Protein 7YT9 (pdb70)

Radius of gyration: 33.7 Å; Cα contacts (8 Å, |Δi|>4): 1113; chains: 2; bounding box: 92×56×87 Å

Nearest PDB structures (foldseek):
  7yt9-assembly2_B  TM=1.004E+00  e=1.437E-49  Arabidopsis thaliana
  7yt9-assembly1_A  TM=9.645E-01  e=1.787E-41  Arabidopsis thaliana
  7yta-assembly3_C  TM=8.375E-01  e=2.179E-10  Nicotiana tabacum
  6ie7-assembly1_A  TM=8.423E-01  e=1.191E-08  Arabidopsis thaliana
  6ie5-assembly1_A  TM=8.347E-01  e=1.448E-08  Arabidopsis thaliana

Foldseek 3Di:
DDDQQAWKWFADPDPLRRFKTFIWGWRDDDCGWIFFDDPPDDVPDPTDIDRDDCVRIGHDDDCVVFVPDDQDFQFWKWFCPVRITGIFTWHDQDPVQWTWTFDVRVTDIDIGHPVRITGDWDDPVPDIHHDDRGDADPDQQGFQAKWWFWDADPPGFTWIAIWTWRDWDDDPNFIKTFTGRPPDDADPVRPDGTDIGGPVGIDGDDDADDDLDDDFQAWKWFCPPRIIAIWTFHDQDDDFKTFIAGPPGDGTDIDGPVRIGRAWACDPHIGHD/DDAAQAKKWFADPPPLRHQKTFIWGWHGGDDLDDQFWTWIDFPDPPDDPPTDTDGCVRIGHDDDCPPQVPDDDAFQFWKWFCPVGITGIFTFHHDDPVQKTWTFDVSVTDIDIGHPVGITGDWDDPSPDTHGDDRHDADPDLQGFQAKWWFFDDDPNPWTWTFIWTFRDWDADPNFIKTWTHRPPDDADPVRPDGTDIGGPVGIGHDDDQDDDPADDFQAWKWFDDDRTITIWTFNAADPPQWTAIDGCGDIDHPVRIGHAWDCDPHIDHD

Organism: Arabidopsis thaliana (NCBI:txid3702)

Sequence (544 aa):
TIRKGSEVEVSSTEEGFADAWFRGILQENPKLRVRYLTLLNDDALSPLIENIEPRFIRPVPPENEYNGIVLEEGTVVDADHKDGWWTGVIIKKLENGKFWVYYDSPPDIIEFERNQLRPHLRWSGWKWLRPDIQELDKSMFSSGTMAEVSTIVDKAEVAWFPAMIIKEIEVDGEKKFIVKDCNKHLSFSGDRTNSTIDSSRVRPTPPPFPVEKYELMDRVEVFRGSVWRQGLVRGVLDHNCYMVCLVVTAAAPVVKHSDLRPCKVWEDGQTPVTIRKGSEVEVSSTEEGFADAWFRGILQENPTKSGRKKLRVRYLTLLNDDAIENIEPRFIRPVPPENEYNGIVLEEGTVVDADHKDGWWTGVIIKKLENGKFWVYYDSPPDIIEFERNQLRPHLRWSGWKWLRPDIQELDKSMFSSGTMAEVSTIVDKAEVAWFPAMIIKEIEVDGEKKFIVKDCNKHLSFSGDRTNSTIDSSRVRPTPPPFPVEKYELMDRVEVFRGSVWRQGLVRGVLDHNCYMVCLVAPVVKHSDLRPCKVWEDGQTPV

Solvent-accessible surface area: 34062 Å² total; per-residue (Å²): 170,51,182,143,58,34,58,0,0,0,25,16,97,75,164,48,70,84,61,3,47,35,62,0,44,1,68,61,104,132,160,16,101,0,50,61,47,71,89,193,69,106,112,90,133,78,68,136,53,94,83,11,67,78,187,46,12,2,35,54,8,57,78,65,65,40,31,32,40,50,22,77,66,0,6,20,0,0,6,44,99,146,38,0,23,72,20,8,20,0,20,88,52,29,125,94,4,50,0,43,0,32,33,81,61,112,26,25,8,53,80,25,78,98,129,60,17,12,13,29,2,159,79,62,50,210,119,30,71,152,53,126,107,82,172,60,94,143,61,120,30,11,42,12,42,87,3,5,2,26,51,123,43,128,185,55,51,90,2,29,38,32,2,8,1,0,69,85,40,123,68,146,58,95,112,32,6,17,5,19,34,56,83,128,185,84,70,201,118,31,101,131,129,36,58,75,19,51,35,97,92,8,4,23,74,17,62,120,70,110,53,137,118,14,76,78,98,50,104,0,7,10,79,94,68,69,35,46,27,47,0,52,0,154,14,76,56,140,182,70,35,8,81,0,17,9,66,71,111,91,69,31,51,109,20,128,49,87,61,12,31,30,14,40,30,72,127,132,48,35,77,86,137,157,54,144,121,57,38,69,0,1,0,22,21,108,118,167,26,72,82,52,1,44,35,56,0,24,2,72,72,96,43,95,175,66,29,182,143,133,19,128,0,118,44,60,77,90,188,89,124,127,144,142,86,93,11,76,38,174,38,17,4,20,50,5,73,76,56,35,43,25,38,34,53,19,87,78,3,8,20,0,0,6,48,100,151,37,0,31,65,14,7,29,1,41,91,67,21,140,100,12,55,0,54,0,31,23,76,54,108,29,32,7,68,87,24,78,92,136,70,16,13,12,30,3,168,60,49,33,195,110,28,97,151,51,127,115,86,169,114,95,183,60,121,27,14,46,12,48,77,2,5,4,21,34,102,44,84,160,79,34,70,0,31,42,34,0,11,1,0,75,71,48,125,73,145,58,99,101,36,2,20,8,22,32,58,93,133,169,72,67,196,114,28,103,125,111,26,64,73,15,54,29,96,86,8,6,23,77,16,58,131,68,134,47,139,123,15,123,95,102,53,158,0,2,1,77,52,66,67,17,47,57,50,0,23,0,129,8,76,71,105,155,71,23,4,67,0,30,66,92,69,74,92,19,132,57,94,60,11,31,32,31,40,48,64,114,135,42,41,56,87,173

Secondary structure (DSSP, 8-state):
---SS-EEEEE--STT-TTEEEEEEE-----EEEEE--TT--TTSPP-EEEE-GGGEEEPPPGGGTTTS---TT-EEEEE-SSEEEEEEEEEE-TTS-EEEEEETTEEEEEE-GGGEEE--EE-SSSEEPPPPPP---STT-TT-EEEEEEEETTTEEEEEEEEEEEEEEETTEEEEEEE-TT----TTT----EEEEGGGEEEPPPP---S---TT-EEEEEETTEEEEEEEEEEETTTEEEEEESS-S---EEESTTEEE--EESSSEE--/---TTSEEEE---STT-TTEEEEEEE-SPPPSS--S-EEEEE--SS-----EEE-GGGEEE---HHHHTTPPP-TT-EEEEE-SSEEEEEEEEEE-TTS-EEEEEETTEEEEEE-GGGEEE--EE-SS-EEPPPPPP----TT-TT-EEEEEEEETTTEEEEEEEEEEEEEEETTEEEEEEE-SS----TTT----EEEEGGGEEEPPP----S---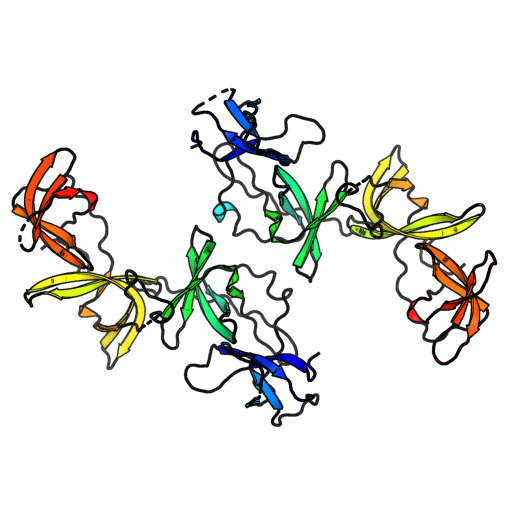TT-EEEEEETTEEEEEEEEEEETTTEEEEEE---EEEGGGEEE-EEESSSEEE-

B-factor: mean 91.75, std 22.65, range [49.32, 194.32]

Structure (mmCIF, N/CA/C/O backbone):
data_7YT9
#
_entry.id   7YT9
#
_cell.length_a   78.538
_cell.length_b   129.205
_cell.length_c   167.049
_cell.angle_alpha   90.000
_cell.angle_beta   90.000
_cell.angle_gamma   90.000
#
_symmetry.space_group_name_H-M   'I 21 21 21'
#
loop_
_entity.id
_entity.type
_entity.pdbx_description
1 polymer 'AGD1-4 of Arabidopsis AGDP3'
2 water water
#
loop_
_atom_site.group_PDB
_atom_site.id
_atom_site.type_symbol
_atom_site.label_atom_id
_atom_site.label_alt_id
_atom_site.label_comp_id
_atom_site.label_asym_id
_atom_site.label_entity_id
_atom_site.label_seq_id
_atom_site.pdbx_PDB_ins_code
_atom_site.Cartn_x
_atom_site.Cartn_y
_atom_site.Cartn_z
_atom_site.occupancy
_atom_site.B_iso_or_equiv
_atom_site.auth_seq_id
_atom_site.auth_comp_id
_atom_site.auth_asym_id
_atom_site.auth_atom_id
_atom_site.pdbx_PDB_model_num
ATOM 1 N N . THR A 1 5 ? 26.160 22.576 -62.593 1.00 114.86 4 THR A N 1
ATOM 2 C CA . THR A 1 5 ? 27.222 21.778 -63.182 1.00 117.03 4 THR A CA 1
ATOM 3 C C . THR A 1 5 ? 26.780 20.340 -63.351 1.00 118.45 4 THR A C 1
ATOM 4 O O . THR A 1 5 ? 27.605 19.445 -63.467 1.00 122.64 4 THR A O 1
ATOM 8 N N . ILE A 1 6 ? 25.479 20.120 -63.363 1.00 118.55 5 ILE A N 1
ATOM 9 C CA . ILE A 1 6 ? 24.974 18.775 -63.488 1.00 119.81 5 ILE A CA 1
ATOM 10 C C . ILE A 1 6 ? 25.353 18.174 -64.827 1.00 127.73 5 ILE A C 1
ATOM 11 O O . ILE A 1 6 ? 25.373 18.854 -65.833 1.00 129.93 5 ILE A O 1
ATOM 16 N N . ARG A 1 7 ? 25.640 16.885 -64.839 1.00 142.68 6 ARG A N 1
ATOM 17 C CA . ARG A 1 7 ? 26.107 16.216 -66.045 1.00 140.49 6 ARG A CA 1
ATOM 18 C C . ARG A 1 7 ? 25.247 14.981 -66.265 1.00 138.31 6 ARG A C 1
ATOM 19 O O . ARG A 1 7 ? 24.449 14.630 -65.408 1.00 136.40 6 ARG A O 1
ATOM 27 N N . LYS A 1 8 ? 25.361 14.353 -67.426 1.00 122.20 7 LYS A N 1
ATOM 28 C CA . LYS A 1 8 ? 24.475 13.261 -67.770 1.00 116.71 7 LYS A CA 1
ATOM 29 C C . LYS A 1 8 ? 24.586 12.107 -66.786 1.00 116.44 7 LYS A C 1
ATOM 30 O O . LYS A 1 8 ? 23.582 11.524 -66.397 1.00 113.90 7 LYS A O 1
ATOM 36 N N . GLY A 1 9 ? 25.794 11.776 -66.365 1.00 117.27 8 GLY A N 1
ATOM 37 C CA . GLY A 1 9 ? 25.959 10.688 -65.418 1.00 111.58 8 GLY A CA 1
ATOM 38 C C . GLY A 1 9 ? 25.620 11.003 -63.969 1.00 105.18 8 GLY A C 1
ATOM 39 O O . GLY A 1 9 ? 25.335 10.106 -63.201 1.00 97.42 8 GLY A O 1
ATOM 40 N N . SER A 1 10 ? 25.675 12.277 -63.602 1.00 106.93 9 SER A N 1
ATOM 41 C CA . SER A 1 10 ? 25.451 12.734 -62.231 1.00 101.41 9 SER A CA 1
ATOM 42 C C . SER A 1 10 ? 24.352 12.022 -61.449 1.00 91.40 9 SER A C 1
ATOM 43 O O . SER A 1 10 ? 23.225 11.873 -61.930 1.00 89.97 9 SER A O 1
ATOM 46 N N . GLU A 1 11 ? 24.671 11.596 -60.228 1.00 84.67 10 GLU A N 1
ATOM 47 C CA . GLU A 1 11 ? 23.603 11.260 -59.307 1.00 80.85 10 GLU A CA 1
ATOM 48 C C . GLU A 1 11 ? 23.015 12.608 -58.919 1.00 76.05 10 GLU A C 1
ATOM 49 O O . GLU A 1 11 ? 23.665 13.642 -59.018 1.00 74.92 10 GLU A O 1
ATOM 55 N N . VAL A 1 12 ? 21.773 12.592 -58.479 1.00 74.08 11 VAL A N 1
ATOM 56 C CA . VAL A 1 12 ? 20.997 13.802 -58.360 1.00 72.39 11 VAL A CA 1
ATOM 57 C C . VAL A 1 12 ? 19.950 13.547 -57.277 1.00 68.58 11 VAL A C 1
ATOM 58 O O . VAL A 1 12 ? 19.628 12.392 -56.981 1.00 67.60 11 VAL A O 1
ATOM 62 N N . GLU A 1 13 ? 19.445 14.605 -56.660 1.00 66.25 12 GLU A N 1
ATOM 63 C CA . GLU A 1 13 ? 18.395 14.443 -55.661 1.00 67.45 12 GLU A CA 1
ATOM 64 C C . GLU A 1 13 ? 17.152 15.215 -56.106 1.00 68.00 12 GLU A C 1
ATOM 65 O O . GLU A 1 13 ? 17.247 16.406 -56.435 1.00 68.74 12 GLU A O 1
ATOM 71 N N . VAL A 1 14 ? 15.997 14.553 -56.154 1.00 67.26 13 VAL A N 1
ATOM 72 C CA . VAL A 1 14 ? 14.814 15.275 -56.622 1.00 71.72 13 VAL A CA 1
ATOM 73 C C . VAL A 1 14 ? 13.785 15.425 -55.515 1.00 70.01 13 VAL A C 1
ATOM 74 O O . VAL A 1 14 ? 13.487 14.498 -54.762 1.00 63.99 13 VAL A O 1
ATOM 78 N N . SER A 1 15 ? 13.276 16.647 -55.436 1.00 73.92 14 SER A N 1
ATOM 79 C CA . SER A 1 15 ? 12.315 17.064 -54.442 1.00 72.00 14 SER A CA 1
ATOM 80 C C . SER A 1 15 ? 10.955 16.436 -54.664 1.00 78.04 14 SER A C 1
ATOM 81 O O . SER A 1 15 ? 10.612 15.996 -55.761 1.00 80.72 14 SER A O 1
ATOM 84 N N . SER A 1 16 ? 10.169 16.453 -53.602 1.00 81.77 15 SER A N 1
ATOM 85 C CA . SER A 1 16 ? 8.886 15.793 -53.552 1.00 85.98 15 SER A CA 1
ATOM 86 C C . SER A 1 16 ? 7.785 16.729 -53.976 1.00 89.85 15 SER A C 1
ATOM 87 O O . SER A 1 16 ? 7.616 17.807 -53.419 1.00 89.29 15 SER A O 1
ATOM 90 N N . THR A 1 17 ? 7.013 16.315 -54.956 1.00 97.10 16 THR A N 1
ATOM 91 C CA . THR A 1 17 ? 5.948 17.165 -55.429 1.00 103.65 16 THR A CA 1
ATOM 92 C C . THR A 1 17 ? 4.747 17.020 -54.483 1.00 104.99 16 THR A C 1
ATOM 93 O O . THR A 1 17 ? 4.039 17.987 -54.189 1.00 102.85 16 THR A O 1
ATOM 97 N N . GLU A 1 18 ? 4.594 15.812 -53.950 1.00 106.35 17 GLU A N 1
ATOM 98 C CA . GLU A 1 18 ? 3.346 15.333 -53.353 1.00 107.97 17 GLU A CA 1
ATOM 99 C C . GLU A 1 18 ? 3.196 15.563 -51.843 1.00 112.73 17 GLU A C 1
ATOM 100 O O . GLU A 1 18 ? 4.166 15.856 -51.134 1.00 110.06 17 GLU A O 1
ATOM 106 N N . GLU A 1 19 ? 1.966 15.391 -51.360 1.00 123.08 18 GLU A N 1
ATOM 107 C CA . GLU A 1 19 ? 1.651 15.531 -49.936 1.00 127.63 18 GLU A CA 1
ATOM 108 C C . GLU A 1 19 ? 2.149 14.352 -49.108 1.00 125.37 18 GLU A C 1
ATOM 109 O O . GLU A 1 19 ? 2.041 13.194 -49.517 1.00 124.94 18 GLU A O 1
ATOM 115 N N . GLY A 1 20 ? 2.670 14.656 -47.925 1.00 133.25 19 GLY A N 1
ATOM 116 C CA . GLY A 1 20 ? 3.245 13.645 -47.061 1.00 132.38 19 GLY A CA 1
ATOM 117 C C . GLY A 1 20 ? 4.650 13.336 -47.528 1.00 129.76 19 GLY A C 1
ATOM 118 O O . GLY A 1 20 ? 5.290 12.388 -47.060 1.00 129.41 19 GLY A O 1
ATOM 119 N N . PHE A 1 21 ? 5.130 14.149 -48.462 1.00 109.58 20 PHE A N 1
ATOM 120 C CA . PHE A 1 21 ? 6.456 13.968 -49.014 1.00 98.01 20 PHE A CA 1
ATOM 121 C C . PHE A 1 21 ? 7.306 15.216 -48.830 1.00 92.06 20 PHE A C 1
ATOM 122 O O . PHE A 1 21 ? 8.475 15.241 -49.214 1.00 88.95 20 PHE A O 1
ATOM 130 N N . ALA A 1 22 ? 6.714 16.235 -48.214 1.00 90.86 21 ALA A N 1
ATOM 131 C CA . ALA A 1 22 ? 7.347 17.535 -48.017 1.00 82.22 21 ALA A CA 1
ATOM 132 C C . ALA A 1 22 ? 8.826 17.491 -47.629 1.00 77.81 21 ALA A C 1
ATOM 133 O O . ALA A 1 22 ? 9.591 18.387 -47.984 1.00 79.51 21 ALA A O 1
ATOM 135 N N . ASP A 1 23 ? 9.245 16.454 -46.918 1.00 75.76 22 ASP A N 1
ATOM 136 C CA . ASP A 1 23 ? 10.594 16.478 -46.364 1.00 72.35 22 ASP A CA 1
ATOM 137 C C . ASP A 1 23 ? 11.522 15.407 -46.898 1.00 66.59 22 ASP A C 1
ATOM 138 O O . ASP A 1 23 ? 12.493 15.042 -46.231 1.00 63.19 22 ASP A O 1
ATOM 143 N N . ALA A 1 24 ? 11.240 14.923 -48.102 1.00 67.80 23 ALA A N 1
ATOM 144 C CA . ALA A 1 24 ? 12.073 13.899 -48.713 1.00 65.51 23 ALA A CA 1
ATOM 145 C C . ALA A 1 24 ? 12.899 14.441 -49.887 1.00 66.68 23 ALA A C 1
ATOM 146 O O . ALA A 1 24 ? 12.558 15.453 -50.499 1.00 65.23 23 ALA A O 1
ATOM 148 N N . TRP A 1 25 ? 13.999 13.757 -50.179 1.00 64.86 24 TRP A N 1
ATOM 149 C CA . TRP A 1 25 ? 14.785 14.002 -51.392 1.00 62.71 24 TRP A CA 1
ATOM 150 C C . TRP A 1 25 ? 15.161 12.650 -51.977 1.00 60.35 24 TRP A C 1
ATOM 151 O O . TRP A 1 25 ? 15.920 11.903 -51.364 1.00 58.59 24 TRP A O 1
ATOM 162 N N . PHE A 1 26 ? 14.628 12.318 -53.146 1.00 62.50 25 PHE A N 1
ATOM 163 C CA . PHE A 1 26 ? 14.855 10.985 -53.694 1.00 60.21 25 PHE A CA 1
ATOM 164 C C . PHE A 1 26 ? 16.161 10.889 -54.493 1.00 62.64 25 PHE A C 1
ATOM 165 O O . PHE A 1 26 ? 16.589 11.849 -55.150 1.00 64.51 25 PHE A O 1
ATOM 173 N N . ARG A 1 27 ? 16.789 9.720 -54.431 1.00 64.18 26 ARG A N 1
ATOM 174 C CA . ARG A 1 27 ? 17.977 9.447 -55.225 1.00 63.41 26 ARG A CA 1
ATOM 175 C C . ARG A 1 27 ? 17.583 9.203 -56.674 1.00 67.42 26 ARG A C 1
ATOM 176 O O . ARG A 1 27 ? 16.689 8.394 -56.965 1.00 66.43 26 ARG A O 1
ATOM 184 N N . GLY A 1 28 ? 18.250 9.901 -57.585 1.00 68.63 27 GLY A N 1
ATOM 185 C CA . GLY A 1 28 ? 18.048 9.642 -58.994 1.00 71.99 27 GLY A CA 1
ATOM 186 C C . GLY A 1 28 ? 19.300 9.767 -59.835 1.00 77.00 27 GLY A C 1
ATOM 187 O O . GLY A 1 28 ? 20.301 10.340 -59.411 1.00 74.50 27 GLY A O 1
ATOM 188 N N . ILE A 1 29 ? 19.235 9.206 -61.039 1.00 79.94 28 ILE A N 1
ATOM 189 C CA . ILE A 1 29 ? 20.271 9.382 -62.041 1.00 82.39 28 ILE A CA 1
ATOM 190 C C . ILE A 1 29 ? 19.728 10.219 -63.183 1.00 85.46 28 ILE A C 1
ATOM 191 O O . ILE A 1 29 ? 18.782 9.826 -63.873 1.00 84.85 28 ILE A O 1
ATOM 196 N N . LEU A 1 30 ? 20.316 11.387 -63.366 1.00 89.01 29 LEU A N 1
ATOM 197 C CA . LEU A 1 30 ? 19.867 12.272 -64.416 1.00 95.42 29 LEU A CA 1
ATOM 198 C C . LEU A 1 30 ? 20.203 11.693 -65.782 1.00 100.82 29 LEU A C 1
ATOM 199 O O . LEU A 1 30 ? 21.289 11.167 -65.998 1.00 101.36 29 LEU A O 1
ATOM 204 N N . GLN A 1 31 ? 19.252 11.778 -66.700 1.00 97.67 30 GLN A N 1
ATOM 205 C CA . GLN A 1 31 ? 19.462 11.255 -68.030 1.00 100.39 30 GLN A CA 1
ATOM 206 C C . GLN A 1 31 ? 19.727 12.408 -69.006 1.00 107.85 30 GLN A C 1
ATOM 207 O O . GLN A 1 31 ? 19.721 12.202 -70.229 1.00 106.46 30 GLN A O 1
ATOM 213 N N . GLU A 1 32 ? 19.968 13.618 -68.498 1.00 117.76 31 GLU A N 1
ATOM 214 C CA . GLU A 1 32 ? 19.999 14.756 -69.425 1.00 120.13 31 GLU A CA 1
ATOM 215 C C . GLU A 1 32 ? 21.019 15.846 -69.107 1.00 120.65 31 GLU A C 1
ATOM 216 O O . GLU A 1 32 ? 21.451 16.039 -67.970 1.00 121.99 31 GLU A O 1
ATOM 222 N N . ASN A 1 33 ? 21.424 16.526 -70.170 1.00 115.80 32 ASN A N 1
ATOM 223 C CA . ASN A 1 33 ? 22.102 17.811 -70.073 1.00 116.23 32 ASN A CA 1
ATOM 224 C C . ASN A 1 33 ? 21.261 19.043 -70.452 1.00 118.94 32 ASN A C 1
ATOM 225 O O . ASN A 1 33 ? 20.864 19.190 -71.607 1.00 123.90 32 ASN A O 1
ATOM 230 N N . PRO A 1 34 ? 21.038 19.969 -69.492 1.00 117.47 33 PRO A N 1
ATOM 231 C CA . PRO A 1 34 ? 20.232 21.153 -69.846 1.00 116.59 33 PRO A CA 1
ATOM 232 C C . PRO A 1 34 ? 20.869 22.074 -70.901 1.00 116.57 33 PRO A C 1
ATOM 233 O O . PRO A 1 34 ? 20.141 22.794 -71.595 1.00 117.82 33 PRO A O 1
ATOM 237 N N . LYS A 1 41 ? 11.581 20.639 -68.436 1.00 104.36 40 LYS A N 1
ATOM 238 C CA . LYS A 1 41 ? 11.581 19.343 -67.761 1.00 102.69 40 LYS A CA 1
ATOM 239 C C . LYS A 1 41 ? 12.813 18.527 -68.134 1.00 104.20 40 LYS A C 1
ATOM 240 O O . LYS A 1 41 ? 13.358 18.662 -69.232 1.00 103.98 40 LYS A O 1
ATOM 246 N N . LEU A 1 42 ? 13.236 17.677 -67.203 1.00 105.41 41 LEU A N 1
ATOM 247 C CA . LEU A 1 42 ? 14.432 16.852 -67.360 1.00 105.88 41 LEU A CA 1
ATOM 248 C C . LEU A 1 42 ? 14.159 15.393 -66.984 1.00 105.27 41 LEU A C 1
ATOM 249 O O . LEU A 1 42 ? 13.330 15.104 -66.113 1.00 102.29 41 LEU A O 1
ATOM 254 N N . ARG A 1 43 ? 14.871 14.480 -67.640 1.00 101.91 42 ARG A N 1
ATOM 255 C CA . ARG A 1 43 ? 14.594 13.055 -67.492 1.00 102.82 42 ARG A CA 1
ATOM 256 C C . ARG A 1 43 ? 15.473 12.397 -66.430 1.00 95.34 42 ARG A C 1
ATOM 257 O O . ARG A 1 43 ? 16.698 12.479 -66.483 1.00 94.49 42 ARG A O 1
ATOM 265 N N . VAL A 1 44 ? 14.840 11.748 -65.461 1.00 98.85 43 VAL A N 1
ATOM 266 C CA . VAL A 1 44 ? 15.574 11.104 -64.378 1.00 94.65 43 VAL A CA 1
ATOM 267 C C . VAL A 1 44 ? 15.091 9.681 -64.163 1.00 91.20 43 VAL A C 1
ATOM 268 O O . VAL A 1 44 ? 13.898 9.399 -64.261 1.00 95.17 43 VAL A O 1
ATOM 272 N N . ARG A 1 45 ? 16.033 8.783 -63.900 1.00 81.95 44 ARG A N 1
ATOM 273 C CA . ARG A 1 45 ? 15.700 7.431 -63.470 1.00 85.77 44 ARG A CA 1
ATOM 274 C C . ARG A 1 45 ? 15.858 7.327 -61.944 1.00 80.04 44 ARG A C 1
ATOM 275 O O . ARG A 1 45 ? 16.906 7.662 -61.411 1.00 79.55 44 ARG A O 1
ATOM 283 N N . TYR A 1 46 ? 14.826 6.882 -61.234 1.00 80.73 45 TYR A N 1
ATOM 284 C CA . TYR A 1 46 ? 14.919 6.792 -59.770 1.00 76.21 45 TYR A CA 1
ATOM 285 C C . TYR A 1 46 ? 15.711 5.575 -59.315 1.00 75.22 45 TYR A C 1
ATOM 286 O O . TYR A 1 46 ? 15.473 4.470 -59.792 1.00 79.42 45 TYR A O 1
ATOM 295 N N . LEU A 1 47 ? 16.649 5.777 -58.395 1.00 73.92 46 LEU A N 1
ATOM 296 C CA . LEU A 1 47 ? 17.275 4.651 -57.706 1.00 73.98 46 LEU A CA 1
ATOM 297 C C . LEU A 1 47 ? 16.284 4.108 -56.690 1.00 72.10 46 LEU A C 1
ATOM 298 O O . LEU A 1 47 ? 15.963 4.766 -55.706 1.00 74.39 46 LEU A O 1
ATOM 303 N N . THR A 1 48 ? 15.781 2.912 -56.936 1.00 72.66 47 THR A N 1
ATOM 304 C CA . THR A 1 48 ? 14.735 2.365 -56.100 1.00 74.89 47 THR A CA 1
ATOM 305 C C . THR A 1 48 ? 15.176 1.026 -55.534 1.00 73.78 47 THR A C 1
ATOM 306 O O . THR A 1 48 ? 16.035 0.359 -56.102 1.00 75.62 47 THR A O 1
ATOM 310 N N . LEU A 1 49 ? 14.612 0.636 -54.399 1.00 73.80 48 LEU A N 1
ATOM 311 C CA . LEU A 1 49 ? 14.975 -0.652 -53.841 1.00 72.69 48 LEU A CA 1
ATOM 312 C C . LEU A 1 49 ? 14.208 -1.732 -54.553 1.00 73.23 48 LEU A C 1
ATOM 313 O O . LEU A 1 49 ? 13.236 -1.452 -55.245 1.00 73.88 48 LEU A O 1
ATOM 318 N N . LEU A 1 50 ? 14.661 -2.967 -54.404 1.00 78.21 49 LEU A N 1
ATOM 319 C CA . LEU A 1 50 ? 14.012 -4.103 -55.049 1.00 78.26 49 LEU A CA 1
ATOM 320 C C . LEU A 1 50 ? 13.996 -3.960 -56.571 1.00 78.37 49 LEU A C 1
ATOM 321 O O . LEU A 1 50 ? 13.121 -4.496 -57.249 1.00 80.22 49 LEU A O 1
ATOM 326 N N . ASN A 1 51 ? 14.985 -3.249 -57.097 1.00 82.65 50 ASN A N 1
ATOM 327 C CA . ASN A 1 51 ? 15.126 -3.081 -58.537 1.00 90.21 50 ASN A CA 1
ATOM 328 C C . ASN A 1 51 ? 16.244 -3.954 -59.093 1.00 96.77 50 ASN A C 1
ATOM 329 O O . ASN A 1 51 ? 17.403 -3.798 -58.716 1.00 99.83 50 ASN A O 1
ATOM 334 N N . ASP A 1 52 ? 15.903 -4.880 -59.977 1.00 103.47 51 ASP A N 1
ATOM 335 C CA . ASP A 1 52 ? 16.932 -5.587 -60.725 1.00 108.96 51 ASP A CA 1
ATOM 336 C C . ASP A 1 52 ? 17.180 -4.820 -62.020 1.00 117.58 51 ASP A C 1
ATOM 337 O O . ASP A 1 52 ? 16.241 -4.537 -62.764 1.00 121.16 51 ASP A O 1
ATOM 342 N N . ASP A 1 53 ? 18.439 -4.489 -62.291 1.00 121.87 52 ASP A N 1
ATOM 343 C CA . ASP A 1 53 ? 18.782 -3.694 -63.472 1.00 128.43 52 ASP A CA 1
ATOM 344 C C . ASP A 1 53 ? 18.428 -4.403 -64.779 1.00 131.91 52 ASP A C 1
ATOM 345 O O . ASP A 1 53 ? 18.544 -3.818 -65.855 1.00 134.70 52 ASP A O 1
ATOM 350 N N . ALA A 1 54 ? 17.996 -5.657 -64.671 1.00 129.06 53 ALA A N 1
ATOM 351 C CA . ALA A 1 54 ? 17.661 -6.480 -65.828 1.00 134.61 53 ALA A CA 1
ATOM 352 C C . ALA A 1 54 ? 16.500 -5.904 -66.644 1.00 139.31 53 ALA A C 1
ATOM 353 O O . ALA A 1 54 ? 16.530 -5.924 -67.877 1.00 139.99 53 ALA A O 1
ATOM 355 N N . LEU A 1 55 ? 15.479 -5.399 -65.956 1.00 145.91 54 LEU A N 1
ATOM 356 C CA . LEU A 1 55 ? 14.324 -4.827 -66.643 1.00 145.12 54 LEU A CA 1
ATOM 357 C C . LEU A 1 55 ? 14.600 -3.351 -66.935 1.00 143.41 54 LEU A C 1
ATOM 358 O O . LEU A 1 55 ? 15.167 -2.642 -66.100 1.00 142.93 54 LEU A O 1
ATOM 363 N N . SER A 1 56 ? 14.209 -2.903 -68.126 1.00 137.05 55 SER A N 1
ATOM 364 C CA . SER A 1 56 ? 14.461 -1.530 -68.560 1.00 132.27 55 SER A CA 1
ATOM 365 C C . SER A 1 56 ? 13.904 -0.520 -67.559 1.00 128.45 55 SER A C 1
ATOM 366 O O . SER A 1 56 ? 12.741 -0.601 -67.155 1.00 126.25 55 SER A O 1
ATOM 369 N N . PRO A 1 57 ? 14.749 0.438 -67.154 1.00 123.97 56 PRO A N 1
ATOM 370 C CA . PRO A 1 57 ? 14.408 1.425 -66.125 1.00 122.27 56 PRO A CA 1
ATOM 371 C C . PRO A 1 57 ? 13.250 2.319 -66.546 1.00 116.38 56 PRO A C 1
ATOM 372 O O . PRO A 1 57 ? 12.915 2.390 -67.730 1.00 112.67 56 PRO A O 1
ATOM 376 N N . LEU A 1 58 ? 12.645 2.994 -65.578 1.00 107.02 57 LEU A N 1
ATOM 377 C CA . LEU A 1 58 ? 11.541 3.890 -65.866 1.00 102.58 57 LEU A CA 1
ATOM 378 C C . LEU A 1 58 ? 11.982 5.333 -65.658 1.00 103.57 57 LEU A C 1
ATOM 379 O O . LEU A 1 58 ? 12.578 5.673 -64.627 1.00 104.39 57 LEU A O 1
ATOM 384 N N . ILE A 1 59 ? 11.698 6.181 -66.640 1.00 102.02 58 ILE A N 1
ATOM 385 C CA . ILE A 1 59 ? 12.128 7.569 -66.577 1.00 101.68 58 ILE A CA 1
ATOM 386 C C . ILE A 1 59 ? 10.968 8.501 -66.255 1.00 105.05 58 ILE A C 1
ATOM 387 O O . ILE A 1 59 ? 9.905 8.428 -66.871 1.00 106.07 58 ILE A O 1
ATOM 392 N N . GLU A 1 60 ? 11.183 9.381 -65.289 1.00 107.58 59 GLU A N 1
ATOM 393 C CA . GLU A 1 60 ? 10.200 10.408 -64.987 1.00 111.82 59 GLU A CA 1
ATOM 394 C C . GLU A 1 60 ? 10.752 11.792 -65.344 1.00 114.36 59 GLU A C 1
ATOM 395 O O . GLU A 1 60 ? 11.968 12.006 -65.349 1.00 111.82 59 GLU A O 1
ATOM 401 N N . ASN A 1 61 ? 9.855 12.716 -65.681 1.00 106.97 60 ASN A N 1
ATOM 402 C CA . ASN A 1 61 ? 10.258 14.059 -66.084 1.00 102.37 60 ASN A CA 1
ATOM 403 C C . ASN A 1 61 ? 9.945 15.102 -65.019 1.00 102.04 60 ASN A C 1
ATOM 404 O O . ASN A 1 61 ? 8.801 15.232 -64.581 1.00 102.45 60 ASN A O 1
ATOM 409 N N . ILE A 1 62 ? 10.969 15.846 -64.613 1.00 102.77 61 ILE A N 1
ATOM 410 C CA . ILE A 1 62 ? 10.866 16.771 -63.492 1.00 100.82 61 ILE A CA 1
ATOM 411 C C . ILE A 1 62 ? 11.267 18.192 -63.866 1.00 103.13 61 ILE A C 1
ATOM 412 O O . ILE A 1 62 ? 12.234 18.400 -64.601 1.00 102.66 61 ILE A O 1
ATOM 417 N N . GLU A 1 63 ? 10.521 19.169 -63.357 1.00 107.31 62 GLU A N 1
ATOM 418 C CA . GLU A 1 63 ? 10.962 20.555 -63.413 1.00 105.21 62 GLU A CA 1
ATOM 419 C C . GLU A 1 63 ? 12.318 20.638 -62.737 1.00 101.12 62 GLU A C 1
ATOM 420 O O . GLU A 1 63 ? 12.493 20.102 -61.640 1.00 97.92 62 GLU A O 1
ATOM 426 N N . PRO A 1 64 ? 13.272 21.337 -63.366 1.00 96.82 63 PRO A N 1
ATOM 427 C CA . PRO A 1 64 ? 14.602 21.547 -62.775 1.00 94.35 63 PRO A CA 1
ATOM 428 C C . PRO A 1 64 ? 14.472 22.238 -61.421 1.00 89.14 63 PRO A C 1
ATOM 429 O O . PRO A 1 64 ? 15.381 22.228 -60.590 1.00 86.24 63 PRO A O 1
ATOM 433 N N . ARG A 1 65 ? 13.311 22.857 -61.246 1.00 89.71 64 ARG A N 1
ATOM 434 C CA . ARG A 1 65 ? 12.868 23.430 -59.996 1.00 87.82 64 ARG A CA 1
ATOM 435 C C . ARG A 1 65 ? 13.025 22.429 -58.853 1.00 84.99 64 ARG A C 1
ATOM 436 O O . ARG A 1 65 ? 13.594 22.756 -57.819 1.00 81.07 64 ARG A O 1
ATOM 444 N N . PHE A 1 66 ? 12.546 21.205 -59.053 1.00 84.68 65 PHE A N 1
ATOM 445 C CA . PHE A 1 66 ? 12.552 20.204 -57.987 1.00 84.23 65 PHE A CA 1
ATOM 446 C C . PHE A 1 66 ? 13.826 19.366 -57.993 1.00 81.20 65 PHE A C 1
ATOM 447 O O . PHE A 1 66 ? 13.877 18.297 -57.379 1.00 77.11 65 PHE A O 1
ATOM 455 N N . ILE A 1 67 ? 14.858 19.845 -58.673 1.00 78.79 66 ILE A N 1
ATOM 456 C CA . ILE A 1 67 ? 16.090 19.075 -58.781 1.00 74.75 66 ILE A CA 1
ATOM 457 C C . ILE A 1 67 ? 17.293 19.780 -58.142 1.00 71.84 66 ILE A C 1
ATOM 458 O O . ILE A 1 67 ? 17.445 21.007 -58.221 1.00 71.21 66 ILE A O 1
ATOM 463 N N . ARG A 1 68 ? 18.144 18.993 -57.492 1.00 70.47 67 ARG A N 1
ATOM 464 C CA . ARG A 1 68 ? 19.364 19.540 -56.909 1.00 69.42 67 ARG A CA 1
ATOM 465 C C . ARG A 1 68 ? 20.506 18.541 -56.973 1.00 65.91 67 ARG A C 1
ATOM 466 O O . ARG A 1 68 ? 20.295 17.339 -57.157 1.00 65.93 67 ARG A O 1
ATOM 474 N N . PRO A 1 69 ? 21.735 19.034 -56.836 1.00 66.21 68 PRO A N 1
ATOM 475 C CA . PRO A 1 69 ? 22.796 18.030 -56.819 1.00 67.64 68 PRO A CA 1
ATOM 476 C C . PRO A 1 69 ? 22.945 17.401 -55.449 1.00 70.64 68 PRO A C 1
ATOM 477 O O . PRO A 1 69 ? 22.370 17.864 -54.462 1.00 69.35 68 PRO A O 1
ATOM 481 N N . VAL A 1 70 ? 23.699 16.318 -55.402 1.00 70.06 69 VAL A N 1
ATOM 482 C CA . VAL A 1 70 ? 24.037 15.725 -54.133 1.00 68.24 69 VAL A CA 1
ATOM 483 C C . VAL A 1 70 ? 25.015 16.637 -53.429 1.00 70.76 69 VAL A C 1
ATOM 484 O O . VAL A 1 70 ? 26.022 17.046 -54.010 1.00 73.19 69 VAL A O 1
ATOM 488 N N . PRO A 1 71 ? 24.715 16.984 -52.178 1.00 71.58 70 PRO A N 1
ATOM 489 C CA . PRO A 1 71 ? 25.629 17.862 -51.450 1.00 73.43 70 PRO A CA 1
ATOM 490 C C . PRO A 1 71 ? 26.980 17.198 -51.236 1.00 73.80 70 PRO A C 1
ATOM 491 O O . PRO A 1 71 ? 27.040 16.063 -50.768 1.00 76.08 70 PRO A O 1
ATOM 495 N N . PRO A 1 72 ? 28.060 17.898 -51.585 1.00 75.56 71 PRO A N 1
ATOM 496 C CA . PRO A 1 72 ? 29.393 17.340 -51.355 1.00 83.28 71 PRO A CA 1
ATOM 497 C C . PRO A 1 72 ? 29.721 17.282 -49.863 1.00 84.36 71 PRO A C 1
ATOM 498 O O . PRO A 1 72 ? 29.351 18.175 -49.098 1.00 84.06 71 PRO A O 1
ATOM 502 N N . GLU A 1 73 ? 30.416 16.221 -49.471 1.00 88.50 72 GLU A N 1
ATOM 503 C CA . GLU A 1 73 ? 30.689 15.929 -48.072 1.00 88.57 72 GLU A CA 1
ATOM 504 C C . GLU A 1 73 ? 31.375 17.088 -47.351 1.00 89.09 72 GLU A C 1
ATOM 505 O O . GLU A 1 73 ? 31.088 17.363 -46.188 1.00 90.13 72 GLU A O 1
ATOM 511 N N . ASN A 1 74 ? 32.268 17.784 -48.042 1.00 94.29 73 ASN A N 1
ATOM 512 C CA . ASN A 1 74 ? 33.015 18.851 -47.389 1.00 96.90 73 ASN A CA 1
ATOM 513 C C . ASN A 1 74 ? 32.101 20.027 -47.036 1.00 95.58 73 ASN A C 1
ATOM 514 O O . ASN A 1 74 ? 32.423 20.837 -46.165 1.00 100.15 73 ASN A O 1
ATOM 519 N N . GLU A 1 75 ? 30.947 20.109 -47.686 1.00 88.79 74 GLU A N 1
ATOM 520 C CA . GLU A 1 75 ? 30.023 21.196 -47.398 1.00 89.34 74 GLU A CA 1
ATOM 521 C C . GLU A 1 75 ? 29.273 20.960 -46.084 1.00 85.00 74 GLU A C 1
ATOM 522 O O . GLU A 1 75 ? 28.699 21.890 -45.517 1.00 80.32 74 GLU A O 1
ATOM 528 N N . TYR A 1 76 ? 29.280 19.726 -45.591 1.00 84.36 75 TYR A N 1
ATOM 529 C CA . TYR A 1 76 ? 28.540 19.436 -44.370 1.00 83.02 75 TYR A CA 1
ATOM 530 C C . TYR A 1 76 ? 29.324 18.615 -43.350 1.00 84.89 75 TYR A C 1
ATOM 531 O O . TYR A 1 76 ? 28.815 18.354 -42.258 1.00 81.86 75 TYR A O 1
ATOM 540 N N . ASN A 1 77 ? 30.552 18.216 -43.677 1.00 87.65 76 ASN A N 1
ATOM 541 C CA . ASN A 1 77 ? 31.299 17.352 -42.758 1.00 87.56 76 ASN A CA 1
ATOM 542 C C . ASN A 1 77 ? 31.816 18.104 -41.524 1.00 86.02 76 ASN A C 1
ATOM 543 O O . ASN A 1 77 ? 32.310 17.496 -40.579 1.00 85.60 76 ASN A O 1
ATOM 548 N N . GLY A 1 78 ? 31.686 19.425 -41.533 1.00 86.76 77 GLY A N 1
ATOM 549 C CA . GLY A 1 78 ? 32.115 20.235 -40.409 1.00 84.49 77 GLY A CA 1
ATOM 550 C C . GLY A 1 78 ? 31.009 20.433 -39.384 1.00 86.18 77 GLY A C 1
ATOM 551 O O . GLY A 1 78 ? 31.276 20.722 -38.216 1.00 84.15 77 GLY A O 1
ATOM 552 N N . ILE A 1 79 ? 29.761 20.277 -39.819 1.00 84.43 78 ILE A N 1
ATOM 553 C CA . ILE A 1 79 ? 28.625 20.474 -38.927 1.00 84.46 78 ILE A CA 1
ATOM 554 C C . ILE A 1 79 ? 28.468 19.310 -37.963 1.00 84.48 78 ILE A C 1
ATOM 555 O O . ILE A 1 79 ? 28.464 18.144 -38.354 1.00 81.61 78 ILE A O 1
ATOM 560 N N . VAL A 1 80 ? 28.315 19.642 -36.692 1.00 81.88 79 VAL A N 1
ATOM 561 C CA . VAL A 1 80 ? 28.241 18.632 -35.652 1.00 78.70 79 VAL A CA 1
ATOM 562 C C . VAL A 1 80 ? 26.781 18.264 -35.360 1.00 78.66 79 VAL A C 1
ATOM 563 O O . VAL A 1 80 ? 25.888 19.123 -35.348 1.00 78.56 79 VAL A O 1
ATOM 567 N N . LEU A 1 81 ? 26.537 16.975 -35.156 1.00 78.86 80 LEU A N 1
ATOM 568 C CA . LEU A 1 81 ? 25.189 16.495 -34.860 1.00 76.43 80 LEU A CA 1
ATOM 569 C C . LEU A 1 81 ? 24.855 16.651 -33.383 1.00 76.30 80 LEU A C 1
ATOM 570 O O . LEU A 1 81 ? 25.356 15.894 -32.555 1.00 76.78 80 LEU A O 1
ATOM 575 N N . GLU A 1 82 ? 24.015 17.629 -33.054 1.00 81.77 81 GLU A N 1
ATOM 576 C CA . GLU A 1 82 ? 23.526 17.782 -31.682 1.00 82.14 81 GLU A CA 1
ATOM 577 C C . GLU A 1 82 ? 22.020 17.985 -31.661 1.00 78.22 81 GLU A C 1
ATOM 578 O O . GLU A 1 82 ? 21.378 18.014 -32.704 1.00 77.56 81 GLU A O 1
ATOM 584 N N . GLU A 1 83 ? 21.461 18.122 -30.464 1.00 76.57 82 GLU A N 1
ATOM 585 C CA . GLU A 1 83 ? 20.036 18.364 -30.321 1.00 72.82 82 GLU A CA 1
ATOM 586 C C . GLU A 1 83 ? 19.660 19.674 -31.012 1.00 71.98 82 GLU A C 1
ATOM 587 O O . GLU A 1 83 ? 20.256 20.721 -30.762 1.00 74.18 82 GLU A O 1
ATOM 593 N N . GLY A 1 84 ? 18.683 19.603 -31.902 1.00 71.53 83 GLY A N 1
ATOM 594 C CA . GLY A 1 84 ? 18.241 20.779 -32.626 1.00 76.06 83 GLY A CA 1
ATOM 595 C C . GLY A 1 84 ? 18.805 20.818 -34.034 1.00 74.84 83 GLY A C 1
ATOM 596 O O . GLY A 1 84 ? 18.450 21.675 -34.840 1.00 75.51 83 GLY A O 1
ATOM 597 N N . THR A 1 85 ? 19.690 19.875 -34.322 1.00 70.31 84 THR A N 1
ATOM 598 C CA . THR A 1 85 ? 20.305 19.780 -35.632 1.00 68.71 84 THR A CA 1
ATOM 599 C C . THR A 1 85 ? 19.363 19.164 -36.676 1.00 65.54 84 THR A C 1
ATOM 600 O O . THR A 1 85 ? 18.886 18.038 -36.520 1.00 65.11 84 THR A O 1
ATOM 604 N N . VAL A 1 86 ? 19.096 19.909 -37.741 1.00 65.47 85 VAL A N 1
ATOM 605 C CA . VAL A 1 86 ? 18.318 19.373 -38.857 1.00 62.67 85 VAL A CA 1
ATOM 606 C C . VAL A 1 86 ? 19.162 18.387 -39.667 1.00 60.37 85 VAL A C 1
ATOM 607 O O . VAL A 1 86 ? 20.255 18.720 -40.119 1.00 61.70 85 VAL A O 1
ATOM 611 N N . VAL A 1 87 ? 18.643 17.180 -39.848 1.00 59.03 86 VAL A N 1
ATOM 612 C CA . VAL A 1 87 ? 19.389 16.098 -40.469 1.00 59.57 86 VAL A CA 1
ATOM 613 C C . VAL A 1 87 ? 18.556 15.349 -41.502 1.00 55.40 86 VAL A C 1
ATOM 614 O O . VAL A 1 87 ? 17.324 15.449 -41.513 1.00 62.40 86 VAL A O 1
ATOM 618 N N . ASP A 1 88 ? 19.227 14.562 -42.329 1.00 54.97 87 ASP A N 1
ATOM 619 C CA . ASP A 1 88 ? 18.575 13.718 -43.313 1.00 56.11 87 ASP A CA 1
ATOM 620 C C . ASP A 1 88 ? 18.890 12.293 -42.961 1.00 56.15 87 ASP A C 1
ATOM 621 O O . ASP A 1 88 ? 19.972 12.008 -42.543 1.00 56.60 87 ASP A O 1
ATOM 626 N N . ALA A 1 89 ? 17.939 11.395 -43.117 1.00 52.80 88 ALA A N 1
ATOM 627 C CA . ALA A 1 89 ? 18.173 10.006 -42.807 1.00 53.84 88 ALA A CA 1
ATOM 628 C C . ALA A 1 89 ? 18.179 9.215 -44.079 1.00 56.89 88 ALA A C 1
ATOM 629 O O . ALA A 1 89 ? 17.402 9.474 -44.965 1.00 59.18 88 ALA A O 1
ATOM 631 N N . ASP A 1 90 ? 19.075 8.252 -44.165 1.00 54.32 89 ASP A N 1
ATOM 632 C CA . ASP A 1 90 ? 19.301 7.549 -45.394 1.00 55.69 89 ASP A CA 1
ATOM 633 C C . ASP A 1 90 ? 18.342 6.410 -45.548 1.00 57.40 89 ASP A C 1
ATOM 634 O O . ASP A 1 90 ? 18.487 5.397 -44.923 1.00 59.28 89 ASP A O 1
ATOM 639 N N . HIS A 1 91 ? 17.388 6.565 -46.441 1.00 54.60 90 HIS A N 1
ATOM 640 C CA . HIS A 1 91 ? 16.430 5.524 -46.716 1.00 54.70 90 HIS A CA 1
ATOM 641 C C . HIS A 1 91 ? 16.867 4.713 -47.905 1.00 64.49 90 HIS A C 1
ATOM 642 O O . HIS A 1 91 ? 16.111 3.945 -48.446 1.00 68.07 90 HIS A O 1
ATOM 649 N N . LYS A 1 92 ? 18.094 4.930 -48.331 1.00 58.38 91 LYS A N 1
ATOM 650 C CA . LYS A 1 92 ? 18.688 4.176 -49.398 1.00 61.87 91 LYS A CA 1
ATOM 651 C C . LYS A 1 92 ? 18.180 4.626 -50.728 1.00 60.87 91 LYS A C 1
ATOM 652 O O . LYS A 1 92 ? 18.952 4.881 -51.616 1.00 56.54 91 LYS A O 1
ATOM 658 N N . ASP A 1 93 ? 16.876 4.691 -50.870 1.00 60.63 92 ASP A N 1
ATOM 659 C CA . ASP A 1 93 ? 16.314 5.199 -52.086 1.00 60.25 92 ASP A CA 1
ATOM 660 C C . ASP A 1 93 ? 16.047 6.665 -51.931 1.00 62.50 92 ASP A C 1
ATOM 661 O O . ASP A 1 93 ? 15.677 7.324 -52.874 1.00 60.43 92 ASP A O 1
ATOM 666 N N . GLY A 1 94 ? 16.253 7.184 -50.735 1.00 60.94 93 GLY A N 1
ATOM 667 C CA . GLY A 1 94 ? 15.923 8.566 -50.483 1.00 56.97 93 GLY A CA 1
ATOM 668 C C . GLY A 1 94 ? 16.417 9.090 -49.171 1.00 60.75 93 GLY A C 1
ATOM 669 O O . GLY A 1 94 ? 16.847 8.346 -48.343 1.00 61.34 93 GLY A O 1
ATOM 670 N N . TRP A 1 95 ? 16.338 10.387 -48.973 1.00 60.25 94 TRP A N 1
ATOM 671 C CA . TRP A 1 95 ? 16.713 10.970 -47.711 1.00 58.09 94 TRP A CA 1
ATOM 672 C C . TRP A 1 95 ? 15.496 11.596 -47.089 1.00 58.89 94 TRP A C 1
ATOM 673 O O . TRP A 1 95 ? 14.762 12.269 -47.764 1.00 59.43 94 TRP A O 1
ATOM 684 N N . TRP A 1 96 ? 15.260 11.354 -45.807 1.00 55.32 95 TRP A N 1
ATOM 685 C CA . TRP A 1 96 ? 14.131 12.014 -45.139 1.00 58.71 95 TRP A CA 1
ATOM 686 C C . TRP A 1 96 ? 14.580 12.956 -44.043 1.00 57.32 95 TRP A C 1
ATOM 687 O O . TRP A 1 96 ? 15.326 12.581 -43.131 1.00 53.18 95 TRP A O 1
ATOM 698 N N . THR A 1 97 ? 14.110 14.191 -44.142 1.00 55.24 96 THR A N 1
ATOM 699 C CA . THR A 1 97 ? 14.596 15.259 -43.282 1.00 59.88 96 THR A CA 1
ATOM 700 C C . THR A 1 97 ? 13.795 15.469 -42.011 1.00 58.67 96 THR A C 1
ATOM 701 O O . THR A 1 97 ? 12.570 15.592 -42.050 1.00 59.46 96 THR A O 1
ATOM 705 N N . GLY A 1 98 ? 14.510 15.538 -40.887 1.00 62.99 97 GLY A N 1
ATOM 706 C CA . GLY A 1 98 ? 13.911 15.812 -39.586 1.00 60.78 97 GLY A CA 1
ATOM 707 C C . GLY A 1 98 ? 14.857 16.510 -38.622 1.00 58.76 97 GLY A C 1
ATOM 708 O O . GLY A 1 98 ? 15.884 17.037 -39.038 1.00 60.65 97 GLY A O 1
ATOM 709 N N . VAL A 1 99 ? 14.510 16.527 -37.335 1.00 60.66 98 VAL A N 1
ATOM 710 C CA . VAL A 1 99 ? 15.362 17.173 -36.329 1.00 59.88 98 VAL A CA 1
ATOM 711 C C . VAL A 1 99 ? 15.831 16.181 -35.276 1.00 66.40 98 VAL A C 1
ATOM 712 O O . VAL A 1 99 ? 15.072 15.319 -34.841 1.00 54.79 98 VAL A O 1
ATOM 716 N N . ILE A 1 100 ? 17.103 16.281 -34.906 1.00 62.38 99 ILE A N 1
ATOM 717 C CA . ILE A 1 100 ? 17.646 15.475 -33.831 1.00 63.54 99 ILE A CA 1
ATOM 718 C C . ILE A 1 100 ? 17.096 15.993 -32.510 1.00 66.90 99 ILE A C 1
ATOM 719 O O . ILE A 1 100 ? 17.271 17.163 -32.173 1.00 68.01 99 ILE A O 1
ATOM 724 N N . ILE A 1 101 ? 16.413 15.130 -31.770 1.00 67.43 100 ILE A N 1
ATOM 725 C CA . ILE A 1 101 ? 15.872 15.545 -30.489 1.00 68.51 100 ILE A CA 1
ATOM 726 C C . ILE A 1 101 ? 16.562 14.843 -29.330 1.00 72.79 100 ILE A C 1
ATOM 727 O O . ILE A 1 101 ? 16.425 15.273 -28.187 1.00 75.79 100 ILE A O 1
ATOM 732 N N . LYS A 1 102 ? 17.296 13.765 -29.598 1.00 70.49 101 LYS A N 1
ATOM 733 C CA . LYS A 1 102 ? 18.120 13.229 -28.512 1.00 68.60 101 LYS A CA 1
ATOM 734 C C . LYS A 1 102 ? 19.387 12.584 -29.008 1.00 69.99 101 LYS A C 1
ATOM 735 O O . LYS A 1 102 ? 19.353 11.810 -29.946 1.00 66.52 101 LYS A O 1
ATOM 741 N N . LYS A 1 103 ? 20.515 12.899 -28.379 1.00 71.70 102 LYS A N 1
ATOM 742 C CA . LYS A 1 103 ? 21.717 12.143 -28.666 1.00 72.30 102 LYS A CA 1
ATOM 743 C C . LYS A 1 103 ? 21.977 11.223 -27.492 1.00 76.09 102 LYS A C 1
ATOM 744 O O . LYS A 1 103 ? 22.181 11.682 -26.375 1.00 83.26 102 LYS A O 1
ATOM 750 N N . LEU A 1 104 ? 21.965 9.923 -27.747 1.00 77.62 103 LEU A N 1
ATOM 751 C CA . LEU A 1 104 ? 22.188 8.947 -26.702 1.00 87.17 103 LEU A CA 1
ATOM 752 C C . LEU A 1 104 ? 23.687 8.741 -26.502 1.00 96.59 103 LEU A C 1
ATOM 753 O O . LEU A 1 104 ? 24.477 8.990 -27.413 1.00 93.48 103 LEU A O 1
ATOM 758 N N . GLU A 1 105 ? 24.075 8.298 -25.307 1.00 112.90 104 GLU A N 1
ATOM 759 C CA . GLU A 1 105 ? 25.492 8.179 -24.967 1.00 119.13 104 GLU A CA 1
ATOM 760 C C . GLU A 1 105 ? 26.113 7.005 -25.715 1.00 118.28 104 GLU A C 1
ATOM 761 O O . GLU A 1 105 ? 27.322 6.990 -25.970 1.00 124.49 104 GLU A O 1
ATOM 767 N N . ASN A 1 106 ? 25.284 6.042 -26.109 1.00 101.07 105 ASN A N 1
ATOM 768 C CA . ASN A 1 106 ? 25.781 4.924 -26.899 1.00 98.60 105 ASN A CA 1
ATOM 769 C C . ASN A 1 106 ? 26.096 5.337 -28.339 1.00 94.57 105 ASN A C 1
ATOM 770 O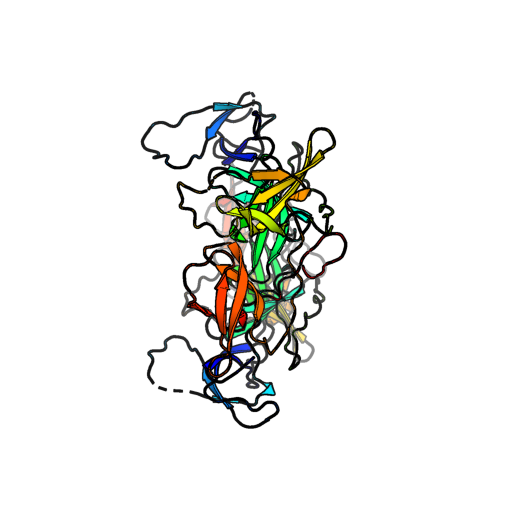 O . ASN A 1 106 ? 26.645 4.555 -29.105 1.00 96.71 105 ASN A O 1
ATOM 775 N N . GLY A 1 107 ? 25.734 6.564 -28.701 1.00 91.46 106 GLY A N 1
ATOM 776 C CA . GLY A 1 107 ? 26.092 7.112 -29.999 1.00 88.30 106 GLY A CA 1
ATOM 777 C C . GLY A 1 107 ? 24.954 7.097 -31.004 1.00 80.42 106 GLY A C 1
ATOM 778 O O . GLY A 1 107 ? 25.103 7.558 -32.138 1.00 78.08 106 GLY A O 1
ATOM 779 N N . LYS A 1 108 ? 23.819 6.550 -30.588 1.00 79.38 107 LYS A N 1
ATOM 780 C CA . LYS A 1 108 ? 22.628 6.527 -31.414 1.00 71.53 107 LYS A CA 1
ATOM 781 C C . LYS A 1 108 ? 21.967 7.906 -31.354 1.00 71.53 107 LYS A C 1
ATOM 782 O O . LYS A 1 108 ? 22.387 8.761 -30.578 1.00 70.58 107 LYS A O 1
ATOM 788 N N . PHE A 1 109 ? 20.964 8.140 -32.197 1.00 68.25 108 PHE A N 1
ATOM 789 C CA . PHE A 1 109 ? 20.255 9.421 -32.212 1.00 64.41 108 PHE A CA 1
ATOM 790 C C . PHE A 1 109 ? 18.757 9.195 -32.280 1.00 63.17 108 PHE A C 1
ATOM 791 O O . PHE A 1 109 ? 18.306 8.169 -32.767 1.00 54.56 108 PHE A O 1
ATOM 799 N N . TRP A 1 110 ? 17.995 10.154 -31.764 1.00 65.56 109 TRP A N 1
ATOM 800 C CA . TRP A 1 110 ? 16.544 10.174 -31.881 1.00 60.61 109 TRP A CA 1
ATOM 801 C C . TRP A 1 110 ? 16.180 11.390 -32.708 1.00 60.09 109 TRP A C 1
ATOM 802 O O . TRP A 1 110 ? 16.482 12.543 -32.314 1.00 64.09 109 TRP A O 1
ATOM 813 N N . VAL A 1 111 ? 15.527 11.108 -33.833 1.00 59.54 110 VAL A N 1
ATOM 814 C CA . VAL A 1 111 ? 15.166 12.095 -34.841 1.00 49.32 110 VAL A CA 1
ATOM 815 C C . VAL A 1 111 ? 13.659 12.199 -34.943 1.00 60.64 110 VAL A C 1
ATOM 816 O O . VAL A 1 111 ? 12.963 11.180 -34.984 1.00 52.03 110 VAL A O 1
ATOM 820 N N . TYR A 1 112 ? 13.161 13.430 -35.001 1.00 65.72 111 TYR A N 1
ATOM 821 C CA . TYR A 1 112 ? 11.730 13.672 -35.067 1.00 51.24 111 TYR A CA 1
ATOM 822 C C . TYR A 1 112 ? 11.260 14.062 -36.468 1.00 51.23 111 TYR A C 1
ATOM 823 O O . TYR A 1 112 ? 11.912 14.840 -37.164 1.00 87.04 111 TYR A O 1
ATOM 832 N N . TYR A 1 113 ? 10.100 13.531 -36.840 1.00 57.11 112 TYR A N 1
ATOM 833 C CA . TYR A 1 113 ? 9.400 13.881 -38.075 1.00 55.86 112 TYR A CA 1
ATOM 834 C C . TYR A 1 113 ? 8.011 14.419 -37.781 1.00 66.72 112 TYR A C 1
ATOM 835 O O . TYR A 1 113 ? 7.355 13.948 -36.865 1.00 69.79 112 TYR A O 1
ATOM 844 N N . ASP A 1 114 ? 7.545 15.385 -38.564 1.00 67.55 113 ASP A N 1
ATOM 845 C CA . ASP A 1 114 ? 6.280 16.035 -38.232 1.00 69.35 113 ASP A CA 1
ATOM 846 C C . ASP A 1 114 ? 5.093 15.635 -39.112 1.00 68.55 113 ASP A C 1
ATOM 847 O O . ASP A 1 114 ? 3.994 16.136 -38.910 1.00 73.05 113 ASP A O 1
ATOM 852 N N . SER A 1 115 ? 5.270 14.730 -40.065 1.00 65.18 114 SER A N 1
AT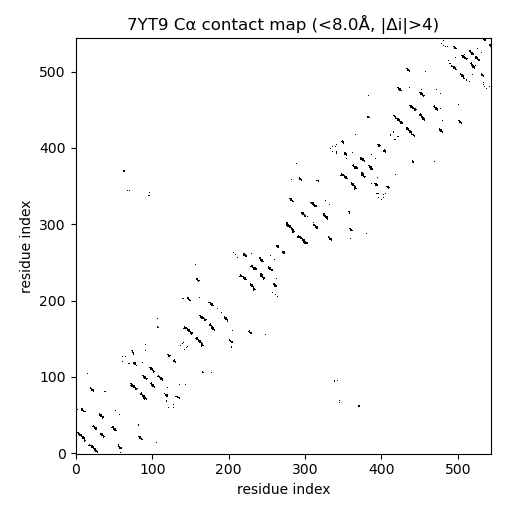OM 853 C CA . SER A 1 115 ? 4.108 14.294 -40.852 1.00 64.94 114 SER A CA 1
ATOM 854 C C . SER A 1 115 ? 4.308 12.933 -41.519 1.00 62.39 114 SER A C 1
ATOM 855 O O . SER A 1 115 ? 4.961 12.839 -42.556 1.00 60.68 114 SER A O 1
ATOM 858 N N . PRO A 1 116 ? 3.755 11.871 -40.915 1.00 61.47 115 PRO A N 1
ATOM 859 C CA . PRO A 1 116 ? 3.053 11.948 -39.628 1.00 59.47 115 PRO A CA 1
ATOM 860 C C . PRO A 1 116 ? 4.066 12.099 -38.507 1.00 60.02 115 PRO A C 1
ATOM 861 O O . PRO A 1 116 ? 5.205 11.659 -38.676 1.00 65.47 115 PRO A O 1
ATOM 865 N N . PRO A 1 117 ? 3.679 12.767 -37.409 1.00 61.83 116 PRO A N 1
ATOM 866 C CA . PRO A 1 117 ? 4.611 12.955 -36.297 1.00 59.76 116 PRO A CA 1
ATOM 867 C C . PRO A 1 117 ? 5.111 11.615 -35.819 1.00 52.99 116 PRO A C 1
ATOM 868 O O . PRO A 1 117 ? 4.310 10.725 -35.524 1.00 61.19 116 PRO A O 1
ATOM 872 N N . ASP A 1 118 ? 6.425 11.453 -35.790 1.00 63.76 117 ASP A N 1
ATOM 873 C CA . ASP A 1 118 ? 7.013 10.207 -35.328 1.00 55.77 117 ASP A CA 1
ATOM 874 C C . ASP A 1 118 ? 8.421 10.476 -34.812 1.00 57.17 117 ASP A C 1
ATOM 875 O O . ASP A 1 118 ? 9.002 11.525 -35.088 1.00 51.46 117 ASP A O 1
ATOM 880 N N . ILE A 1 119 ? 8.958 9.535 -34.049 1.00 67.33 118 ILE A N 1
ATOM 881 C CA . ILE A 1 119 ? 10.328 9.619 -33.581 1.00 54.28 118 ILE A CA 1
ATOM 882 C C . ILE A 1 119 ? 11.013 8.305 -33.909 1.00 54.15 118 ILE A C 1
ATOM 883 O O . ILE A 1 119 ? 10.430 7.237 -33.717 1.00 57.93 118 ILE A O 1
ATOM 888 N N . ILE A 1 120 ? 12.225 8.392 -34.462 1.00 54.03 119 ILE A N 1
ATOM 889 C CA . ILE A 1 120 ? 12.943 7.209 -34.913 1.00 52.83 119 ILE A CA 1
ATOM 890 C C . ILE A 1 120 ? 14.337 7.224 -34.357 1.00 58.27 119 ILE A C 1
ATOM 891 O O . ILE A 1 120 ? 14.950 8.289 -34.246 1.00 54.52 119 ILE A O 1
ATOM 896 N N . GLU A 1 121 ? 14.851 6.048 -34.028 1.00 57.70 120 GLU A N 1
ATOM 897 C CA . GLU A 1 121 ? 16.229 5.946 -33.578 1.00 58.59 120 GLU A CA 1
ATOM 898 C C . GLU A 1 121 ? 17.142 5.572 -34.737 1.00 57.85 120 GLU A C 1
ATOM 899 O O . GLU A 1 121 ? 16.857 4.624 -35.457 1.00 58.16 120 GLU A O 1
ATOM 905 N N . PHE A 1 122 ? 18.240 6.301 -34.907 1.00 64.26 121 PHE A N 1
ATOM 906 C CA . PHE A 1 122 ? 19.200 6.017 -35.972 1.00 61.37 121 PHE A CA 1
ATOM 907 C C . PHE A 1 122 ? 20.644 5.821 -35.488 1.00 64.88 121 PHE A C 1
ATOM 908 O O . PHE A 1 122 ? 21.038 6.324 -34.440 1.00 66.47 121 PHE A O 1
ATOM 916 N N . GLU A 1 123 ? 21.431 5.091 -36.273 1.00 70.45 122 GLU A N 1
ATOM 917 C CA . GLU A 1 123 ? 22.877 5.062 -36.088 1.00 69.50 122 GLU A CA 1
ATOM 918 C C . GLU A 1 123 ? 23.496 6.302 -36.735 1.00 70.24 122 GLU A C 1
ATOM 919 O O . GLU A 1 123 ? 22.874 6.956 -37.571 1.00 69.23 122 GLU A O 1
ATOM 925 N N . ARG A 1 124 ? 24.726 6.623 -36.359 1.00 69.09 123 ARG A N 1
ATOM 926 C CA . ARG A 1 124 ? 25.360 7.816 -36.895 1.00 67.75 123 ARG A CA 1
ATOM 927 C C . ARG A 1 124 ? 25.523 7.733 -38.411 1.00 65.39 123 ARG A C 1
ATOM 928 O O . ARG A 1 124 ? 25.365 8.732 -39.115 1.00 63.08 123 ARG A O 1
ATOM 936 N N . ASN A 1 125 ? 25.839 6.541 -38.908 1.00 66.80 124 ASN A N 1
ATOM 937 C CA . ASN A 1 125 ? 26.088 6.376 -40.331 1.00 65.38 124 ASN A CA 1
ATOM 938 C C . ASN A 1 125 ? 24.839 6.675 -41.185 1.00 66.10 124 ASN A C 1
ATOM 939 O O . ASN A 1 125 ? 24.974 7.119 -42.318 1.00 69.16 124 ASN A O 1
ATOM 944 N N . GLN A 1 126 ? 23.639 6.488 -40.635 1.00 62.69 125 GLN A N 1
ATOM 945 C CA . GLN A 1 126 ? 22.415 6.745 -41.386 1.00 59.60 125 GLN A CA 1
ATOM 946 C C . GLN A 1 126 ? 22.058 8.225 -41.511 1.00 58.61 125 GLN A C 1
ATOM 947 O O . GLN A 1 126 ? 21.084 8.582 -42.180 1.00 59.18 125 GLN A O 1
ATOM 953 N N . LEU A 1 127 ? 22.826 9.090 -40.866 1.00 61.24 126 LEU A N 1
ATOM 954 C CA . LEU A 1 127 ? 22.480 10.508 -40.835 1.00 59.68 126 LEU A CA 1
ATOM 955 C C . LEU A 1 127 ? 23.479 11.370 -41.590 1.00 58.61 126 LEU A C 1
ATOM 956 O O . LEU A 1 127 ? 24.669 11.067 -41.626 1.00 60.21 126 LEU A O 1
ATOM 961 N N . ARG A 1 128 ? 22.986 12.441 -42.198 1.00 57.90 127 ARG A N 1
ATOM 962 C CA . ARG A 1 128 ? 23.855 13.523 -42.633 1.00 60.75 127 ARG A CA 1
ATOM 963 C C . ARG A 1 128 ? 23.199 14.816 -42.183 1.00 62.52 127 ARG A C 1
ATOM 964 O O . ARG A 1 128 ? 21.992 14.867 -42.004 1.00 58.93 127 ARG A O 1
ATOM 972 N N . PRO A 1 129 ? 23.994 15.859 -41.956 1.00 64.34 128 PRO A N 1
ATOM 973 C CA . PRO A 1 129 ? 23.339 17.135 -41.661 1.00 64.04 128 PRO A CA 1
ATOM 974 C C . PRO A 1 129 ? 22.571 17.638 -42.877 1.00 63.08 128 PRO A C 1
ATOM 975 O O . PRO A 1 129 ? 23.021 17.444 -43.997 1.00 65.96 128 PRO A O 1
ATOM 979 N N . HIS A 1 130 ? 21.422 18.263 -42.658 1.00 61.77 129 HIS A N 1
ATOM 980 C CA . HIS A 1 130 ? 20.669 18.807 -43.763 1.00 58.17 129 HIS A CA 1
ATOM 981 C C . HIS A 1 130 ? 21.290 20.065 -44.342 1.00 62.09 129 HIS A C 1
ATOM 982 O O . HIS A 1 130 ? 21.880 20.867 -43.626 1.00 67.96 129 HIS A O 1
ATOM 989 N N . LEU A 1 131 ? 21.139 20.243 -45.646 1.00 67.56 130 LEU A N 1
ATOM 990 C CA . LEU A 1 131 ? 21.581 21.460 -46.314 1.00 65.37 130 LEU A CA 1
ATOM 991 C C . LEU A 1 131 ? 20.519 21.876 -47.318 1.00 65.07 130 LEU A C 1
ATOM 992 O O . LEU A 1 131 ? 19.758 21.039 -47.811 1.00 62.84 130 LEU A O 1
ATOM 997 N N . ARG A 1 132 ? 20.460 23.169 -47.608 1.00 66.31 131 ARG A N 1
ATOM 998 C CA . ARG A 1 132 ? 19.555 23.671 -48.625 1.00 67.50 131 ARG A CA 1
ATOM 999 C C . ARG A 1 132 ? 20.318 24.125 -49.870 1.00 69.15 131 ARG A C 1
ATOM 1000 O O . ARG A 1 132 ? 21.354 24.774 -49.775 1.00 68.03 131 ARG A O 1
ATOM 1008 N N . TRP A 1 133 ? 19.788 23.777 -51.036 1.00 69.00 132 TRP A N 1
ATOM 1009 C CA . TRP A 1 133 ? 20.339 2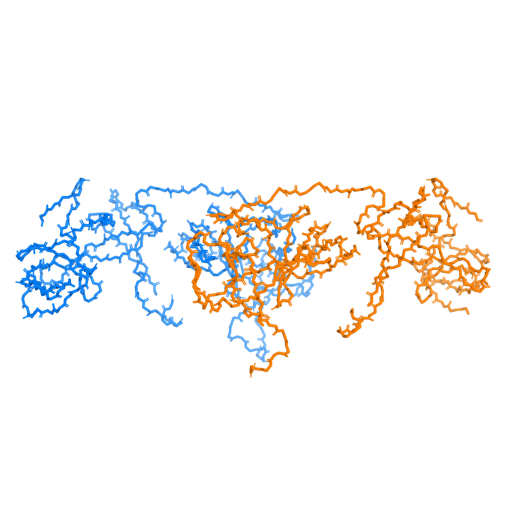4.231 -52.306 1.00 70.59 132 TRP A CA 1
ATOM 1010 C C . TRP A 1 133 ? 19.592 25.477 -52.781 1.00 74.05 132 TRP A C 1
ATOM 1011 O O . TRP A 1 133 ? 18.383 25.438 -52.998 1.00 73.10 132 TRP A O 1
ATOM 1022 N N . SER A 1 134 ? 20.318 26.582 -52.927 1.00 74.46 133 SER A N 1
ATOM 1023 C CA . SER A 1 134 ? 19.730 27.855 -53.315 1.00 74.86 133 SER A CA 1
ATOM 1024 C C . SER A 1 134 ? 19.476 27.927 -54.816 1.00 80.10 133 SER A C 1
ATOM 1025 O O . SER A 1 134 ? 18.752 28.799 -55.297 1.00 79.69 133 SER A O 1
ATOM 1028 N N . GLY A 1 135 ? 20.086 27.008 -55.554 1.00 80.22 134 GLY A N 1
ATOM 1029 C CA . GLY A 1 135 ? 20.117 27.099 -56.998 1.00 79.18 134 GLY A CA 1
ATOM 1030 C C . GLY A 1 135 ? 21.487 27.600 -57.392 1.00 81.65 134 GLY A C 1
ATOM 1031 O O . GLY A 1 135 ? 21.829 27.663 -58.573 1.00 85.73 134 GLY A O 1
ATOM 1032 N N . TRP A 1 136 ? 22.282 27.953 -56.388 1.00 76.40 135 TRP A N 1
ATOM 1033 C CA . TRP A 1 136 ? 23.591 28.540 -56.619 1.00 74.48 135 TRP A CA 1
ATOM 1034 C C . TRP A 1 136 ? 24.641 27.998 -55.665 1.00 74.97 135 TRP A C 1
ATOM 1035 O O . TRP A 1 136 ? 25.812 27.883 -56.028 1.00 77.74 135 TRP A O 1
ATOM 1046 N N . LYS A 1 137 ? 24.223 27.669 -54.446 1.00 75.55 136 LYS A N 1
ATOM 1047 C CA . LYS A 1 137 ? 25.164 27.271 -53.407 1.00 73.35 136 LYS A CA 1
ATOM 1048 C C . LYS A 1 137 ? 24.475 26.594 -52.227 1.00 72.22 136 LYS A C 1
ATOM 1049 O O . LYS A 1 137 ? 23.255 26.631 -52.098 1.00 72.63 136 LYS A O 1
ATOM 1055 N N . TRP A 1 138 ? 25.264 25.975 -51.360 1.00 72.33 137 TRP A N 1
ATOM 1056 C CA . TRP A 1 138 ? 24.701 25.254 -50.228 1.00 71.22 137 TRP A CA 1
ATOM 1057 C C . TRP A 1 138 ? 24.611 26.127 -48.988 1.00 73.11 137 TRP A C 1
ATOM 1058 O O . TRP A 1 138 ? 25.489 26.949 -48.704 1.00 72.34 137 TRP A O 1
ATOM 1069 N N . LEU A 1 139 ? 23.518 25.941 -48.263 1.00 72.12 138 LEU A N 1
ATOM 1070 C CA . LEU A 1 139 ? 23.227 26.721 -47.079 1.00 72.27 138 LEU A CA 1
ATOM 1071 C C . LEU A 1 139 ? 22.985 25.803 -45.889 1.00 72.90 138 LEU A C 1
ATOM 1072 O O . LEU A 1 139 ? 22.225 24.832 -45.986 1.00 70.22 138 LEU A O 1
ATOM 1077 N N . ARG A 1 140 ? 23.644 26.124 -44.777 1.00 75.47 139 ARG A N 1
ATOM 1078 C CA . ARG A 1 140 ? 23.409 25.470 -43.495 1.00 75.32 139 ARG A CA 1
ATOM 1079 C C . ARG A 1 140 ? 22.156 26.038 -42.856 1.00 76.07 139 ARG A C 1
ATOM 1080 O O . ARG A 1 140 ? 22.054 27.246 -42.666 1.00 77.65 139 ARG A O 1
ATOM 1088 N N . PRO A 1 141 ? 21.197 25.174 -42.519 1.00 76.27 140 PRO A N 1
ATOM 1089 C CA . PRO A 1 141 ? 20.036 25.623 -41.743 1.00 78.78 140 PRO A CA 1
ATOM 1090 C C . PRO A 1 141 ? 20.430 25.959 -40.310 1.00 79.29 140 PRO A C 1
ATOM 1091 O O . PRO A 1 141 ? 21.438 25.439 -39.829 1.00 75.95 140 PRO A O 1
ATOM 1095 N N . ASP A 1 142 ? 19.646 26.807 -39.650 1.00 81.50 141 ASP A N 1
ATOM 1096 C CA . ASP A 1 142 ? 19.834 27.103 -38.232 1.00 83.16 141 ASP A CA 1
ATOM 1097 C C . ASP A 1 142 ? 19.640 25.874 -37.346 1.00 84.68 141 ASP A C 1
ATOM 1098 O O . ASP A 1 142 ? 18.847 24.984 -37.670 1.00 84.90 141 ASP A O 1
ATOM 1103 N N . ILE A 1 143 ? 20.368 25.825 -36.230 1.00 84.37 142 ILE A N 1
ATOM 1104 C CA . ILE A 1 143 ? 20.082 24.847 -35.185 1.00 84.36 142 ILE A CA 1
ATOM 1105 C C . ILE A 1 143 ? 18.707 25.176 -34.624 1.00 86.05 142 ILE A C 1
ATOM 1106 O O . ILE A 1 143 ? 18.367 26.345 -34.467 1.00 87.44 142 ILE A O 1
ATOM 1111 N N . GLN A 1 144 ? 17.905 24.156 -34.350 1.00 86.36 143 GLN A N 1
ATOM 1112 C CA . GLN A 1 144 ? 16.536 24.388 -33.901 1.00 89.88 143 GLN A CA 1
ATOM 1113 C C . GLN A 1 144 ? 16.353 24.339 -32.383 1.00 90.67 143 GLN A C 1
ATOM 1114 O O . GLN A 1 144 ? 16.792 23.399 -31.730 1.00 87.86 143 GLN A O 1
ATOM 1120 N N . GLU A 1 145 ? 15.693 25.357 -31.834 1.00 98.67 144 GLU A N 1
ATOM 1121 C CA . GLU A 1 145 ? 15.351 25.382 -30.408 1.00 102.04 144 GLU A CA 1
ATOM 1122 C C . GLU A 1 145 ? 14.438 24.215 -30.040 1.00 101.91 144 GLU A C 1
ATOM 1123 O O . GLU A 1 145 ? 13.479 23.917 -30.751 1.00 103.49 144 GLU A O 1
ATOM 1129 N N . LEU A 1 146 ? 14.725 23.546 -28.928 1.00 99.13 145 LEU A N 1
ATOM 1130 C CA . LEU A 1 146 ? 13.934 22.377 -28.574 1.00 96.31 145 LEU A CA 1
ATOM 1131 C C . LEU A 1 146 ? 13.098 22.600 -27.326 1.00 93.87 145 LEU A C 1
ATOM 1132 O O . LEU A 1 146 ? 13.544 23.219 -26.360 1.00 94.00 145 LEU A O 1
ATOM 1137 N N . ASP A 1 147 ? 11.871 22.096 -27.363 1.00 92.04 146 ASP A N 1
ATOM 1138 C CA . ASP A 1 147 ? 11.029 22.044 -26.178 1.00 91.22 146 ASP A CA 1
ATOM 1139 C C . ASP A 1 147 ? 11.579 21.023 -25.190 1.00 93.27 146 ASP A C 1
ATOM 1140 O O . ASP A 1 147 ? 11.851 19.878 -25.552 1.00 92.83 146 ASP A O 1
ATOM 1145 N N . LYS A 1 148 ? 11.747 21.438 -23.940 1.00 100.38 147 LYS A N 1
ATOM 1146 C CA . LYS A 1 148 ? 12.093 20.494 -22.890 1.00 99.58 147 LYS A CA 1
ATOM 1147 C C . LYS A 1 148 ? 11.036 20.542 -21.809 1.00 98.81 147 LYS A C 1
ATOM 1148 O O . LYS A 1 148 ? 11.334 20.351 -20.635 1.00 103.29 147 LYS A O 1
ATOM 1154 N N . SER A 1 149 ? 9.794 20.796 -22.215 1.00 92.19 148 SER A N 1
ATOM 1155 C CA . SER A 1 149 ? 8.671 20.793 -21.285 1.00 86.11 148 SER A CA 1
ATOM 1156 C C . SER A 1 149 ? 8.504 19.427 -20.639 1.00 83.85 148 SER A C 1
ATOM 1157 O O . SER A 1 149 ? 9.191 18.466 -21.000 1.00 84.16 148 SER A O 1
ATOM 1160 N N . MET A 1 150 ? 7.570 19.352 -19.695 1.00 84.45 149 MET A N 1
ATOM 1161 C CA . MET A 1 150 ? 7.286 18.121 -18.973 1.00 82.31 149 MET A CA 1
ATOM 1162 C C . MET A 1 150 ? 6.919 16.992 -19.923 1.00 79.33 149 MET A C 1
ATOM 1163 O O . MET A 1 150 ? 7.319 15.845 -19.719 1.00 78.82 149 MET A O 1
ATOM 1168 N N . PHE A 1 151 ? 6.156 17.320 -20.959 1.00 74.71 150 PHE A N 1
ATOM 1169 C CA . PHE A 1 151 ? 5.750 16.313 -21.928 1.00 76.04 150 PHE A CA 1
ATOM 1170 C C . PHE A 1 151 ? 6.273 16.612 -23.340 1.00 75.28 150 PHE A C 1
ATOM 1171 O O . PHE A 1 151 ? 5.582 16.375 -24.333 1.00 68.83 150 PHE A O 1
ATOM 1179 N N . SER A 1 152 ? 7.503 17.122 -23.409 1.00 75.47 151 SER A N 1
ATOM 1180 C CA . SER A 1 152 ? 8.178 17.371 -24.676 1.00 75.70 151 SER A CA 1
ATOM 1181 C C . SER A 1 152 ? 8.255 16.091 -25.500 1.00 67.56 151 SER A C 1
ATOM 1182 O O . SER A 1 152 ? 8.067 14.993 -24.971 1.00 66.01 151 SER A O 1
ATOM 1185 N N . SER A 1 153 ? 8.530 16.225 -26.790 1.00 62.76 152 SER A N 1
ATOM 1186 C CA . SER A 1 153 ? 8.672 15.040 -27.639 1.00 63.78 152 SER A CA 1
ATOM 1187 C C . SER A 1 153 ? 9.839 14.186 -27.195 1.00 60.88 152 SER A C 1
ATOM 1188 O O . SER A 1 153 ? 10.928 14.689 -26.953 1.00 65.66 152 SER A O 1
ATOM 1191 N N . GLY A 1 154 ? 9.603 12.888 -27.086 1.00 60.89 153 GLY A N 1
ATOM 1192 C CA . GLY A 1 154 ? 10.655 11.967 -26.711 1.00 63.02 153 GLY A CA 1
ATOM 1193 C C . GLY A 1 154 ? 10.608 11.673 -25.237 1.00 62.14 153 GLY A C 1
ATOM 1194 O O . GLY A 1 154 ? 11.229 10.725 -24.770 1.00 61.07 153 GLY A O 1
ATOM 1195 N N . THR A 1 155 ? 9.868 12.502 -24.504 1.00 63.84 154 THR A N 1
ATOM 1196 C CA . THR A 1 155 ? 9.667 12.289 -23.079 1.00 65.14 154 THR A CA 1
ATOM 1197 C C . THR A 1 155 ? 8.869 11.016 -22.832 1.00 64.15 154 THR A C 1
ATOM 1198 O O . THR A 1 155 ? 7.853 10.775 -23.475 1.00 64.76 154 THR A O 1
ATOM 1202 N N . MET A 1 156 ? 9.327 10.195 -21.900 1.00 62.95 155 MET A N 1
ATOM 1203 C CA . MET A 1 156 ? 8.629 8.952 -21.632 1.00 66.51 155 MET A CA 1
ATOM 1204 C C . MET A 1 156 ? 7.570 9.145 -20.550 1.00 69.75 155 MET A C 1
ATOM 1205 O O . MET A 1 156 ? 7.863 9.620 -19.455 1.00 72.63 155 MET A O 1
ATOM 1210 N N . ALA A 1 157 ? 6.333 8.780 -20.871 1.00 70.34 156 ALA A N 1
ATOM 1211 C CA . ALA A 1 157 ? 5.199 8.938 -19.959 1.00 72.64 156 ALA A CA 1
ATOM 1212 C C . ALA A 1 157 ? 4.384 7.643 -19.806 1.00 71.93 156 ALA A C 1
ATOM 1213 O O . ALA A 1 157 ? 4.710 6.604 -20.387 1.00 67.12 156 ALA A O 1
ATOM 1215 N N . GLU A 1 158 ? 3.317 7.710 -19.021 1.00 76.53 157 GLU A N 1
ATOM 1216 C CA . GLU A 1 158 ? 2.440 6.557 -18.852 1.00 75.31 157 GLU A CA 1
ATOM 1217 C C . GLU A 1 158 ? 1.015 6.899 -19.291 1.00 75.92 157 GLU A C 1
ATOM 1218 O O . GLU A 1 158 ? 0.524 8.009 -19.061 1.00 77.93 157 GLU A O 1
ATOM 1224 N N . VAL A 1 159 ? 0.379 5.930 -19.939 1.00 74.00 158 VAL A N 1
ATOM 1225 C CA . VAL A 1 159 ? -0.946 6.073 -20.512 1.00 77.36 158 VAL A CA 1
ATOM 1226 C C . VAL A 1 159 ? -1.912 5.120 -19.835 1.00 82.13 158 VAL A C 1
ATOM 1227 O O . VAL A 1 159 ? -1.649 3.916 -19.752 1.00 83.07 158 VAL A O 1
ATOM 1231 N N . SER A 1 160 ? -3.030 5.656 -19.361 1.00 80.58 159 SER A N 1
ATOM 1232 C CA . SER A 1 160 ? -4.028 4.837 -18.689 1.00 85.95 159 SER A CA 1
ATOM 1233 C C . SER A 1 160 ? -4.667 3.876 -19.676 1.00 88.16 159 SER A C 1
ATOM 1234 O O . SER A 1 160 ? -4.867 4.204 -20.846 1.00 85.75 159 SER A O 1
ATOM 1237 N N . THR A 1 161 ? -4.995 2.699 -19.170 1.00 93.73 160 THR A N 1
ATOM 1238 C CA . THR A 1 161 ? -5.744 1.699 -19.899 1.00 100.98 160 THR A CA 1
ATOM 1239 C C . THR A 1 161 ? -6.695 0.994 -18.964 1.00 111.58 160 THR A C 1
ATOM 1240 O O . THR A 1 161 ? -6.522 1.031 -17.755 1.00 110.00 160 THR A O 1
ATOM 1244 N N . ILE A 1 162 ? -7.701 0.369 -19.537 1.00 125.97 161 ILE A N 1
ATOM 1245 C CA . ILE A 1 162 ? -8.639 -0.378 -18.754 1.00 128.92 161 ILE A CA 1
ATOM 1246 C C . ILE A 1 162 ? -8.482 -1.800 -19.192 1.00 130.43 161 ILE A C 1
ATOM 1247 O O . ILE A 1 162 ? -8.512 -2.090 -20.379 1.00 133.55 161 ILE A O 1
ATOM 1252 N N . VAL A 1 163 ? -8.309 -2.690 -18.234 1.00 131.80 162 VAL A N 1
ATOM 1253 C CA . VAL A 1 163 ? -8.220 -4.080 -18.578 1.00 136.71 162 VAL A CA 1
ATOM 1254 C C . VAL A 1 163 ? -9.595 -4.675 -18.384 1.00 140.72 162 VAL A C 1
ATOM 1255 O O . VAL A 1 163 ? -10.169 -4.632 -17.298 1.00 137.94 162 VAL A O 1
ATOM 1259 N N . ASP A 1 164 ? -10.146 -5.205 -19.459 1.00 143.29 163 ASP A N 1
ATOM 1260 C CA . ASP A 1 164 ? -11.432 -5.836 -19.362 1.00 140.53 163 ASP A CA 1
ATOM 1261 C C . ASP A 1 164 ? -12.410 -4.829 -18.808 1.00 137.80 163 ASP A C 1
ATOM 1262 O O . ASP A 1 164 ? -12.471 -3.727 -19.308 1.00 140.17 163 ASP A O 1
ATOM 1267 N N . LYS A 1 165 ? -13.206 -5.203 -17.821 1.00 138.75 164 LYS A N 1
ATOM 1268 C CA . LYS A 1 165 ? -14.245 -4.294 -17.351 1.00 139.04 164 LYS A CA 1
ATOM 1269 C C . LYS A 1 165 ? -13.854 -3.029 -16.609 1.00 139.31 164 LYS A C 1
ATOM 1270 O O . LYS A 1 165 ? -14.384 -1.969 -16.894 1.00 139.41 164 LYS A O 1
ATOM 1276 N N . ALA A 1 166 ? -12.970 -3.143 -15.625 1.00 138.46 165 ALA A N 1
ATOM 1277 C CA . ALA A 1 166 ? -12.756 -2.008 -14.727 1.00 137.16 165 ALA A CA 1
ATOM 1278 C C . ALA A 1 166 ? -11.351 -1.642 -14.248 1.00 134.65 165 ALA A C 1
ATOM 1279 O O . ALA A 1 166 ? -11.164 -0.583 -13.670 1.00 131.98 165 ALA A O 1
ATOM 1281 N N . GLU A 1 167 ? -10.376 -2.515 -14.439 1.00 132.24 166 GLU A N 1
ATOM 1282 C CA . GLU A 1 167 ? -9.062 -2.269 -13.862 1.00 126.77 166 GLU A CA 1
ATOM 1283 C C . GLU A 1 167 ? -8.316 -1.125 -14.516 1.00 121.77 166 GLU A C 1
ATOM 1284 O O . GLU A 1 167 ? -8.397 -0.921 -15.715 1.00 119.40 166 GLU A O 1
ATOM 1290 N N . VAL A 1 168 ? -7.578 -0.381 -13.710 1.00 118.69 167 VAL A N 1
ATOM 1291 C CA . VAL A 1 168 ? -6.855 0.747 -14.223 1.00 109.82 167 VAL A CA 1
ATOM 1292 C C . VAL A 1 168 ? -5.420 0.294 -14.263 1.00 104.85 167 VAL A C 1
ATOM 1293 O O . VAL A 1 168 ? -4.816 0.050 -13.238 1.00 102.45 167 VAL A O 1
ATOM 1297 N N . ALA A 1 169 ? -4.868 0.235 -15.459 1.00 102.80 168 ALA A N 1
ATOM 1298 C CA . ALA A 1 169 ? -3.518 -0.232 -15.652 1.00 97.88 168 ALA A CA 1
ATOM 1299 C C . ALA A 1 169 ? -2.755 0.877 -16.315 1.00 93.95 168 ALA A C 1
ATOM 1300 O O . ALA A 1 169 ? -3.312 1.601 -17.113 1.00 92.49 168 ALA A O 1
ATOM 1302 N N . TRP A 1 170 ? -1.487 1.036 -15.973 1.00 89.38 169 TRP A N 1
ATOM 1303 C CA . TRP A 1 170 ? -0.718 2.102 -16.602 1.00 85.43 169 TRP A CA 1
ATOM 1304 C C . TRP A 1 170 ? 0.305 1.532 -17.588 1.00 81.13 169 TRP A C 1
ATOM 1305 O O . TRP A 1 170 ? 0.906 0.475 -17.387 1.00 82.47 169 TRP A O 1
ATOM 1316 N N . PHE A 1 171 ? 0.483 2.245 -18.680 1.00 77.46 170 PHE A N 1
ATOM 1317 C CA . PHE A 1 171 ? 1.121 1.657 -19.840 1.00 78.29 170 PHE A CA 1
ATOM 1318 C C . PHE A 1 171 ? 2.207 2.596 -20.367 1.00 72.12 170 PHE A C 1
ATOM 1319 O O . PHE A 1 171 ? 1.926 3.708 -20.779 1.00 71.80 170 PHE A O 1
ATOM 1327 N N . PRO A 1 172 ? 3.466 2.166 -20.297 1.00 72.04 171 PRO A N 1
ATOM 1328 C CA . PRO A 1 172 ? 4.582 3.024 -20.714 1.00 70.19 171 PRO A CA 1
ATOM 1329 C C . PRO A 1 172 ? 4.518 3.357 -22.197 1.00 73.03 171 PRO A C 1
ATOM 1330 O O . PRO A 1 172 ? 4.245 2.464 -23.004 1.00 74.29 171 PRO A O 1
ATOM 1334 N N . ALA A 1 173 ? 4.765 4.619 -22.542 1.00 69.04 172 ALA A N 1
ATOM 1335 C CA . ALA A 1 173 ? 4.740 5.063 -23.929 1.00 65.37 172 ALA A CA 1
ATOM 1336 C C . ALA A 1 173 ? 5.568 6.329 -24.081 1.00 65.88 172 ALA A C 1
ATOM 1337 O O . ALA A 1 173 ? 5.704 7.096 -23.133 1.00 65.75 172 ALA A O 1
ATOM 1339 N N . MET A 1 174 ? 6.137 6.542 -25.268 1.00 61.67 173 MET A N 1
ATOM 1340 C CA . MET A 1 174 ? 6.862 7.774 -25.532 1.00 61.18 173 MET A CA 1
ATOM 1341 C C . MET A 1 174 ? 5.903 8.818 -26.074 1.00 60.89 173 MET A C 1
ATOM 1342 O O . MET A 1 174 ? 5.020 8.517 -26.873 1.00 61.80 173 MET A O 1
ATOM 1347 N N . ILE A 1 175 ? 6.074 10.051 -25.635 1.00 60.34 174 ILE A N 1
ATOM 1348 C CA . ILE A 1 175 ? 5.304 11.128 -26.204 1.00 61.21 174 ILE A CA 1
ATOM 1349 C C . ILE A 1 175 ? 5.953 11.640 -27.476 1.00 60.29 174 ILE A C 1
ATOM 1350 O O . ILE A 1 175 ? 7.102 12.087 -27.472 1.00 58.85 174 ILE A O 1
ATOM 1355 N N . ILE A 1 176 ? 5.191 11.549 -28.559 1.00 60.17 175 ILE A N 1
ATOM 1356 C CA . ILE A 1 176 ? 5.591 12.040 -29.869 1.00 57.62 175 ILE A CA 1
ATOM 1357 C C . ILE A 1 176 ? 5.310 13.526 -30.038 1.00 58.08 175 ILE A C 1
ATOM 1358 O O . ILE A 1 176 ? 6.214 14.304 -30.327 1.00 56.29 175 ILE A O 1
ATOM 1363 N N . LYS A 1 177 ? 4.053 13.914 -29.858 1.00 58.57 176 LYS A N 1
ATOM 1364 C CA . LYS A 1 177 ? 3.637 15.298 -30.059 1.00 58.18 176 LYS A CA 1
ATOM 1365 C C . LYS A 1 177 ? 2.410 15.599 -29.235 1.00 60.07 176 LYS A C 1
ATOM 1366 O O . LYS A 1 177 ? 1.552 14.736 -29.048 1.00 62.12 176 LYS A O 1
ATOM 1372 N N . GLU A 1 178 ? 2.317 16.833 -28.763 1.00 58.20 177 GLU A N 1
ATOM 1373 C CA . GLU A 1 178 ? 1.091 17.304 -28.148 1.00 65.40 177 GLU A CA 1
ATOM 1374 C C . GLU A 1 178 ? 0.328 18.187 -29.123 1.00 66.61 177 GLU A C 1
ATOM 1375 O O . GLU A 1 178 ? 0.828 19.219 -29.557 1.00 67.03 177 GLU A O 1
ATOM 1381 N N . ILE A 1 179 ? -0.891 17.786 -29.457 1.00 72.80 178 ILE A N 1
ATOM 1382 C CA . ILE A 1 179 ? -1.725 18.593 -30.331 1.00 73.83 178 ILE A CA 1
ATOM 1383 C C . ILE A 1 179 ? -2.992 19.052 -29.647 1.00 74.71 178 ILE A C 1
ATOM 1384 O O . ILE A 1 179 ? -3.391 18.526 -28.605 1.00 73.95 178 ILE A O 1
ATOM 1389 N N . GLU A 1 180 ? -3.631 20.032 -30.264 1.00 75.69 179 GLU A N 1
ATOM 1390 C CA . GLU A 1 180 ? -4.939 20.466 -29.834 1.00 78.57 179 GLU A CA 1
ATOM 1391 C C . GLU A 1 180 ? -5.965 20.103 -30.893 1.00 81.83 179 GLU A C 1
ATOM 1392 O O . GLU A 1 180 ? -5.802 20.439 -32.070 1.00 82.45 179 GLU A O 1
ATOM 1398 N N . VAL A 1 181 ? -7.017 19.404 -30.480 1.00 84.79 180 VAL A N 1
ATOM 1399 C CA . VAL A 1 181 ? -8.117 19.100 -31.388 1.00 86.11 180 VAL A CA 1
ATOM 1400 C C . VAL A 1 181 ? -9.429 19.639 -30.821 1.00 87.27 180 VAL A C 1
ATOM 1401 O O . VAL A 1 181 ? -9.993 19.088 -29.875 1.00 87.71 180 VAL A O 1
ATOM 1405 N N . ASP A 1 182 ? -9.891 20.734 -31.409 1.00 86.60 181 ASP A N 1
ATOM 1406 C CA . ASP A 1 182 ? -11.113 21.406 -30.988 1.00 88.62 181 ASP A CA 1
ATOM 1407 C C . ASP A 1 182 ? -11.054 21.876 -29.553 1.00 90.67 181 ASP A C 1
ATOM 1408 O O . ASP A 1 182 ? -12.055 21.831 -28.838 1.00 94.02 181 ASP A O 1
ATOM 1413 N N . GLY A 1 183 ? -9.882 22.348 -29.148 1.00 89.24 182 GLY A N 1
ATOM 1414 C CA . GLY A 1 183 ? -9.712 22.930 -27.832 1.00 85.71 182 GLY A CA 1
ATOM 1415 C C . GLY A 1 183 ? -9.393 21.893 -26.779 1.00 88.64 182 GLY A C 1
ATOM 1416 O O . GLY A 1 183 ? -9.225 22.228 -25.608 1.00 92.90 182 GLY A O 1
ATOM 1417 N N . GLU A 1 184 ? -9.313 20.632 -27.191 1.00 86.78 183 GLU A N 1
ATOM 1418 C CA . GLU A 1 184 ? -8.963 19.553 -26.274 1.00 84.55 183 GLU A CA 1
ATOM 1419 C C . GLU A 1 184 ? -7.518 19.131 -26.455 1.00 82.49 183 GLU A C 1
ATOM 1420 O O . GLU A 1 184 ? -7.094 18.813 -27.569 1.00 83.46 183 GLU A O 1
ATOM 1426 N N . LYS A 1 185 ? -6.765 19.118 -25.361 1.00 80.02 184 LYS A N 1
ATOM 1427 C CA . LYS A 1 185 ? -5.378 18.678 -25.411 1.00 76.41 184 LYS A CA 1
ATOM 1428 C C . LYS A 1 185 ? -5.313 17.185 -25.713 1.00 75.34 184 LYS A C 1
ATOM 1429 O O . LYS A 1 185 ? -5.980 16.376 -25.068 1.00 75.18 184 LYS A O 1
ATOM 1435 N N . LYS A 1 186 ? -4.520 16.834 -26.718 1.00 74.33 185 LYS A N 1
ATOM 1436 C CA . LYS A 1 186 ? -4.335 15.444 -27.110 1.00 72.40 185 LYS A CA 1
ATOM 1437 C C . LYS A 1 186 ? -2.844 15.157 -27.216 1.00 69.11 185 LYS A C 1
ATOM 1438 O O . LYS A 1 186 ? -2.049 16.061 -27.492 1.00 67.15 185 LYS A O 1
ATOM 1444 N N . PHE A 1 187 ? -2.471 13.898 -27.015 1.00 67.76 186 PHE A N 1
ATOM 1445 C CA . PHE A 1 187 ? -1.089 13.463 -27.170 1.00 65.79 186 PHE A CA 1
ATOM 1446 C C . PHE A 1 187 ? -0.968 12.354 -28.193 1.00 65.80 186 PHE A C 1
ATOM 1447 O O . PHE A 1 187 ? -1.676 11.350 -28.105 1.00 64.30 186 PHE A O 1
ATOM 1455 N N . ILE A 1 188 ? -0.060 12.512 -29.151 1.00 67.13 187 ILE A N 1
ATOM 1456 C CA . ILE A 1 188 ? 0.310 11.384 -29.997 1.00 63.96 187 ILE A CA 1
ATOM 1457 C C . ILE A 1 188 ? 1.404 10.602 -29.286 1.00 60.14 187 ILE A C 1
ATOM 1458 O O . ILE A 1 188 ? 2.409 11.175 -28.878 1.00 56.78 187 ILE A O 1
ATOM 1463 N N . VAL A 1 189 ? 1.198 9.301 -29.121 1.00 66.17 188 VAL A N 1
ATOM 1464 C CA . VAL A 1 189 ? 2.085 8.482 -28.314 1.00 66.29 188 VAL A CA 1
ATOM 1465 C C . VAL A 1 189 ? 2.509 7.213 -29.044 1.00 64.30 188 VAL A C 1
ATOM 1466 O O . VAL A 1 189 ? 1.776 6.692 -29.902 1.00 62.97 188 VAL A O 1
ATOM 1470 N N . LYS A 1 190 ? 3.686 6.706 -28.683 1.00 61.13 189 LYS A N 1
ATOM 1471 C CA . LYS A 1 190 ? 4.228 5.507 -29.309 1.00 65.74 189 LYS A CA 1
ATOM 1472 C C . LYS A 1 190 ? 4.550 4.426 -28.291 1.00 66.40 189 LYS A C 1
ATOM 1473 O O . LYS A 1 190 ? 5.152 4.697 -27.255 1.00 65.39 189 LYS A O 1
ATOM 1479 N N . ASP A 1 191 ? 4.156 3.196 -28.596 1.00 67.54 190 ASP A N 1
ATOM 1480 C CA . ASP A 1 191 ? 4.542 2.072 -27.769 1.00 69.49 190 ASP A CA 1
ATOM 1481 C C . ASP A 1 191 ? 5.937 1.608 -28.202 1.00 68.37 190 ASP A C 1
ATOM 1482 O O . ASP A 1 191 ? 6.120 1.062 -29.294 1.00 69.82 190 ASP A O 1
ATOM 1487 N N . CYS A 1 192 ? 6.921 1.843 -27.335 1.00 70.85 191 CYS A N 1
ATOM 1488 C CA . CYS A 1 192 ? 8.311 1.517 -27.629 1.00 68.96 191 CYS A CA 1
ATOM 1489 C C . CYS A 1 192 ? 8.702 0.119 -27.179 1.00 71.51 191 CYS A C 1
ATOM 1490 O O . CYS A 1 192 ? 9.879 -0.220 -27.187 1.00 75.24 191 CYS A O 1
ATOM 1493 N N . ASN A 1 193 ? 7.734 -0.698 -26.789 1.00 76.09 192 ASN A N 1
ATOM 1494 C CA . ASN A 1 193 ? 8.075 -2.033 -26.334 1.00 78.11 192 ASN A CA 1
ATOM 1495 C C . ASN A 1 193 ? 7.720 -3.146 -27.314 1.00 80.37 192 ASN A C 1
ATOM 1496 O O . ASN A 1 193 ? 8.071 -4.304 -27.082 1.00 87.10 192 ASN A O 1
ATOM 1501 N N . LYS A 1 194 ? 7.033 -2.815 -28.401 1.00 73.42 193 LYS A N 1
ATOM 1502 C CA . LYS A 1 194 ? 6.677 -3.836 -29.377 1.00 75.73 193 LYS A CA 1
ATOM 1503 C C . LYS A 1 194 ? 7.864 -4.251 -30.229 1.00 74.67 193 LYS A C 1
ATOM 1504 O O . LYS A 1 194 ? 8.646 -3.418 -30.673 1.00 76.68 193 LYS A O 1
ATOM 1510 N N . HIS A 1 195 ? 7.995 -5.549 -30.452 1.00 72.93 194 HIS A N 1
ATOM 1511 C CA . HIS A 1 195 ? 8.946 -6.028 -31.430 1.00 71.75 194 HIS A CA 1
ATOM 1512 C C . HIS A 1 195 ? 8.329 -6.007 -32.823 1.00 73.52 194 HIS A C 1
ATOM 1513 O O . HIS A 1 195 ? 7.363 -6.718 -33.099 1.00 75.45 194 HIS A O 1
ATOM 1520 N N . LEU A 1 196 ? 8.890 -5.196 -33.704 1.00 71.60 195 LEU A N 1
ATOM 1521 C CA . LEU A 1 196 ? 8.356 -5.098 -35.051 1.00 71.59 195 LEU A CA 1
ATOM 1522 C C . LEU A 1 196 ? 9.250 -5.765 -36.089 1.00 68.86 195 LEU A C 1
ATOM 1523 O O . LEU A 1 196 ? 10.472 -5.739 -35.975 1.00 66.58 195 LEU A O 1
ATOM 1528 N N . SER A 1 197 ? 8.635 -6.398 -37.081 1.00 69.36 196 SER A N 1
ATOM 1529 C CA . SER A 1 197 ? 9.383 -7.068 -38.139 1.00 68.56 196 SER A CA 1
ATOM 1530 C C . SER A 1 197 ? 9.759 -6.032 -39.191 1.00 68.95 196 SER A C 1
ATOM 1531 O O . SER A 1 197 ? 9.430 -4.872 -39.041 1.00 70.81 196 SER A O 1
ATOM 1534 N N . PHE A 1 198 ? 10.386 -6.445 -40.271 1.00 68.64 197 PHE A N 1
ATOM 1535 C CA . PHE A 1 198 ? 10.728 -5.502 -41.304 1.00 67.70 197 PHE A CA 1
ATOM 1536 C C . PHE A 1 198 ? 9.512 -5.107 -42.108 1.00 68.15 197 PHE A C 1
ATOM 1537 O O . PHE A 1 198 ? 9.416 -3.997 -42.566 1.00 71.40 197 PHE A O 1
ATOM 1545 N N . SER A 1 199 ? 8.604 -6.035 -42.311 1.00 65.95 198 SER A N 1
ATOM 1546 C CA . SER A 1 199 ? 7.296 -5.736 -42.845 1.00 70.90 198 SER A CA 1
ATOM 1547 C C . SER A 1 199 ? 6.434 -4.922 -41.911 1.00 79.22 198 SER A C 1
ATOM 1548 O O . SER A 1 199 ? 5.643 -4.102 -42.331 1.00 78.74 198 SER A O 1
ATOM 1551 N N . GLY A 1 200 ? 6.555 -5.219 -40.632 1.00 83.87 199 GLY A N 1
ATOM 1552 C CA . GLY A 1 200 ? 5.859 -4.504 -39.583 1.00 83.53 199 GLY A CA 1
ATOM 1553 C C . GLY A 1 200 ? 6.220 -3.043 -39.406 1.00 89.54 199 GLY A C 1
ATOM 1554 O O . GLY A 1 200 ? 5.360 -2.222 -39.141 1.00 92.22 199 GLY A O 1
ATOM 1555 N N . ASP A 1 201 ? 7.495 -2.716 -39.527 1.00 89.87 200 ASP A N 1
ATOM 1556 C CA . ASP A 1 201 ? 7.939 -1.341 -39.347 1.00 93.81 200 ASP A CA 1
ATOM 1557 C C . ASP A 1 201 ? 7.054 -0.324 -40.052 1.00 90.64 200 ASP A C 1
ATOM 1558 O O . ASP A 1 201 ? 6.925 0.792 -39.571 1.00 92.88 200 ASP A O 1
ATOM 1563 N N . ARG A 1 204 ? 2.077 0.566 -39.270 1.00 101.21 203 ARG A N 1
ATOM 1564 C CA . ARG A 1 204 ? 2.545 0.982 -37.952 1.00 107.34 203 ARG A CA 1
ATOM 1565 C C . ARG A 1 204 ? 2.252 2.438 -37.722 1.00 107.19 203 ARG A C 1
ATOM 1566 O O . ARG A 1 204 ? 2.834 3.295 -38.355 1.00 106.80 203 ARG A O 1
ATOM 1574 N N . THR A 1 205 ? 1.341 2.710 -36.806 1.00 98.49 204 THR A N 1
ATOM 1575 C CA . THR A 1 205 ? 0.906 4.059 -36.558 1.00 92.41 204 THR A CA 1
ATOM 1576 C C . THR A 1 205 ? 0.889 4.351 -35.083 1.00 88.45 204 THR A C 1
ATOM 1577 O O . THR A 1 205 ? 0.618 3.483 -34.272 1.00 89.99 204 THR A O 1
ATOM 1581 N N . ASN A 1 206 ? 1.208 5.584 -34.740 1.00 84.13 205 ASN A N 1
ATOM 1582 C CA . ASN A 1 206 ? 1.059 6.085 -33.396 1.00 78.20 205 ASN A CA 1
ATOM 1583 C C . ASN A 1 206 ? -0.388 6.398 -33.093 1.00 78.57 205 ASN A C 1
ATOM 1584 O O . ASN A 1 206 ? -1.151 6.702 -33.985 1.00 81.21 205 ASN A O 1
ATOM 1589 N N . SER A 1 207 ? -0.762 6.341 -31.829 1.00 78.80 206 SER A N 1
ATOM 1590 C CA . SER A 1 207 ? -2.128 6.624 -31.447 1.00 77.65 206 SER A CA 1
ATOM 1591 C C . SER A 1 207 ? -2.288 7.986 -30.807 1.00 75.14 206 SER A C 1
ATOM 1592 O O . SER A 1 207 ? -1.458 8.415 -30.046 1.00 74.59 206 SER A O 1
ATOM 1595 N N . THR A 1 208 ? -3.381 8.657 -31.124 1.00 70.66 207 THR A N 1
ATOM 1596 C CA . THR A 1 208 ? -3.716 9.938 -30.529 1.00 70.63 207 THR A CA 1
ATOM 1597 C C . THR A 1 208 ? -4.637 9.676 -29.343 1.00 69.84 207 THR A C 1
ATOM 1598 O O . THR A 1 208 ? -5.611 8.934 -29.450 1.00 70.20 207 THR A O 1
ATOM 1602 N N . ILE A 1 209 ? -4.310 10.284 -28.210 1.00 68.44 208 ILE A N 1
ATOM 1603 C CA . ILE A 1 209 ? -4.911 9.919 -26.932 1.00 71.23 208 ILE A CA 1
ATOM 1604 C C . ILE A 1 209 ? -5.215 11.141 -26.050 1.00 70.36 208 ILE A C 1
ATOM 1605 O O . ILE A 1 209 ? -4.375 12.028 -25.906 1.00 69.80 208 ILE A O 1
ATOM 1610 N N . ASP A 1 210 ? -6.406 11.189 -25.458 1.00 74.09 209 ASP A N 1
ATOM 1611 C CA . ASP A 1 210 ? -6.810 12.361 -24.668 1.00 75.94 209 ASP A CA 1
ATOM 1612 C C . ASP A 1 210 ? -5.847 12.677 -23.532 1.00 73.31 209 ASP A C 1
ATOM 1613 O O . ASP A 1 210 ? -5.263 11.777 -22.943 1.00 72.95 209 ASP A O 1
ATOM 1618 N N . SER A 1 211 ? -5.703 13.965 -23.229 1.00 74.78 210 SER A N 1
ATOM 1619 C CA . SER A 1 211 ? -4.751 14.434 -22.222 1.00 76.01 210 SER A CA 1
ATOM 1620 C C . SER A 1 211 ? -4.986 13.814 -20.848 1.00 76.90 210 SER A C 1
ATOM 1621 O O . SER A 1 211 ? -4.041 13.563 -20.101 1.00 78.20 210 SER A O 1
ATOM 1624 N N . SER A 1 212 ? -6.250 13.564 -20.533 1.00 80.29 211 SER A N 1
ATOM 1625 C CA . SER A 1 212 ? -6.621 12.945 -19.264 1.00 80.92 211 SER A CA 1
ATOM 1626 C C . SER A 1 212 ? -5.951 11.591 -19.041 1.00 82.05 211 SER A C 1
ATOM 1627 O O . SER A 1 212 ? -5.735 11.186 -17.896 1.00 81.38 211 SER A O 1
ATOM 1630 N N . ARG A 1 213 ? -5.616 10.896 -20.128 1.00 76.43 212 ARG A N 1
ATOM 1631 C CA . ARG A 1 213 ? -5.104 9.532 -20.020 1.00 77.17 212 ARG A CA 1
ATOM 1632 C C . ARG A 1 213 ? -3.599 9.487 -19.785 1.00 78.82 212 ARG A C 1
ATOM 1633 O O . ARG A 1 213 ? -3.028 8.412 -19.584 1.00 79.09 212 ARG A O 1
ATOM 1641 N N . VAL A 1 214 ? -2.958 10.652 -19.778 1.00 78.24 213 VAL A N 1
ATOM 1642 C CA . VAL A 1 214 ? -1.501 10.697 -19.727 1.00 77.22 213 VAL A CA 1
ATOM 1643 C C . VAL A 1 214 ? -0.962 11.310 -18.449 1.00 78.97 213 VAL A C 1
ATOM 1644 O O . VAL A 1 214 ? -1.419 12.363 -18.013 1.00 81.57 213 VAL A O 1
ATOM 1648 N N . ARG A 1 215 ? 0.037 10.654 -17.873 1.00 78.25 214 ARG A N 1
ATOM 1649 C CA . ARG A 1 215 ? 0.669 11.137 -16.661 1.00 78.16 214 ARG A CA 1
ATOM 1650 C C . ARG A 1 215 ? 2.171 10.966 -16.796 1.00 76.89 214 ARG A C 1
ATOM 1651 O O . ARG A 1 215 ? 2.619 10.178 -17.628 1.00 76.45 214 ARG A O 1
ATOM 1659 N N . PRO A 1 216 ? 2.959 11.694 -15.980 1.00 81.25 215 PRO A N 1
ATOM 1660 C CA . PRO A 1 216 ? 4.413 11.522 -16.006 1.00 79.40 215 PRO A CA 1
ATOM 1661 C C . PRO A 1 216 ? 4.839 10.125 -15.608 1.00 78.34 215 PRO A C 1
ATOM 1662 O O . PRO A 1 216 ? 4.033 9.383 -15.067 1.00 81.33 215 PRO A O 1
ATOM 1666 N N . THR A 1 217 ? 6.079 9.764 -15.916 1.00 78.19 216 THR A N 1
ATOM 1667 C CA . THR A 1 217 ? 6.675 8.560 -15.363 1.00 79.81 216 THR A CA 1
ATOM 1668 C C . THR A 1 217 ? 6.890 8.830 -13.899 1.00 79.56 216 THR A C 1
ATOM 1669 O O . THR A 1 217 ? 7.521 9.827 -13.534 1.00 80.59 216 THR A O 1
ATOM 1673 N N . PRO A 1 218 ? 6.342 7.956 -13.050 1.00 83.62 217 PRO A N 1
ATOM 1674 C CA . PRO A 1 218 ? 6.503 8.092 -11.604 1.00 86.03 217 PRO A CA 1
ATOM 1675 C C . PRO A 1 218 ? 7.970 8.168 -11.218 1.00 86.88 217 PRO A C 1
ATOM 1676 O O . PRO A 1 218 ? 8.757 7.318 -11.638 1.00 84.80 217 PRO A O 1
ATOM 1680 N N . PRO A 1 219 ? 8.341 9.192 -10.439 1.00 90.82 218 PRO A N 1
ATOM 1681 C CA . PRO A 1 219 ? 9.711 9.263 -9.923 1.00 92.39 218 PRO A CA 1
ATOM 1682 C C . PRO A 1 219 ? 10.002 8.048 -9.042 1.00 96.05 218 PRO A C 1
ATOM 1683 O O . PRO A 1 219 ? 9.056 7.418 -8.556 1.00 97.63 218 PRO A O 1
ATOM 1687 N N . PRO A 1 220 ? 11.257 7.674 -8.939 1.00 99.36 219 PRO A N 1
ATOM 1688 C CA . PRO A 1 220 ? 11.637 6.472 -8.218 1.00 105.73 219 PRO A CA 1
ATOM 1689 C C . PRO A 1 220 ? 11.366 6.647 -6.753 1.00 112.49 219 PRO A C 1
ATOM 1690 O O . PRO A 1 220 ? 11.616 7.712 -6.218 1.00 111.44 219 PRO A O 1
ATOM 1694 N N . PHE A 1 221 ? 10.830 5.621 -6.118 1.00 121.93 220 PHE A N 1
ATOM 1695 C CA . PHE A 1 221 ? 10.781 5.613 -4.679 1.00 125.13 220 PHE A CA 1
ATOM 1696 C C . PHE A 1 221 ? 11.609 4.431 -4.231 1.00 130.09 220 PHE A C 1
ATOM 1697 O O . PHE A 1 221 ? 11.285 3.285 -4.540 1.00 127.70 220 PHE A O 1
ATOM 1705 N N . PRO A 1 222 ? 12.670 4.699 -3.483 1.00 133.54 221 PRO A N 1
ATOM 1706 C CA . PRO A 1 222 ? 13.368 3.620 -2.820 1.00 140.64 221 PRO A CA 1
ATOM 1707 C C . PRO A 1 222 ? 12.470 3.224 -1.685 1.00 140.97 221 PRO A C 1
ATOM 1708 O O . PRO A 1 222 ? 11.863 4.096 -1.076 1.00 136.65 221 PRO A O 1
ATOM 1712 N N . VAL A 1 223 ? 12.373 1.943 -1.390 1.00 144.20 222 VAL A N 1
ATOM 1713 C CA . VAL A 1 223 ? 11.655 1.551 -0.211 1.00 146.99 222 VAL A CA 1
ATOM 1714 C C . VAL A 1 223 ? 12.616 0.799 0.707 1.00 157.15 222 VAL A C 1
ATOM 1715 O O . VAL A 1 223 ? 12.877 1.209 1.835 1.00 161.37 222 VAL A O 1
ATOM 1719 N N . GLU A 1 224 ? 13.141 -0.300 0.186 1.00 173.94 223 GLU A N 1
ATOM 1720 C CA . GLU A 1 224 ? 14.118 -1.138 0.865 1.00 175.95 223 GLU A CA 1
ATOM 1721 C C . GLU A 1 224 ? 13.419 -2.133 1.785 1.00 174.84 223 GLU A C 1
ATOM 1722 O O . GLU A 1 224 ? 14.029 -3.068 2.279 1.00 176.07 223 GLU A O 1
ATOM 1728 N N . LYS A 1 225 ? 12.124 -1.941 1.983 1.00 153.57 224 LYS A N 1
ATOM 1729 C CA . LYS A 1 225 ? 11.315 -2.915 2.677 1.00 144.32 224 LYS A CA 1
ATOM 1730 C C . LYS A 1 225 ? 9.898 -2.689 2.235 1.00 138.84 224 LYS A C 1
ATOM 1731 O O . LYS A 1 225 ? 9.520 -1.568 1.960 1.00 138.64 224 LYS A O 1
ATOM 1737 N N . TYR A 1 226 ? 9.117 -3.749 2.161 1.00 135.40 225 TYR A N 1
ATOM 1738 C CA . TYR A 1 226 ? 7.715 -3.626 1.839 1.00 131.98 225 TYR A CA 1
ATOM 1739 C C . TYR A 1 226 ? 7.059 -4.416 2.924 1.00 136.53 225 TYR A C 1
ATOM 1740 O O . TYR A 1 226 ? 7.672 -5.315 3.470 1.00 134.21 225 TYR A O 1
ATOM 1749 N N . GLU A 1 227 ? 5.827 -4.084 3.260 1.00 149.40 226 GLU A N 1
ATOM 1750 C CA . GLU A 1 227 ? 5.157 -4.800 4.323 1.00 147.52 226 GLU A CA 1
ATOM 1751 C C . GLU A 1 227 ? 3.913 -5.399 3.747 1.00 143.55 226 GLU A C 1
ATOM 1752 O O . GLU A 1 227 ? 3.341 -4.864 2.825 1.00 141.72 226 GLU A O 1
ATOM 1758 N N . LEU A 1 228 ? 3.483 -6.518 4.289 1.00 134.74 227 LEU A N 1
ATOM 1759 C CA . LEU A 1 228 ? 2.425 -7.268 3.655 1.00 132.50 227 LEU A CA 1
ATOM 1760 C C . LEU A 1 228 ? 1.230 -6.369 3.626 1.00 135.75 227 LEU A C 1
ATOM 1761 O O . LEU A 1 228 ? 1.134 -5.460 4.424 1.00 134.64 227 LEU A O 1
ATOM 1766 N N . MET A 1 229 ? 0.395 -6.565 2.619 1.00 144.18 228 MET A N 1
ATOM 1767 C CA . MET A 1 229 ? -0.866 -5.863 2.454 1.00 144.46 228 MET A CA 1
ATOM 1768 C C . MET A 1 229 ? -0.726 -4.578 1.667 1.00 148.37 228 MET A C 1
ATOM 1769 O O . MET A 1 229 ? -1.717 -4.039 1.205 1.00 150.99 228 MET A O 1
ATOM 1774 N N . ASP A 1 230 ? 0.500 -4.124 1.448 1.00 138.47 229 ASP A N 1
ATOM 1775 C CA . ASP A 1 230 ? 0.697 -2.833 0.825 1.00 133.37 229 ASP A CA 1
ATOM 1776 C C . ASP A 1 230 ? 0.101 -2.842 -0.559 1.00 127.67 229 ASP A C 1
ATOM 1777 O O . ASP A 1 230 ? 0.123 -3.851 -1.245 1.00 122.44 229 ASP A O 1
ATOM 1782 N N . ARG A 1 231 ? -0.486 -1.722 -0.938 1.00 130.62 230 ARG A N 1
ATOM 1783 C CA . ARG A 1 231 ? -0.894 -1.523 -2.302 1.00 129.04 230 ARG A CA 1
ATOM 1784 C C . ARG A 1 231 ? 0.397 -1.325 -3.042 1.00 127.25 230 ARG A C 1
ATOM 1785 O O . ARG A 1 231 ? 1.284 -0.636 -2.559 1.00 124.74 230 ARG A O 1
ATOM 1793 N N . VAL A 1 232 ? 0.525 -1.926 -4.210 1.00 112.80 231 VAL A N 1
ATOM 1794 C CA . VAL A 1 232 ? 1.789 -1.850 -4.892 1.00 107.59 231 VAL A CA 1
ATOM 1795 C C . VAL A 1 232 ? 1.560 -2.047 -6.374 1.00 100.78 231 VAL A C 1
ATOM 1796 O O . VAL A 1 232 ? 0.541 -2.579 -6.770 1.00 101.50 231 VAL A O 1
ATOM 1800 N N . GLU A 1 233 ? 2.497 -1.615 -7.199 1.00 97.02 232 GLU A N 1
ATOM 1801 C CA . GLU A 1 233 ? 2.277 -1.722 -8.629 1.00 96.91 232 GLU A CA 1
ATOM 1802 C C . GLU A 1 233 ? 3.355 -2.607 -9.217 1.00 91.67 232 GLU A C 1
ATOM 1803 O O . GLU A 1 233 ? 4.549 -2.377 -9.013 1.00 90.41 232 GLU A O 1
ATOM 1809 N N . VAL A 1 234 ? 2.935 -3.643 -9.923 1.00 88.64 233 VAL A N 1
ATOM 1810 C CA . VAL A 1 234 ? 3.920 -4.495 -10.561 1.00 90.09 233 VAL A CA 1
ATOM 1811 C C . VAL A 1 234 ? 3.675 -4.551 -12.064 1.00 91.52 233 VAL A C 1
ATOM 1812 O O . VAL A 1 234 ? 2.533 -4.522 -12.530 1.00 91.02 233 VAL A O 1
ATOM 1816 N N . PHE A 1 235 ? 4.761 -4.592 -12.821 1.00 89.93 234 PHE A N 1
ATOM 1817 C CA . PHE A 1 235 ? 4.668 -4.636 -14.264 1.00 91.92 234 PHE A CA 1
ATOM 1818 C C . PHE A 1 235 ? 4.351 -6.050 -14.711 1.00 96.87 234 PHE A C 1
ATOM 1819 O O . PHE A 1 235 ? 5.236 -6.899 -14.761 1.00 98.75 234 PHE A O 1
ATOM 1827 N N . ARG A 1 236 ? 3.083 -6.309 -15.015 1.00 102.12 235 ARG A N 1
ATOM 1828 C CA . ARG A 1 236 ? 2.670 -7.632 -15.473 1.00 107.79 235 ARG A CA 1
ATOM 1829 C C . ARG A 1 236 ? 2.051 -7.532 -16.861 1.00 110.27 235 ARG A C 1
ATOM 1830 O O . ARG A 1 236 ? 1.475 -6.501 -17.225 1.00 107.83 235 ARG A O 1
ATOM 1838 N N . GLY A 1 237 ? 2.170 -8.609 -17.634 1.00 118.36 236 GLY A N 1
ATOM 1839 C CA . GLY A 1 237 ? 1.921 -8.536 -19.055 1.00 120.04 236 GLY A CA 1
ATOM 1840 C C . GLY A 1 237 ? 2.926 -7.513 -19.530 1.00 120.02 236 GLY A C 1
ATOM 1841 O O . GLY A 1 237 ? 4.122 -7.642 -19.248 1.00 122.24 236 GLY A O 1
ATOM 1842 N N . SER A 1 238 ? 2.439 -6.487 -20.221 1.00 107.12 237 SER A N 1
ATOM 1843 C CA . SER A 1 238 ? 3.250 -5.318 -20.551 1.00 103.23 237 SER A CA 1
ATOM 1844 C C . SER A 1 238 ? 2.599 -4.033 -20.043 1.00 98.57 237 SER A C 1
ATOM 1845 O O . SER A 1 238 ? 2.747 -2.972 -20.652 1.00 95.49 237 SER A O 1
ATOM 1848 N N . VAL A 1 239 ? 1.876 -4.129 -18.929 1.00 97.49 238 VAL A N 1
ATOM 1849 C CA . VAL A 1 239 ? 1.340 -2.937 -18.276 1.00 94.01 238 VAL A CA 1
ATOM 1850 C C . VAL A 1 239 ? 1.542 -2.982 -16.764 1.00 92.33 238 VAL A C 1
ATOM 1851 O O . VAL A 1 239 ? 1.636 -4.053 -16.163 1.00 91.78 238 VAL A O 1
ATOM 1855 N N . TRP A 1 240 ? 1.620 -1.806 -16.155 1.00 89.44 239 TRP A N 1
ATOM 1856 C CA . TRP A 1 240 ? 1.694 -1.704 -14.704 1.00 89.34 239 TRP A CA 1
ATOM 1857 C C . TRP A 1 240 ? 0.320 -1.924 -14.081 1.00 92.78 239 TRP A C 1
ATOM 1858 O O . TRP A 1 240 ? -0.628 -1.207 -14.399 1.00 92.79 239 TRP A O 1
ATOM 1869 N N . ARG A 1 241 ? 0.209 -2.916 -13.201 1.00 90.67 240 ARG A N 1
ATOM 1870 C CA . ARG A 1 241 ? -1.081 -3.229 -12.593 1.00 95.58 240 ARG A CA 1
ATOM 1871 C C . ARG A 1 241 ? -1.034 -3.232 -11.070 1.00 97.62 240 ARG A C 1
ATOM 1872 O O . ARG A 1 241 ? 0.010 -3.475 -10.447 1.00 96.50 240 ARG A O 1
ATOM 1880 N N . GLN A 1 242 ? -2.181 -2.967 -10.471 1.00 100.48 241 GLN A N 1
ATOM 1881 C CA . GLN A 1 242 ? -2.207 -2.642 -9.066 1.00 102.32 241 GLN A CA 1
ATOM 1882 C C . GLN A 1 242 ? -2.193 -4.035 -8.404 1.00 103.33 241 GLN A C 1
ATOM 1883 O O . GLN A 1 242 ? -2.596 -5.032 -9.020 1.00 106.92 241 GLN A O 1
ATOM 1889 N N . GLY A 1 243 ? -1.712 -4.130 -7.177 1.00 110.34 242 GLY A N 1
ATOM 1890 C CA . GLY A 1 243 ? -1.708 -5.405 -6.497 1.00 114.64 242 GLY A CA 1
ATOM 1891 C C . GLY A 1 243 ? -1.449 -5.216 -5.027 1.00 112.81 242 GLY A C 1
ATOM 1892 O O . GLY A 1 243 ? -1.163 -4.104 -4.581 1.00 113.31 242 GLY A O 1
ATOM 1893 N N . LEU A 1 244 ? -1.547 -6.308 -4.279 1.00 111.82 243 LEU A N 1
ATOM 1894 C CA . LEU A 1 244 ? -1.304 -6.283 -2.849 1.00 113.04 243 LEU A CA 1
ATOM 1895 C C . LEU A 1 244 ? -0.183 -7.263 -2.495 1.00 109.81 243 LEU A C 1
ATOM 1896 O O . LEU A 1 244 ? -0.101 -8.366 -3.051 1.00 107.58 243 LEU A O 1
ATOM 1901 N N . VAL A 1 245 ? 0.686 -6.839 -1.581 1.00 114.83 244 VAL A N 1
ATOM 1902 C CA . VAL A 1 245 ? 1.764 -7.680 -1.074 1.00 115.32 244 VAL A CA 1
ATOM 1903 C C . VAL A 1 245 ? 1.241 -8.731 -0.115 1.00 118.66 244 VAL A C 1
ATOM 1904 O O . VAL A 1 245 ? 1.082 -8.468 1.074 1.00 126.63 244 VAL A O 1
ATOM 1908 N N . ARG A 1 246 ? 0.976 -9.924 -0.628 1.00 105.38 245 ARG A N 1
ATOM 1909 C CA . ARG A 1 246 ? 0.484 -11.010 0.200 1.00 106.63 245 ARG A CA 1
ATOM 1910 C C . ARG A 1 246 ? 1.576 -11.589 1.106 1.00 109.08 245 ARG A C 1
ATOM 1911 O O . ARG A 1 246 ? 1.326 -11.869 2.277 1.00 114.76 245 ARG A O 1
ATOM 1919 N N . GLY A 1 247 ? 2.771 -11.784 0.579 1.00 107.30 246 GLY A N 1
ATOM 1920 C CA . GLY A 1 247 ? 3.812 -12.405 1.369 1.00 104.05 246 GLY A CA 1
ATOM 1921 C C . GLY A 1 247 ? 5.163 -11.748 1.333 1.00 103.39 246 GLY A C 1
ATOM 1922 O O . GLY A 1 247 ? 5.558 -11.188 0.334 1.00 105.10 246 GLY A O 1
ATOM 1923 N N . VAL A 1 248 ? 5.897 -11.861 2.425 1.00 102.82 247 VAL A N 1
ATOM 1924 C CA . VAL A 1 248 ? 7.257 -11.376 2.479 1.00 105.60 247 VAL A CA 1
ATOM 1925 C C . VAL A 1 248 ? 8.144 -12.591 2.511 1.00 106.20 247 VAL A C 1
ATOM 1926 O O . VAL A 1 248 ? 7.948 -13.478 3.314 1.00 106.69 247 VAL A O 1
ATOM 1930 N N . LEU A 1 249 ? 9.122 -12.643 1.631 1.00 108.49 248 LEU A N 1
ATOM 1931 C CA . LEU A 1 249 ? 9.783 -13.891 1.331 1.00 112.16 248 LEU A CA 1
ATOM 1932 C C . LEU A 1 249 ? 11.265 -13.831 1.472 1.00 120.72 248 LEU A C 1
ATOM 1933 O O . LEU A 1 249 ? 11.830 -12.786 1.711 1.00 122.86 248 LEU A O 1
ATOM 1938 N N . ASP A 1 250 ? 11.897 -14.981 1.370 1.00 119.92 249 ASP A N 1
ATOM 1939 C CA . ASP A 1 250 ? 13.264 -15.077 1.795 1.00 127.74 249 ASP A CA 1
ATOM 1940 C C . ASP A 1 250 ? 14.138 -14.082 1.080 1.00 131.12 249 ASP A C 1
ATOM 1941 O O . ASP A 1 250 ? 14.045 -13.860 -0.118 1.00 129.97 249 ASP A O 1
ATOM 1946 N N . HIS A 1 251 ? 14.955 -13.447 1.900 1.00 142.91 250 HIS A N 1
ATOM 1947 C CA . HIS A 1 251 ? 15.733 -12.295 1.533 1.00 145.26 250 HIS A CA 1
ATOM 1948 C C . HIS A 1 251 ? 14.800 -11.308 0.915 1.00 143.77 250 HIS A C 1
ATOM 1949 O O . HIS A 1 251 ? 13.724 -11.098 1.460 1.00 145.19 250 HIS A O 1
ATOM 1956 N N . ASN A 1 252 ? 15.170 -10.726 -0.219 1.00 133.40 251 ASN A N 1
ATOM 1957 C CA . ASN A 1 252 ? 14.297 -9.727 -0.791 1.00 128.11 251 ASN A CA 1
ATOM 1958 C C . ASN A 1 252 ? 13.465 -10.304 -1.892 1.00 126.04 251 ASN A C 1
ATOM 1959 O O . ASN A 1 252 ? 13.935 -10.483 -2.995 1.00 125.56 251 ASN A O 1
ATOM 1964 N N . CYS A 1 253 ? 12.218 -10.595 -1.569 1.00 118.51 252 CYS A N 1
ATOM 1965 C CA . CYS A 1 253 ? 11.276 -11.122 -2.526 1.00 117.92 252 CYS A CA 1
ATOM 1966 C C . CYS A 1 253 ? 9.883 -10.903 -1.985 1.00 116.84 252 CYS A C 1
ATOM 1967 O O . CYS A 1 253 ? 9.719 -10.686 -0.800 1.00 115.76 252 CYS A O 1
ATOM 1970 N N . TYR A 1 254 ? 8.881 -10.937 -2.848 1.00 109.19 253 TYR A N 1
ATOM 1971 C CA . TYR A 1 254 ? 7.522 -10.794 -2.389 1.00 105.09 253 TYR A CA 1
ATOM 1972 C C . TYR A 1 254 ? 6.542 -11.585 -3.202 1.00 103.13 253 TYR A C 1
ATOM 1973 O O . TYR A 1 254 ? 6.695 -11.742 -4.389 1.00 103.29 253 TYR A O 1
ATOM 1982 N N . MET A 1 255 ? 5.500 -12.050 -2.550 1.00 101.23 254 MET A N 1
ATOM 1983 C CA . MET A 1 255 ? 4.393 -12.663 -3.238 1.00 102.54 254 MET A CA 1
ATOM 1984 C C . MET A 1 255 ? 3.367 -11.589 -3.455 1.00 103.80 254 MET A C 1
ATOM 1985 O O . MET A 1 255 ? 2.797 -11.065 -2.506 1.00 104.68 254 MET A O 1
ATOM 1990 N N . VAL A 1 256 ? 3.154 -11.234 -4.709 1.00 109.24 255 VAL A N 1
ATOM 1991 C CA . VAL A 1 256 ? 2.196 -10.189 -4.981 1.00 107.91 255 VAL A CA 1
ATOM 1992 C C . VAL A 1 256 ? 1.003 -10.795 -5.656 1.00 112.91 255 VAL A C 1
ATOM 1993 O O . VAL A 1 256 ? 1.109 -11.724 -6.446 1.00 117.64 255 VAL A O 1
ATOM 1997 N N . CYS A 1 257 ? -0.142 -10.231 -5.315 1.00 109.92 256 CYS A N 1
ATOM 1998 C CA . CYS A 1 257 ? -1.387 -10.526 -5.978 1.00 117.10 256 CYS A CA 1
ATOM 1999 C C . CYS A 1 257 ? -2.141 -9.272 -6.395 1.00 120.52 256 CYS A C 1
ATOM 2000 O O . CYS A 1 257 ? -2.305 -8.328 -5.631 1.00 117.25 256 CYS A O 1
ATOM 2003 N N . LEU A 1 258 ? -2.570 -9.305 -7.642 1.00 137.35 257 LEU A N 1
ATOM 2004 C CA . LEU A 1 258 ? -3.321 -8.254 -8.276 1.00 136.81 257 LEU A CA 1
ATOM 2005 C C . LEU A 1 258 ? -4.732 -8.218 -7.758 1.00 137.50 257 LEU A C 1
ATOM 2006 O O . LEU A 1 258 ? -5.227 -9.191 -7.235 1.00 140.69 257 LEU A O 1
ATOM 2011 N N . VAL A 1 259 ? -5.337 -7.044 -7.864 1.00 135.67 258 VAL A N 1
ATOM 2012 C CA . VAL A 1 259 ? -6.661 -6.762 -7.344 1.00 135.08 258 VAL A CA 1
ATOM 2013 C C . VAL A 1 259 ? -7.787 -7.540 -7.984 1.00 141.49 258 VAL A C 1
ATOM 2014 O O . VAL A 1 259 ? -8.744 -7.898 -7.329 1.00 139.91 258 VAL A O 1
ATOM 2018 N N . VAL A 1 260 ? -7.705 -7.777 -9.279 1.00 144.74 259 VAL A N 1
ATOM 2019 C CA . VAL A 1 260 ? -8.442 -8.872 -9.852 1.00 145.97 259 VAL A CA 1
ATOM 2020 C C . VAL A 1 260 ? -7.709 -10.070 -9.286 1.00 147.21 259 VAL A C 1
ATOM 2021 O O . VAL A 1 260 ? -6.488 -10.016 -9.154 1.00 150.95 259 VAL A O 1
ATOM 2025 N N . THR A 1 261 ? -8.390 -11.157 -8.975 1.00 147.35 260 THR A N 1
ATOM 2026 C CA . THR A 1 261 ? -7.687 -12.246 -8.323 1.00 151.17 260 THR A CA 1
ATOM 2027 C C . THR A 1 261 ? -7.542 -13.452 -9.224 1.00 150.43 260 THR A C 1
ATOM 2028 O O . THR A 1 261 ? -8.511 -13.894 -9.819 1.00 145.83 260 THR A O 1
ATOM 2032 N N . ALA A 1 262 ? -6.334 -13.986 -9.260 1.00 135.55 261 ALA A N 1
ATOM 2033 C CA . ALA A 1 262 ? -6.090 -15.181 -10.018 1.00 124.33 261 ALA A CA 1
ATOM 2034 C C . ALA A 1 262 ? -5.143 -15.958 -9.152 1.00 127.67 261 ALA A C 1
ATOM 2035 O O . ALA A 1 262 ? -5.554 -16.822 -8.387 1.00 126.04 261 ALA A O 1
ATOM 2037 N N . ALA A 1 263 ? -3.872 -15.648 -9.241 1.00 131.78 262 ALA A N 1
ATOM 2038 C CA . ALA A 1 263 ? -2.916 -16.342 -8.441 1.00 130.48 262 ALA A CA 1
ATOM 2039 C C . ALA A 1 263 ? -1.898 -15.363 -8.020 1.00 132.14 262 ALA A C 1
ATOM 2040 O O . ALA A 1 263 ? -1.946 -14.200 -8.384 1.00 131.73 262 ALA A O 1
ATOM 2042 N N . ALA A 1 264 ? -0.947 -15.845 -7.259 1.00 136.25 263 ALA A N 1
ATOM 2043 C CA . ALA A 1 264 ? 0.087 -14.988 -6.795 1.00 134.06 263 ALA A CA 1
ATOM 2044 C C . ALA A 1 264 ? 1.402 -15.571 -7.198 1.00 135.84 263 ALA A C 1
ATOM 2045 O O . ALA A 1 264 ? 1.687 -16.724 -6.916 1.00 136.14 263 ALA A O 1
ATOM 2047 N N . PRO A 1 265 ? 2.212 -14.774 -7.878 1.00 125.45 264 PRO A N 1
ATOM 2048 C CA . PRO A 1 265 ? 3.535 -15.254 -8.223 1.00 121.97 264 PRO A CA 1
ATOM 2049 C C . PRO A 1 265 ? 4.609 -14.469 -7.542 1.00 115.35 264 PRO A C 1
ATOM 2050 O O . PRO A 1 265 ? 4.367 -13.419 -6.973 1.00 111.24 264 PRO A O 1
ATOM 2054 N N . VAL A 1 266 ? 5.793 -15.031 -7.527 1.00 113.66 265 VAL A N 1
ATOM 2055 C CA . VAL A 1 266 ? 6.886 -14.369 -6.895 1.00 108.98 265 VAL A CA 1
ATOM 2056 C C . VAL A 1 266 ? 7.288 -13.172 -7.678 1.00 106.00 265 VAL A C 1
ATOM 2057 O O . VAL A 1 266 ? 7.144 -13.155 -8.881 1.00 108.43 265 VAL A O 1
ATOM 2061 N N . VAL A 1 267 ? 7.771 -12.152 -6.995 1.00 108.23 266 VAL A N 1
ATOM 2062 C CA . VAL A 1 267 ? 8.232 -10.961 -7.641 1.00 104.91 266 VAL A CA 1
ATOM 2063 C C . VAL A 1 267 ? 9.437 -10.537 -6.845 1.00 104.06 266 VAL A C 1
ATOM 2064 O O . VAL A 1 267 ? 9.566 -10.895 -5.702 1.00 106.41 266 VAL A O 1
ATOM 2068 N N . LYS A 1 268 ? 10.317 -9.765 -7.439 1.00 101.59 267 LYS A N 1
ATOM 2069 C CA . LYS A 1 268 ? 11.506 -9.315 -6.779 1.00 102.69 267 LYS A CA 1
ATOM 2070 C C . LYS A 1 268 ? 11.332 -7.912 -6.323 1.00 103.41 267 LYS A C 1
ATOM 2071 O O . LYS A 1 268 ? 10.395 -7.252 -6.712 1.00 102.84 267 LYS A O 1
ATOM 2077 N N . HIS A 1 269 ? 12.272 -7.415 -5.549 1.00 104.47 268 HIS A N 1
ATOM 2078 C CA . HIS A 1 269 ? 12.083 -6.108 -4.965 1.00 106.41 268 HIS A CA 1
ATOM 2079 C C . HIS A 1 269 ? 12.101 -5.055 -6.048 1.00 105.48 268 HIS A C 1
ATOM 2080 O O . HIS A 1 269 ? 11.356 -4.095 -6.000 1.00 103.61 268 HIS A O 1
ATOM 2087 N N . SER A 1 270 ? 12.978 -5.242 -7.020 1.00 107.24 269 SER A N 1
ATOM 2088 C CA . SER A 1 270 ? 13.199 -4.281 -8.087 1.00 108.38 269 SER A CA 1
ATOM 2089 C C . SER A 1 270 ? 11.930 -4.026 -8.851 1.00 107.70 269 SER A C 1
ATOM 2090 O O . SER A 1 270 ? 11.662 -2.916 -9.275 1.00 107.42 269 SER A O 1
ATOM 2093 N N . ASP A 1 271 ? 11.161 -5.077 -9.041 1.00 100.96 270 ASP A N 1
ATOM 2094 C CA . ASP A 1 271 ? 10.011 -5.027 -9.910 1.00 99.47 270 ASP A CA 1
ATOM 2095 C C . ASP A 1 271 ? 8.781 -4.491 -9.232 1.00 97.41 270 ASP A C 1
ATOM 2096 O O . ASP A 1 271 ? 7.728 -4.449 -9.836 1.00 94.92 270 ASP A O 1
ATOM 2101 N N . LEU A 1 272 ? 8.900 -4.113 -7.968 1.00 101.85 271 LEU A N 1
ATOM 2102 C CA . LEU A 1 272 ? 7.777 -3.497 -7.289 1.00 99.60 271 LEU A CA 1
ATOM 2103 C C . LEU A 1 272 ? 7.884 -1.984 -7.303 1.00 97.28 271 LEU A C 1
ATOM 2104 O O . LEU A 1 272 ? 8.977 -1.418 -7.280 1.00 96.38 271 LEU A O 1
ATOM 2109 N N . ARG A 1 273 ? 6.723 -1.345 -7.344 1.00 94.91 272 ARG A N 1
ATOM 2110 C CA . ARG A 1 273 ? 6.616 0.103 -7.336 1.00 96.10 272 ARG A CA 1
ATOM 2111 C C . ARG A 1 273 ? 5.644 0.523 -6.233 1.00 96.29 272 ARG A C 1
ATOM 2112 O O . ARG A 1 273 ? 4.594 -0.087 -6.072 1.00 95.35 272 ARG A O 1
ATOM 2120 N N . PRO A 1 274 ? 5.999 1.546 -5.444 1.00 96.98 273 PRO A N 1
ATOM 2121 C CA . PRO A 1 274 ? 4.966 2.070 -4.546 1.00 97.95 273 PRO A CA 1
ATOM 2122 C C . PRO A 1 274 ? 3.781 2.559 -5.364 1.00 99.39 273 PRO A C 1
ATOM 2123 O O . PRO A 1 274 ? 3.961 3.429 -6.212 1.00 97.93 273 PRO A O 1
ATOM 2127 N N . CYS A 1 275 ? 2.600 1.994 -5.150 1.00 101.67 274 CYS A N 1
ATOM 2128 C CA . CYS A 1 275 ? 1.442 2.428 -5.919 1.00 101.60 274 CYS A CA 1
ATOM 2129 C C . CYS A 1 275 ? 1.173 3.912 -5.700 1.00 102.48 274 CYS A C 1
ATOM 2130 O O . CYS A 1 275 ? 0.918 4.359 -4.576 1.00 105.97 274 CYS A O 1
ATOM 2133 N N . LYS A 1 276 ? 1.302 4.710 -6.744 1.00 101.76 275 LYS A N 1
ATOM 2134 C CA . LYS A 1 276 ? 1.227 6.155 -6.599 1.00 105.46 275 LYS A CA 1
ATOM 2135 C C . LYS A 1 276 ? 0.260 6.675 -7.626 1.00 103.20 275 LYS A C 1
ATOM 2136 O O . LYS A 1 276 ? -0.036 5.997 -8.590 1.00 99.03 275 LYS A O 1
ATOM 2142 N N . VAL A 1 277 ? -0.220 7.894 -7.430 1.00 112.67 276 VAL A N 1
ATOM 2143 C CA . VAL A 1 277 ? -1.062 8.530 -8.423 1.00 112.22 276 VAL A CA 1
ATOM 2144 C C . VAL A 1 277 ? -0.808 10.014 -8.607 1.00 114.46 276 VAL A C 1
ATOM 2145 O O . VAL A 1 277 ? -0.341 10.697 -7.705 1.00 117.01 276 VAL A O 1
ATOM 2149 N N . TRP A 1 278 ? -1.133 10.484 -9.806 1.00 111.06 277 TRP A N 1
ATOM 2150 C CA . TRP A 1 278 ? -0.918 11.859 -10.218 1.00 109.94 277 TRP A CA 1
ATOM 2151 C C . TRP A 1 278 ? -2.244 12.514 -10.506 1.00 115.46 277 TRP A C 1
ATOM 2152 O O . TRP A 1 278 ? -2.952 12.106 -11.417 1.00 112.12 277 TRP A O 1
ATOM 2163 N N . GLU A 1 279 ? -2.578 13.537 -9.729 1.00 127.56 278 GLU A N 1
ATOM 2164 C CA . GLU A 1 279 ? -3.779 14.322 -9.975 1.00 131.47 278 GLU A CA 1
ATOM 2165 C C . GLU A 1 279 ? -3.447 15.787 -10.083 1.00 131.67 278 GLU A C 1
ATOM 2166 O O . GLU A 1 279 ? -4.100 16.529 -10.795 1.00 131.68 278 GLU A O 1
ATOM 2172 N N . ASP A 1 280 ? -2.449 16.196 -9.317 1.00 126.25 279 ASP A N 1
ATOM 2173 C CA . ASP A 1 280 ? -1.869 17.514 -9.422 1.00 122.63 279 ASP A CA 1
ATOM 2174 C C . ASP A 1 280 ? -0.383 17.389 -9.132 1.00 118.55 279 ASP A C 1
ATOM 2175 O O . ASP A 1 280 ? 0.458 17.610 -9.986 1.00 108.27 279 ASP A O 1
ATOM 2180 N N . GLY A 1 281 ? -0.087 17.066 -7.882 1.00 120.77 280 GLY A N 1
ATOM 2181 C CA . GLY A 1 281 ? 1.176 16.506 -7.449 1.00 117.41 280 GLY A CA 1
ATOM 2182 C C . GLY A 1 281 ? 0.924 15.023 -7.517 1.00 114.28 280 GLY A C 1
ATOM 2183 O O . GLY A 1 281 ? -0.145 14.631 -7.962 1.00 114.78 280 GLY A O 1
ATOM 2184 N N . GLN A 1 282 ? 1.892 14.236 -7.066 1.00 111.87 281 GLN A N 1
ATOM 2185 C CA . GLN A 1 282 ? 1.772 12.794 -7.103 1.00 113.77 281 GLN A CA 1
ATOM 2186 C C . GLN A 1 282 ? 1.533 12.211 -5.719 1.00 123.11 281 GLN A C 1
ATOM 2187 O O . GLN A 1 282 ? 2.337 12.388 -4.815 1.00 123.79 281 GLN A O 1
ATOM 2193 N N . THR A 1 283 ? 0.414 11.517 -5.558 1.00 133.51 282 THR A N 1
ATOM 2194 C CA . THR A 1 283 ? 0.054 10.978 -4.260 1.00 133.58 282 THR A CA 1
ATOM 2195 C C . THR A 1 283 ? -0.626 9.615 -4.293 1.00 134.80 282 THR A C 1
ATOM 2196 O O . THR A 1 283 ? -1.240 9.237 -5.286 1.00 134.29 282 THR A O 1
ATOM 2200 N N . PRO A 1 284 ? -0.553 8.884 -3.187 1.00 127.75 283 PRO A N 1
ATOM 2201 C CA . PRO A 1 284 ? -1.158 7.554 -3.112 1.00 125.76 283 PRO A CA 1
ATOM 2202 C C . PRO A 1 284 ? -2.660 7.559 -3.319 1.00 124.55 283 PRO A C 1
ATOM 2203 O O . PRO A 1 284 ? -3.255 8.621 -3.323 1.00 124.40 283 PRO A O 1
ATOM 2207 N N . VAL A 1 285 ? -3.226 6.366 -3.490 1.00 123.86 284 VAL A N 1
ATOM 2208 C CA . VAL A 1 285 ? -4.665 6.083 -3.631 1.00 123.76 284 VAL A CA 1
ATOM 2209 C C . VAL A 1 285 ? -4.998 5.416 -4.954 1.00 121.08 284 VAL A C 1
ATOM 2210 O O . VAL A 1 285 ? -4.930 4.196 -5.070 1.00 122.33 284 VAL A O 1
ATOM 2214 N N . THR B 1 5 ? 34.211 1.187 -13.933 1.00 130.43 4 THR B N 1
ATOM 2215 C CA . THR B 1 5 ? 34.938 0.454 -12.908 1.00 130.77 4 THR B CA 1
ATOM 2216 C C . THR B 1 5 ? 35.913 -0.471 -13.602 1.00 133.96 4 THR B C 1
ATOM 2217 O O . THR B 1 5 ? 35.565 -1.073 -14.601 1.00 138.74 4 THR B O 1
ATOM 2221 N N . ILE B 1 6 ? 37.123 -0.591 -13.069 1.00 124.95 5 ILE B N 1
ATOM 2222 C CA . ILE B 1 6 ? 38.123 -1.473 -13.647 1.00 120.43 5 ILE B CA 1
ATOM 2223 C C . ILE B 1 6 ? 38.457 -2.591 -12.695 1.00 118.96 5 ILE B C 1
ATOM 2224 O O . ILE B 1 6 ? 38.928 -2.355 -11.607 1.00 120.55 5 ILE B O 1
ATOM 2229 N N . ARG B 1 7 ? 38.272 -3.812 -13.157 1.00 115.32 6 ARG B N 1
ATOM 2230 C CA . ARG B 1 7 ? 38.541 -4.991 -12.363 1.00 113.37 6 ARG B CA 1
ATOM 2231 C C . ARG B 1 7 ? 39.189 -6.012 -13.256 1.00 113.57 6 ARG B C 1
ATOM 2232 O O . ARG B 1 7 ? 39.126 -5.896 -14.467 1.00 111.73 6 ARG B O 1
ATOM 2240 N N . LYS B 1 8 ? 39.809 -7.018 -12.664 1.00 113.33 7 LYS B N 1
ATOM 2241 C CA . LYS B 1 8 ? 40.569 -7.947 -13.453 1.00 111.66 7 LYS B CA 1
ATOM 2242 C C . LYS B 1 8 ? 39.649 -8.548 -14.487 1.00 110.44 7 LYS B C 1
ATOM 2243 O O . LYS B 1 8 ? 38.514 -8.873 -14.198 1.00 108.80 7 LYS B O 1
ATOM 2249 N N . GLY B 1 9 ? 40.156 -8.669 -15.702 1.00 109.62 8 GLY B N 1
ATOM 2250 C CA . GLY B 1 9 ? 39.400 -9.251 -16.782 1.00 106.82 8 GLY B CA 1
ATOM 2251 C C . GLY B 1 9 ? 38.822 -8.204 -17.691 1.00 109.23 8 GLY B C 1
ATOM 2252 O O . GLY B 1 9 ? 38.102 -8.511 -18.622 1.00 113.87 8 GLY B O 1
ATOM 2253 N N . SER B 1 10 ? 39.145 -6.956 -17.432 1.00 107.61 9 SER B N 1
ATOM 2254 C CA . SER B 1 10 ? 38.564 -5.869 -18.208 1.00 107.75 9 SER B CA 1
ATOM 2255 C C . SER B 1 10 ? 39.602 -5.286 -19.160 1.00 106.70 9 SER B C 1
ATOM 2256 O O . SER B 1 10 ? 40.808 -5.354 -18.899 1.00 101.61 9 SER B O 1
ATOM 2259 N N . GLU B 1 11 ? 39.132 -4.729 -20.275 1.00 104.66 10 GLU B N 1
ATOM 2260 C CA . GLU B 1 11 ? 40.031 -4.138 -21.257 1.00 100.78 10 GLU B CA 1
ATOM 2261 C C . GLU B 1 11 ? 40.599 -2.851 -20.681 1.00 96.79 10 GLU B C 1
ATOM 2262 O O . GLU B 1 11 ? 39.942 -2.149 -19.906 1.00 96.78 10 GLU B O 1
ATOM 2268 N N . VAL B 1 12 ? 41.828 -2.544 -21.067 1.00 96.23 11 VAL B N 1
ATOM 2269 C CA . VAL B 1 12 ? 42.542 -1.436 -20.476 1.00 93.77 11 VAL B CA 1
ATOM 2270 C C . VAL B 1 12 ? 43.629 -0.933 -21.421 1.00 94.69 11 VAL B C 1
ATOM 2271 O O . VAL B 1 12 ? 44.084 -1.668 -22.299 1.00 92.47 11 VAL B O 1
ATOM 2275 N N . GLU B 1 13 ? 44.020 0.328 -21.267 1.00 92.92 12 GLU B N 1
ATOM 2276 C CA . GLU B 1 13 ? 45.121 0.877 -22.047 1.00 89.16 12 GLU B CA 1
ATOM 2277 C C . GLU B 1 13 ? 46.264 1.239 -21.127 1.00 91.72 12 GLU B C 1
ATOM 2278 O O . GLU B 1 13 ? 46.053 1.804 -20.056 1.00 91.99 12 GLU B O 1
ATOM 2284 N N . VAL B 1 14 ? 47.480 0.903 -21.544 1.00 89.13 13 VAL B N 1
ATOM 2285 C CA . VAL B 1 14 ? 48.643 1.106 -20.699 1.00 89.39 13 VAL B CA 1
ATOM 2286 C C . VAL B 1 14 ? 49.733 1.909 -21.400 1.00 89.32 13 VAL B C 1
ATOM 2287 O O . VAL B 1 14 ? 49.829 1.941 -22.638 1.00 83.20 13 VAL B O 1
ATOM 2291 N N . SER B 1 15 ? 50.562 2.544 -20.582 1.00 88.65 14 SER B N 1
ATOM 2292 C CA . SER B 1 15 ? 51.620 3.409 -21.061 1.00 87.56 14 SER B CA 1
ATOM 2293 C C . SER B 1 15 ? 52.994 2.775 -20.871 1.00 91.02 14 SER B C 1
ATOM 2294 O O . SER B 1 15 ? 53.202 1.997 -19.944 1.00 94.00 14 SER B O 1
ATOM 2297 N N . SER B 1 16 ? 53.928 3.099 -21.755 1.00 88.68 15 SER B N 1
ATOM 2298 C CA . SER B 1 16 ? 55.317 2.715 -21.549 1.00 94.20 15 SER B CA 1
ATOM 2299 C C . SER B 1 16 ? 56.154 3.969 -21.351 1.00 97.27 15 SER B C 1
ATOM 2300 O O . SER B 1 16 ? 55.846 5.020 -21.911 1.00 96.75 15 SER B O 1
ATOM 2303 N N . THR B 1 17 ? 57.205 3.862 -20.545 1.00 98.01 16 THR B N 1
ATOM 2304 C CA . THR B 1 17 ? 58.162 4.952 -20.405 1.00 100.63 16 THR B CA 1
ATOM 2305 C C . THR B 1 17 ? 59.415 4.703 -21.234 1.00 104.78 16 THR B C 1
ATOM 2306 O O . THR B 1 17 ? 60.351 5.504 -21.219 1.00 104.84 16 THR B O 1
ATOM 2310 N N . GLU B 1 18 ? 59.434 3.580 -21.946 1.00 106.57 17 GLU B N 1
ATOM 2311 C CA . GLU B 1 18 ? 60.526 3.278 -22.857 1.00 106.79 17 GLU B CA 1
ATOM 2312 C C . GLU B 1 18 ? 60.595 4.360 -23.920 1.00 108.59 17 GLU B C 1
ATOM 2313 O O . GLU B 1 18 ? 59.570 4.923 -24.306 1.00 105.68 17 GLU B O 1
ATOM 2319 N N . GLU B 1 19 ? 61.805 4.654 -24.382 1.00 109.00 18 GLU B N 1
ATOM 2320 C CA . GLU B 1 19 ? 62.010 5.762 -25.304 1.00 107.59 18 GLU B CA 1
ATOM 2321 C C . GLU B 1 19 ? 61.311 5.538 -26.640 1.00 105.25 18 GLU B C 1
ATOM 2322 O O . GLU B 1 19 ? 61.344 4.443 -27.206 1.00 102.77 18 GLU B O 1
ATOM 2328 N N . GLY B 1 20 ? 60.661 6.595 -27.121 1.00 101.83 19 GLY B N 1
ATOM 2329 C CA . GLY B 1 20 ? 59.953 6.570 -28.383 1.00 93.27 19 GLY B CA 1
ATOM 2330 C C . GLY B 1 20 ? 58.532 6.075 -28.228 1.00 91.57 19 GLY B C 1
ATOM 2331 O O . GLY B 1 20 ? 57.753 6.105 -29.188 1.00 87.41 19 GLY B O 1
ATOM 2332 N N . PHE B 1 21 ? 58.185 5.617 -27.023 1.00 92.85 20 PHE B N 1
ATOM 2333 C CA . PHE B 1 21 ? 56.862 5.043 -26.787 1.00 87.99 20 PHE B CA 1
ATOM 2334 C C . PHE B 1 21 ? 55.965 6.035 -26.050 1.00 84.92 20 PHE B C 1
ATOM 2335 O O . PHE B 1 21 ? 54.887 5.678 -25.568 1.00 81.81 20 PHE B O 1
ATOM 2343 N N . ALA B 1 22 ? 56.416 7.287 -25.996 1.00 83.88 21 ALA B N 1
ATOM 2344 C CA . ALA B 1 22 ? 55.760 8.346 -25.228 1.00 79.95 21 ALA B CA 1
ATOM 2345 C C . ALA B 1 22 ? 54.305 8.564 -25.635 1.00 80.41 21 ALA B C 1
ATOM 2346 O O . ALA B 1 22 ? 53.426 8.674 -24.789 1.00 83.32 21 ALA B O 1
ATOM 2348 N N . ASP B 1 23 ? 54.048 8.623 -26.934 1.00 81.44 22 ASP B N 1
ATOM 2349 C CA . ASP B 1 23 ? 52.699 8.879 -27.419 1.00 79.22 22 ASP B CA 1
ATOM 2350 C C . ASP B 1 23 ? 51.893 7.590 -27.584 1.00 76.22 22 ASP B C 1
ATOM 2351 O O . ASP B 1 23 ? 50.859 7.588 -28.253 1.00 74.15 22 ASP B O 1
ATOM 2356 N N . ALA B 1 24 ? 52.355 6.493 -26.993 1.00 77.41 23 ALA B N 1
ATOM 2357 C CA . ALA B 1 24 ? 51.642 5.222 -27.144 1.00 78.41 23 ALA B CA 1
ATOM 2358 C C . ALA B 1 24 ? 50.793 4.826 -25.928 1.00 75.62 23 ALA B C 1
ATOM 2359 O O . ALA B 1 24 ? 51.149 5.090 -24.786 1.00 78.51 23 ALA B O 1
ATOM 2361 N N . TRP B 1 25 ? 49.660 4.197 -26.223 1.00 78.17 24 TRP B N 1
ATOM 2362 C CA . TRP B 1 25 ? 48.801 3.522 -25.254 1.00 80.41 24 TRP B CA 1
ATOM 2363 C C . TRP B 1 25 ? 48.447 2.123 -25.777 1.00 76.38 24 TRP B C 1
ATOM 2364 O O . TRP B 1 25 ? 47.579 1.991 -26.617 1.00 75.84 24 TRP B O 1
ATOM 2375 N N . PHE B 1 26 ? 49.109 1.082 -25.292 1.00 76.85 25 PHE B N 1
ATOM 2376 C CA . PHE B 1 26 ? 48.820 -0.274 -25.746 1.00 78.51 25 PHE B CA 1
ATOM 2377 C C . PHE B 1 26 ? 47.521 -0.846 -25.146 1.00 86.43 25 PHE B C 1
ATOM 2378 O O . PHE B 1 26 ? 47.152 -0.537 -24.013 1.00 88.42 25 PHE B O 1
ATOM 2386 N N . ARG B 1 27 ? 46.825 -1.682 -25.912 1.00 89.72 26 ARG B N 1
ATOM 2387 C CA . ARG B 1 27 ? 45.631 -2.373 -25.424 1.00 91.56 26 ARG B CA 1
ATOM 2388 C C . ARG B 1 27 ? 46.008 -3.617 -24.617 1.00 93.72 26 ARG B C 1
ATOM 2389 O O . ARG B 1 27 ? 47.007 -4.274 -24.908 1.00 94.10 26 ARG B O 1
ATOM 2397 N N . GLY B 1 28 ? 45.201 -3.952 -23.616 1.00 93.05 27 GLY B N 1
ATOM 2398 C CA . GLY B 1 28 ? 45.513 -5.076 -22.757 1.00 93.67 27 GLY B CA 1
ATOM 2399 C C . GLY B 1 28 ? 44.407 -5.547 -21.825 1.00 97.00 27 GLY B C 1
ATOM 2400 O O . GLY B 1 28 ? 43.363 -4.913 -21.670 1.00 95.92 27 GLY B O 1
ATOM 2401 N N . ILE B 1 29 ? 44.668 -6.690 -21.206 1.00 99.63 28 ILE B N 1
ATOM 2402 C CA . ILE B 1 29 ? 43.769 -7.345 -20.289 1.00 99.85 28 ILE B CA 1
ATOM 2403 C C . ILE B 1 29 ? 44.417 -7.386 -18.919 1.00 105.41 28 ILE B C 1
ATOM 2404 O O . ILE B 1 29 ? 45.540 -7.874 -18.763 1.00 102.65 28 ILE B O 1
ATOM 2409 N N . LEU B 1 30 ? 43.703 -6.861 -17.930 1.00 110.50 29 LEU B N 1
ATOM 2410 C CA . LEU B 1 30 ? 44.164 -6.880 -16.556 1.00 108.07 29 LEU B CA 1
ATOM 2411 C C . LEU B 1 30 ? 43.955 -8.255 -15.933 1.00 110.35 29 LEU B C 1
ATOM 2412 O O . LEU B 1 30 ? 42.836 -8.762 -15.883 1.00 110.66 29 LEU B O 1
ATOM 2417 N N . GLN B 1 31 ? 45.043 -8.849 -15.458 1.00 109.62 30 GLN B N 1
ATOM 2418 C CA . GLN B 1 31 ? 45.023 -10.214 -14.944 1.00 110.76 30 GLN B CA 1
ATOM 2419 C C . GLN B 1 31 ? 44.959 -10.261 -13.422 1.00 112.33 30 GLN B C 1
ATOM 2420 O O . GLN B 1 31 ? 45.130 -11.319 -12.810 1.00 113.30 30 GLN B O 1
ATOM 2426 N N . GLU B 1 32 ? 44.708 -9.109 -12.813 1.00 115.03 31 GLU B N 1
ATOM 2427 C CA . GLU B 1 32 ? 44.716 -9.000 -11.363 1.00 113.43 31 GLU B CA 1
ATOM 2428 C C . GLU B 1 32 ? 43.660 -8.006 -10.911 1.00 112.20 31 GLU B C 1
ATOM 2429 O O . GLU B 1 32 ? 43.240 -7.144 -11.681 1.00 112.00 31 GLU B O 1
ATOM 2435 N N . ASN B 1 33 ? 43.218 -8.131 -9.666 1.00 116.22 32 ASN B N 1
ATOM 2436 C CA . ASN B 1 33 ? 42.262 -7.177 -9.121 1.00 113.77 32 ASN B CA 1
ATOM 2437 C C . ASN B 1 33 ? 42.951 -5.957 -8.539 1.00 115.13 32 ASN B C 1
ATOM 2438 O O . ASN B 1 33 ? 43.735 -6.070 -7.597 1.00 119.43 32 ASN B O 1
ATOM 2443 N N . PRO B 1 34 ? 42.669 -4.781 -9.114 1.00 116.68 33 PRO B N 1
ATOM 2444 C CA . PRO B 1 34 ? 43.272 -3.559 -8.592 1.00 121.17 33 PRO B CA 1
ATOM 2445 C C . PRO B 1 34 ? 42.627 -3.142 -7.279 1.00 133.47 33 PRO B C 1
ATOM 2446 O O . PRO B 1 34 ? 41.414 -2.934 -7.200 1.00 131.28 33 PRO B O 1
ATOM 2450 N N . THR B 1 35 ? 43.445 -3.057 -6.241 1.00 136.58 34 THR B N 1
ATOM 2451 C CA . THR B 1 35 ? 43.039 -2.404 -5.014 1.00 141.60 34 THR B CA 1
ATOM 2452 C C . THR B 1 35 ? 42.752 -0.946 -5.349 1.00 144.10 34 THR B C 1
ATOM 2453 O O . THR B 1 35 ? 43.375 -0.403 -6.260 1.00 146.88 34 THR B O 1
ATOM 2457 N N . LYS B 1 36 ? 41.814 -0.326 -4.632 1.00 138.66 35 LYS B N 1
ATOM 2458 C CA . LYS B 1 36 ? 41.442 1.071 -4.876 1.00 137.80 35 LYS B CA 1
ATOM 2459 C C . LYS B 1 36 ? 42.670 1.953 -5.097 1.00 136.89 35 LYS B C 1
ATOM 2460 O O . LYS B 1 36 ? 42.820 2.543 -6.165 1.00 134.50 35 LYS B O 1
ATOM 2466 N N . SER B 1 37 ? 43.559 2.029 -4.111 1.00 140.24 36 SER B N 1
ATOM 2467 C CA . SER B 1 37 ? 44.661 2.981 -4.206 1.00 137.16 36 SER B CA 1
ATOM 2468 C C . SER B 1 37 ? 46.051 2.366 -4.352 1.00 136.01 36 SER B C 1
ATOM 2469 O O . SER B 1 37 ? 47.014 3.102 -4.481 1.00 137.93 36 SER B O 1
ATOM 2472 N N . GLY B 1 38 ? 46.159 1.040 -4.341 1.00 141.50 37 GLY B N 1
ATOM 2473 C CA . GLY B 1 38 ? 47.451 0.372 -4.443 1.00 139.90 37 GLY B CA 1
ATOM 2474 C C . GLY B 1 38 ? 48.352 0.873 -5.560 1.00 143.41 37 GLY B C 1
ATOM 2475 O O . GLY B 1 38 ? 47.895 1.167 -6.667 1.00 138.49 37 GLY B O 1
ATOM 2476 N N . ARG B 1 39 ? 49.641 0.990 -5.252 1.00 144.66 38 ARG B N 1
ATOM 2477 C CA . ARG B 1 39 ? 50.630 1.463 -6.215 1.00 144.47 38 ARG B CA 1
ATOM 2478 C C . ARG B 1 39 ? 51.617 0.355 -6.584 1.00 143.09 38 ARG B C 1
ATOM 2479 O O . ARG B 1 39 ? 52.713 0.630 -7.078 1.00 146.60 38 ARG B O 1
ATOM 2487 N N . LYS B 1 40 ? 51.214 -0.895 -6.361 1.00 136.13 39 LYS B N 1
ATOM 2488 C CA . LYS B 1 40 ? 52.090 -2.044 -6.597 1.00 135.25 39 LYS B CA 1
ATOM 2489 C C . LYS B 1 40 ? 51.839 -2.723 -7.960 1.00 134.11 39 LYS B C 1
ATOM 2490 O O . LYS B 1 40 ? 50.759 -2.584 -8.541 1.00 131.11 39 LYS B O 1
ATOM 2496 N N . LYS B 1 41 ? 52.866 -3.420 -8.454 1.00 140.34 40 LYS B N 1
ATOM 2497 C CA . LYS B 1 41 ? 52.828 -4.304 -9.630 1.00 133.11 40 LYS B CA 1
ATOM 2498 C C . LYS B 1 41 ? 51.457 -4.876 -9.966 1.00 129.50 40 LYS B C 1
ATOM 2499 O O . LYS B 1 41 ? 50.845 -5.554 -9.138 1.00 130.14 40 LYS B O 1
ATOM 2505 N N . LEU B 1 42 ? 50.979 -4.605 -11.174 1.00 121.73 41 LEU B N 1
ATOM 2506 C CA . LEU B 1 42 ? 49.790 -5.283 -11.681 1.00 119.64 41 LEU B CA 1
ATOM 2507 C C . LEU B 1 42 ? 50.118 -6.083 -12.944 1.00 118.57 41 LEU B C 1
ATOM 2508 O O . LEU B 1 42 ? 50.799 -5.591 -13.855 1.00 115.78 41 LEU B O 1
ATOM 2513 N N . ARG B 1 43 ? 49.634 -7.323 -12.966 1.00 116.31 42 ARG B N 1
ATOM 2514 C CA . ARG B 1 43 ? 49.760 -8.221 -14.107 1.00 113.67 42 ARG B CA 1
ATOM 2515 C C . ARG B 1 43 ? 48.861 -7.818 -15.254 1.00 111.84 42 ARG B C 1
ATOM 2516 O O . ARG B 1 43 ? 47.650 -7.683 -15.077 1.00 111.53 42 ARG B O 1
ATOM 2524 N N . VAL B 1 44 ? 49.449 -7.653 -16.435 1.00 113.31 43 VAL B N 1
ATOM 2525 C CA . VAL B 1 44 ? 48.684 -7.274 -17.621 1.00 110.23 43 VAL B CA 1
ATOM 2526 C C . VAL B 1 44 ? 49.142 -8.026 -18.864 1.00 108.70 43 VAL B C 1
ATOM 2527 O O . VAL B 1 44 ? 50.327 -8.079 -19.147 1.00 112.49 43 VAL B O 1
ATOM 2531 N N . ARG B 1 45 ? 48.213 -8.606 -19.613 1.00 101.78 44 ARG B N 1
ATOM 2532 C CA . ARG B 1 45 ? 48.577 -9.198 -20.894 1.00 101.55 44 ARG B CA 1
ATOM 2533 C C . ARG B 1 45 ? 48.248 -8.194 -22.003 1.00 97.16 44 ARG B C 1
ATOM 2534 O O . ARG B 1 45 ? 47.175 -7.615 -22.009 1.00 95.26 44 ARG B O 1
ATOM 2542 N N . TYR B 1 46 ? 49.180 -7.935 -22.914 1.00 92.40 45 TYR B N 1
ATOM 2543 C CA . TYR B 1 46 ? 48.848 -7.057 -24.036 1.00 91.61 45 TYR B CA 1
ATOM 2544 C C . TYR B 1 46 ? 48.165 -7.860 -25.130 1.00 88.25 45 TYR B C 1
ATOM 2545 O O . TYR B 1 46 ? 48.555 -8.994 -25.418 1.00 87.60 45 TYR B O 1
ATOM 2554 N N . LEU B 1 47 ? 47.153 -7.258 -25.741 1.00 88.43 46 LEU B N 1
ATOM 2555 C CA . LEU B 1 47 ? 46.504 -7.828 -26.908 1.00 85.62 46 LEU B CA 1
ATOM 2556 C C . LEU B 1 47 ? 47.371 -7.574 -28.117 1.00 83.82 46 LEU B C 1
ATOM 2557 O O . LEU B 1 47 ? 47.255 -6.537 -28.762 1.00 85.10 46 LEU B O 1
ATOM 2562 N N . THR B 1 48 ? 48.286 -8.483 -28.389 1.00 82.58 47 THR B N 1
ATOM 2563 C CA . THR B 1 48 ? 49.234 -8.283 -29.459 1.00 82.39 47 THR B CA 1
ATOM 2564 C C . THR B 1 48 ? 48.782 -8.916 -30.750 1.00 81.20 47 THR B C 1
ATOM 2565 O O . THR B 1 48 ? 48.016 -9.852 -30.752 1.00 84.11 47 THR B O 1
ATOM 2569 N N . LEU B 1 49 ? 49.283 -8.408 -31.857 1.00 78.32 48 LEU B N 1
ATOM 2570 C CA . LEU B 1 49 ? 48.965 -8.983 -33.141 1.00 81.36 48 LEU B CA 1
ATOM 2571 C C . LEU B 1 49 ? 49.746 -10.256 -33.380 1.00 83.12 48 LEU B C 1
ATOM 2572 O O . LEU B 1 49 ? 50.704 -10.559 -32.687 1.00 82.02 48 LEU B O 1
ATOM 2577 N N . LEU B 1 50 ? 49.321 -11.009 -34.372 1.00 82.90 49 LEU B N 1
ATOM 2578 C CA . LEU B 1 50 ? 50.012 -12.215 -34.723 1.00 86.09 49 LEU B CA 1
ATOM 2579 C C . LEU B 1 50 ? 50.099 -13.113 -33.531 1.00 91.81 49 LEU B C 1
ATOM 2580 O O . LEU B 1 50 ? 51.110 -13.738 -33.295 1.00 93.18 49 LEU B O 1
ATOM 2585 N N . ASN B 1 51 ? 49.021 -13.192 -32.778 1.00 96.93 50 ASN B N 1
ATOM 2586 C CA . ASN B 1 51 ? 49.032 -14.020 -31.596 1.00 108.63 50 ASN B CA 1
ATOM 2587 C C . ASN B 1 51 ? 48.224 -15.273 -31.749 1.00 121.54 50 ASN B C 1
ATOM 2588 O O . ASN B 1 51 ? 47.056 -15.238 -32.084 1.00 119.92 50 ASN B O 1
ATOM 2593 N N . ASP B 1 52 ? 48.865 -16.389 -31.464 1.00 145.62 51 ASP B N 1
ATOM 2594 C CA . ASP B 1 52 ? 48.190 -17.657 -31.412 1.00 150.46 51 ASP B CA 1
ATOM 2595 C C . ASP B 1 52 ? 48.071 -17.878 -29.920 1.00 150.20 51 ASP B C 1
ATOM 2596 O O . ASP B 1 52 ? 49.082 -17.931 -29.224 1.00 151.30 51 ASP B O 1
ATOM 2601 N N . ASP B 1 53 ? 46.852 -18.008 -29.417 1.00 143.70 52 ASP B N 1
ATOM 2602 C CA . ASP B 1 53 ? 46.685 -17.981 -27.982 1.00 144.13 52 ASP B CA 1
ATOM 2603 C C . ASP B 1 53 ? 47.467 -19.139 -27.393 1.00 147.04 52 ASP B C 1
ATOM 2604 O O . ASP B 1 53 ? 47.380 -20.261 -27.880 1.00 147.70 52 ASP B O 1
ATOM 2609 N N . ALA B 1 54 ? 48.221 -18.854 -26.335 1.00 146.91 53 ALA B N 1
ATOM 2610 C CA . ALA B 1 54 ? 49.002 -19.868 -25.630 1.00 144.84 53 ALA B CA 1
ATOM 2611 C C . ALA B 1 54 ? 50.008 -19.231 -24.683 1.00 139.04 53 ALA B C 1
ATOM 2612 O O . ALA B 1 54 ? 50.257 -18.031 -24.753 1.00 139.06 53 ALA B O 1
ATOM 2614 N N . ILE B 1 59 ? 52.995 -10.838 -20.752 1.00 127.23 58 ILE B N 1
ATOM 2615 C CA . ILE B 1 59 ? 52.500 -10.225 -19.537 1.00 123.14 58 ILE B CA 1
ATOM 2616 C C . ILE B 1 59 ? 53.539 -9.197 -19.121 1.00 124.10 58 ILE B C 1
ATOM 2617 O O . ILE B 1 59 ? 54.725 -9.347 -19.410 1.00 125.32 58 ILE B O 1
ATOM 2622 N N . GLU B 1 60 ? 53.086 -8.130 -18.483 1.00 119.36 59 GLU B N 1
ATOM 2623 C CA . GLU B 1 60 ? 53.986 -7.140 -17.937 1.00 119.86 59 GLU B CA 1
ATOM 2624 C C . GLU B 1 60 ? 53.421 -6.669 -16.606 1.00 121.10 59 GLU B C 1
ATOM 2625 O O . GLU B 1 60 ? 52.203 -6.670 -16.387 1.00 118.56 59 GLU B O 1
ATOM 2631 N N . ASN B 1 61 ? 54.321 -6.308 -15.706 1.00 117.20 60 ASN B N 1
ATOM 2632 C CA . ASN B 1 61 ? 53.926 -5.777 -14.424 1.00 113.15 60 ASN B CA 1
ATOM 2633 C C . ASN B 1 61 ? 54.043 -4.272 -14.494 1.00 111.07 60 ASN B C 1
ATOM 2634 O O . ASN B 1 61 ? 55.134 -3.738 -14.702 1.00 110.87 60 ASN B 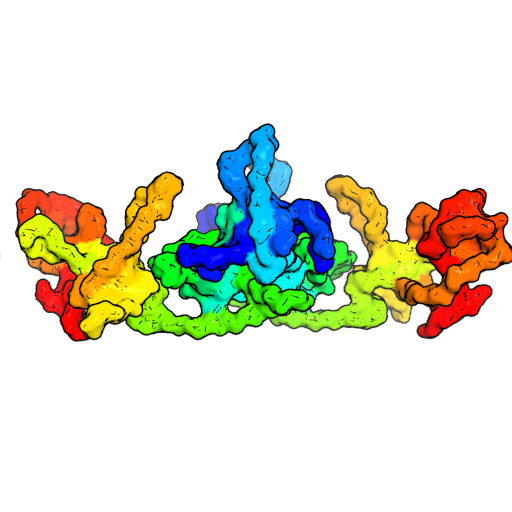O 1
ATOM 2639 N N . ILE B 1 62 ? 52.920 -3.577 -14.367 1.00 111.64 61 ILE B N 1
ATOM 2640 C CA . ILE B 1 62 ? 52.971 -2.130 -14.536 1.00 110.77 61 ILE B CA 1
ATOM 2641 C C . ILE B 1 62 ? 52.371 -1.346 -13.365 1.00 114.33 61 ILE B C 1
ATOM 2642 O O . ILE B 1 62 ? 51.524 -1.837 -12.611 1.00 114.03 61 ILE B O 1
ATOM 2647 N N . GLU B 1 63 ? 52.859 -0.122 -13.208 1.00 116.61 62 GLU B N 1
ATOM 2648 C CA . GLU B 1 63 ? 52.374 0.763 -12.168 1.00 112.79 62 GLU B CA 1
ATOM 2649 C C . GLU B 1 63 ? 50.996 1.262 -12.570 1.00 109.90 62 GLU B C 1
ATOM 2650 O O . GLU B 1 63 ? 50.789 1.651 -13.728 1.00 107.73 62 GLU B O 1
ATOM 2656 N N . PRO B 1 64 ? 50.050 1.242 -11.615 1.00 107.92 63 PRO B N 1
ATOM 2657 C CA . PRO B 1 64 ? 48.656 1.641 -11.821 1.00 105.22 63 PRO B CA 1
ATOM 2658 C C . PRO B 1 64 ? 48.520 3.054 -12.372 1.00 101.88 63 PRO B C 1
ATOM 2659 O O . PRO B 1 64 ? 47.482 3.367 -12.947 1.00 101.48 63 PRO B O 1
ATOM 2663 N N . ARG B 1 65 ? 49.542 3.889 -12.207 1.00 102.69 64 ARG B N 1
ATOM 2664 C CA . ARG B 1 65 ? 49.526 5.224 -12.798 1.00 101.66 64 ARG B CA 1
ATOM 2665 C C . ARG B 1 65 ? 49.720 5.175 -14.308 1.00 101.61 64 ARG B C 1
ATOM 2666 O O . ARG B 1 65 ? 49.417 6.147 -14.998 1.00 100.47 64 ARG B O 1
ATOM 2674 N N . PHE B 1 66 ? 50.246 4.062 -14.821 1.00 100.50 65 PHE B N 1
ATOM 2675 C CA . PHE B 1 66 ? 50.467 3.916 -16.268 1.00 99.74 65 PHE B CA 1
ATOM 2676 C C . PHE B 1 66 ? 49.282 3.204 -16.904 1.00 97.33 65 PHE B C 1
ATOM 2677 O O . PHE B 1 66 ? 49.207 3.049 -18.123 1.00 92.33 65 PHE B O 1
ATOM 2685 N N . ILE B 1 67 ? 48.361 2.767 -16.052 1.00 99.00 66 ILE B N 1
ATOM 2686 C CA . ILE B 1 67 ? 47.159 2.083 -16.491 1.00 94.94 66 ILE B CA 1
ATOM 2687 C C . ILE B 1 67 ? 45.994 3.065 -16.579 1.00 94.74 66 ILE B C 1
ATOM 2688 O O . ILE B 1 67 ? 45.910 4.002 -15.790 1.00 98.44 66 ILE B O 1
ATOM 2693 N N . ARG B 1 68 ? 45.103 2.861 -17.544 1.00 92.72 67 ARG B N 1
ATOM 2694 C CA . ARG B 1 68 ? 43.972 3.759 -17.749 1.00 93.20 67 ARG B CA 1
ATOM 2695 C C . ARG B 1 68 ? 42.843 3.042 -18.483 1.00 93.61 67 ARG B C 1
ATOM 2696 O O . ARG B 1 68 ? 43.084 2.223 -19.371 1.00 93.82 67 ARG B O 1
ATOM 2704 N N . PRO B 1 69 ? 41.596 3.351 -18.114 1.00 95.03 68 PRO B N 1
ATOM 2705 C CA . PRO B 1 69 ? 40.450 2.694 -18.755 1.00 98.48 68 PRO B CA 1
ATOM 2706 C C . PRO B 1 69 ? 40.373 2.991 -20.252 1.00 97.53 68 PRO B C 1
ATOM 2707 O O . PRO B 1 69 ? 40.991 3.950 -20.712 1.00 98.76 68 PRO B O 1
ATOM 2711 N N . VAL B 1 70 ? 39.642 2.172 -21.002 1.00 93.93 69 VAL B N 1
ATOM 2712 C CA . VAL B 1 70 ? 39.364 2.515 -22.387 1.00 95.12 69 VAL B CA 1
ATOM 2713 C C . VAL B 1 70 ? 38.401 3.690 -22.387 1.00 94.36 69 VAL B C 1
ATOM 2714 O O . VAL B 1 70 ? 37.358 3.628 -21.747 1.00 98.83 69 VAL B O 1
ATOM 2718 N N . PRO B 1 71 ? 38.759 4.774 -23.089 1.00 90.70 70 PRO B N 1
ATOM 2719 C CA . PRO B 1 71 ? 37.852 5.912 -23.277 1.00 95.10 70 PRO B CA 1
ATOM 2720 C C . PRO B 1 71 ? 36.566 5.490 -23.992 1.00 98.35 70 PRO B C 1
ATOM 2721 O O . PRO B 1 71 ? 36.651 5.116 -25.171 1.00 98.50 70 PRO B O 1
ATOM 2725 N N . PRO B 1 72 ? 35.407 5.530 -23.299 1.00 101.85 71 PRO B N 1
ATOM 2726 C CA . PRO B 1 72 ? 34.115 5.242 -23.941 1.00 106.32 71 PRO B CA 1
ATOM 2727 C C . PRO B 1 72 ? 33.763 6.332 -24.946 1.00 109.52 71 PRO B C 1
ATOM 2728 O O . PRO B 1 72 ? 34.391 7.372 -24.938 1.00 109.07 71 PRO B O 1
ATOM 2732 N N . GLU B 1 73 ? 32.765 6.100 -25.788 1.00 110.14 72 GLU B N 1
ATOM 2733 C CA . GLU B 1 73 ? 32.519 6.934 -26.973 1.00 111.62 72 GLU B CA 1
ATOM 2734 C C . GLU B 1 73 ? 32.002 8.340 -26.654 1.00 113.93 72 GLU B C 1
ATOM 2735 O O . GLU B 1 73 ? 32.350 9.308 -27.330 1.00 107.75 72 GLU B O 1
ATOM 2741 N N . ASN B 1 74 ? 31.185 8.445 -25.609 1.00 131.38 73 ASN B N 1
ATOM 2742 C CA . ASN B 1 74 ? 30.441 9.667 -25.308 1.00 129.17 73 ASN B CA 1
ATOM 2743 C C . ASN B 1 74 ? 31.237 10.929 -24.922 1.00 131.79 73 ASN B C 1
ATOM 2744 O O . ASN B 1 74 ? 30.743 12.038 -25.110 1.00 128.14 73 ASN B O 1
ATOM 2749 N N . GLU B 1 75 ? 32.446 10.802 -24.384 1.00 119.94 74 GLU B N 1
ATOM 2750 C CA . GLU B 1 75 ? 33.170 12.022 -24.003 1.00 116.69 74 GLU B CA 1
ATOM 2751 C C . GLU B 1 75 ? 33.925 12.610 -25.193 1.00 110.84 74 GLU B C 1
ATOM 2752 O O . GLU B 1 75 ? 34.131 13.819 -25.273 1.00 109.46 74 GLU B O 1
ATOM 2758 N N . TYR B 1 76 ? 34.330 11.773 -26.135 1.00 111.16 75 TYR B N 1
ATOM 2759 C CA . TYR B 1 76 ? 35.052 12.327 -27.268 1.00 107.36 75 TYR B CA 1
ATOM 2760 C C . TYR B 1 76 ? 34.152 12.420 -28.484 1.00 109.07 75 TYR B C 1
ATOM 2761 O O . TYR B 1 76 ? 34.559 12.891 -29.545 1.00 108.59 75 TYR B O 1
ATOM 2770 N N . ASN B 1 77 ? 32.909 11.997 -28.291 1.00 109.51 76 ASN B N 1
ATOM 2771 C CA . ASN B 1 77 ? 31.881 12.045 -29.316 1.00 107.55 76 ASN B CA 1
ATOM 2772 C C . ASN B 1 77 ? 31.635 13.437 -29.898 1.00 106.43 76 ASN B C 1
ATOM 2773 O O . ASN B 1 77 ? 31.583 13.607 -31.117 1.00 103.23 76 ASN B O 1
ATOM 2778 N N . GLY B 1 78 ? 31.466 14.422 -29.017 1.00 109.20 77 GLY B N 1
ATOM 2779 C CA . GLY B 1 78 ? 31.108 15.769 -29.425 1.00 106.57 77 GLY B CA 1
ATOM 2780 C C . GLY B 1 78 ? 32.220 16.598 -30.047 1.00 104.61 77 GLY B C 1
ATOM 2781 O O . GLY B 1 78 ? 31.969 17.687 -30.562 1.00 100.13 77 GLY B O 1
ATOM 2782 N N . ILE B 1 79 ? 33.451 16.102 -30.004 1.00 105.17 78 ILE B N 1
ATOM 2783 C CA . ILE B 1 79 ? 34.572 16.857 -30.552 1.00 106.28 78 ILE B CA 1
ATOM 2784 C C . ILE B 1 79 ? 34.721 16.632 -32.051 1.00 106.04 78 ILE B C 1
ATOM 2785 O O . ILE B 1 79 ? 34.777 15.491 -32.515 1.00 105.74 78 ILE B O 1
ATOM 2790 N N . VAL B 1 80 ? 34.791 17.718 -32.810 1.00 106.48 79 VAL B N 1
ATOM 2791 C CA . VAL B 1 80 ? 34.984 17.605 -34.248 1.00 104.26 79 VAL B CA 1
ATOM 2792 C C . VAL B 1 80 ? 36.469 17.600 -34.586 1.00 104.28 79 VAL B C 1
ATOM 2793 O O . VAL B 1 80 ? 37.252 18.375 -34.031 1.00 104.63 79 VAL B O 1
ATOM 2797 N N . LEU B 1 81 ? 36.862 16.703 -35.478 1.00 101.97 80 LEU B N 1
ATOM 2798 C CA . LEU B 1 81 ? 38.259 16.617 -35.870 1.00 98.62 80 LEU B CA 1
ATOM 2799 C C . LEU B 1 81 ? 38.601 17.730 -36.856 1.00 98.65 80 LEU B C 1
ATOM 2800 O O . LEU B 1 81 ? 38.000 17.830 -37.926 1.00 100.44 80 LEU B O 1
ATOM 2805 N N . GLU B 1 82 ? 39.553 18.576 -36.483 1.00 97.04 81 GLU B N 1
ATOM 2806 C CA . GLU B 1 82 ? 40.069 19.592 -37.395 1.00 96.53 81 GLU B CA 1
ATOM 2807 C C . GLU B 1 82 ? 41.549 19.813 -37.136 1.00 89.57 81 GLU B C 1
ATOM 2808 O O . GLU B 1 82 ? 42.169 19.062 -36.382 1.00 88.50 81 GLU B O 1
ATOM 2814 N N . GLU B 1 83 ? 42.119 20.832 -37.767 1.00 88.62 82 GLU B N 1
ATOM 2815 C CA . GLU B 1 83 ? 43.541 21.103 -37.596 1.00 89.92 82 GLU B CA 1
ATOM 2816 C C . GLU B 1 83 ? 43.830 21.491 -36.155 1.00 89.43 82 GLU B C 1
ATOM 2817 O O . GLU B 1 83 ? 43.109 22.285 -35.566 1.00 91.54 82 GLU B O 1
ATOM 2823 N N . GLY B 1 84 ? 44.877 20.918 -35.581 1.00 91.16 83 GLY B N 1
ATOM 2824 C CA . GLY B 1 84 ? 45.267 21.286 -34.234 1.00 94.97 83 GLY B CA 1
ATOM 2825 C C . GLY B 1 84 ? 44.624 20.395 -33.193 1.00 92.75 83 GLY B C 1
ATOM 2826 O O . GLY B 1 84 ? 44.971 20.447 -32.014 1.00 94.30 83 GLY B O 1
ATOM 2827 N N . THR B 1 85 ? 43.680 19.574 -33.633 1.00 88.43 84 THR B N 1
ATOM 2828 C CA . THR B 1 85 ? 43.089 18.577 -32.755 1.00 87.64 84 THR B CA 1
ATOM 2829 C C . THR B 1 85 ? 44.122 17.514 -32.415 1.00 85.51 84 THR B C 1
ATOM 2830 O O . THR B 1 85 ? 44.911 17.109 -33.270 1.00 85.23 84 THR B O 1
ATOM 2834 N N . VAL B 1 86 ? 44.120 17.065 -31.166 1.00 85.60 85 VAL B N 1
ATOM 2835 C CA . VAL B 1 86 ? 45.001 15.980 -30.763 1.00 82.00 85 VAL B CA 1
ATOM 2836 C C . VAL B 1 86 ? 44.237 14.675 -30.860 1.00 82.29 85 VAL B C 1
ATOM 2837 O O . VAL B 1 86 ? 43.113 14.564 -30.365 1.00 82.24 85 VAL B O 1
ATOM 2841 N N . VAL B 1 87 ? 44.843 13.696 -31.522 1.00 81.32 86 VAL B N 1
ATOM 2842 C CA . VAL B 1 87 ? 44.153 12.460 -31.847 1.00 79.41 86 VAL B CA 1
ATOM 2843 C C . VAL B 1 87 ? 45.019 11.248 -31.527 1.00 81.28 86 VAL B C 1
ATOM 2844 O O . VAL B 1 87 ? 46.234 11.369 -31.357 1.00 81.56 86 VAL B O 1
ATOM 2848 N N . ASP B 1 88 ? 44.377 10.087 -31.416 1.00 84.45 87 ASP B N 1
ATOM 2849 C CA . ASP B 1 88 ? 45.067 8.807 -31.341 1.00 83.88 87 ASP B CA 1
ATOM 2850 C C . ASP B 1 88 ? 44.681 7.967 -32.548 1.00 84.67 87 ASP B C 1
ATOM 2851 O O . ASP B 1 88 ? 43.489 7.876 -32.905 1.00 84.51 87 ASP B O 1
ATOM 2856 N N . ALA B 1 89 ? 45.657 7.293 -33.127 1.00 77.90 88 ALA B N 1
ATOM 2857 C CA . ALA B 1 89 ? 45.429 6.478 -34.294 1.00 74.87 88 ALA B CA 1
ATOM 2858 C C . ALA B 1 89 ? 45.471 5.028 -33.909 1.00 71.89 88 ALA B C 1
ATOM 2859 O O . ALA B 1 89 ? 46.273 4.632 -33.110 1.00 68.41 88 ALA B O 1
ATOM 2861 N N . ASP B 1 90 ? 44.582 4.239 -34.480 1.00 71.81 89 ASP B N 1
ATOM 2862 C CA . ASP B 1 90 ? 44.412 2.869 -34.068 1.00 71.03 89 ASP B CA 1
ATOM 2863 C C . ASP B 1 90 ? 45.352 1.934 -34.786 1.00 70.94 89 ASP B C 1
ATOM 2864 O O . ASP B 1 90 ? 45.206 1.684 -35.954 1.00 72.68 89 ASP B O 1
ATOM 2869 N N . HIS B 1 91 ? 46.316 1.411 -34.054 1.00 70.08 90 HIS B N 1
ATOM 2870 C CA . HIS B 1 91 ? 47.276 0.464 -34.573 1.00 70.07 90 HIS B CA 1
ATOM 2871 C C . HIS B 1 91 ? 46.860 -0.937 -34.255 1.00 71.76 90 HIS B C 1
ATOM 2872 O O . HIS B 1 91 ? 47.594 -1.859 -34.488 1.00 74.92 90 HIS B O 1
ATOM 2879 N N . LYS B 1 92 ? 45.729 -1.080 -33.603 1.00 71.37 91 LYS B N 1
ATOM 2880 C CA . LYS B 1 92 ? 45.029 -2.326 -33.453 1.00 72.84 91 LYS B CA 1
ATOM 2881 C C . LYS B 1 92 ? 45.622 -3.068 -32.293 1.00 74.69 91 LYS B C 1
ATOM 2882 O O . LYS B 1 92 ? 44.967 -3.876 -31.676 1.00 76.12 91 LYS B O 1
ATOM 2888 N N . ASP B 1 93 ? 46.857 -2.756 -31.958 1.00 72.79 92 ASP B N 1
ATOM 2889 C CA . ASP B 1 93 ? 47.455 -3.332 -30.771 1.00 73.23 92 ASP B CA 1
ATOM 2890 C C . ASP B 1 93 ? 47.730 -2.264 -29.743 1.00 77.00 92 ASP B C 1
ATOM 2891 O O . ASP B 1 93 ? 48.255 -2.530 -28.688 1.00 78.01 92 ASP B O 1
ATOM 2896 N N . GLY B 1 94 ? 47.358 -1.044 -30.068 1.00 74.66 93 GLY B N 1
ATOM 2897 C CA . GLY B 1 94 ? 47.588 0.062 -29.196 1.00 75.30 93 GLY B CA 1
ATOM 2898 C C . GLY B 1 94 ? 47.146 1.277 -29.940 1.00 73.36 93 GLY B C 1
ATOM 2899 O O . GLY B 1 94 ? 46.595 1.181 -31.003 1.00 72.62 93 GLY B O 1
ATOM 2900 N N . TRP B 1 95 ? 47.386 2.429 -29.362 1.00 72.54 94 TRP B N 1
ATOM 2901 C CA . TRP B 1 95 ? 47.039 3.679 -29.993 1.00 72.20 94 TRP B CA 1
ATOM 2902 C C . TRP B 1 95 ? 48.246 4.574 -29.990 1.00 73.42 94 TRP B C 1
ATOM 2903 O O . TRP B 1 95 ? 49.014 4.549 -29.061 1.00 75.62 94 TRP B O 1
ATOM 2914 N N . TRP B 1 96 ? 48.439 5.347 -31.042 1.00 72.62 95 TRP B N 1
ATOM 2915 C CA . TRP B 1 96 ? 49.587 6.242 -31.067 1.00 69.98 95 TRP B CA 1
ATOM 2916 C C . TRP B 1 96 ? 49.108 7.671 -31.240 1.00 72.04 95 TRP B C 1
ATOM 2917 O O . TRP B 1 96 ? 48.309 7.964 -32.124 1.00 73.97 95 TRP B O 1
ATOM 2928 N N . THR B 1 97 ? 49.589 8.556 -30.374 1.00 74.11 96 THR B N 1
ATOM 2929 C CA . THR B 1 97 ? 49.010 9.888 -30.263 1.00 75.08 96 THR B CA 1
ATOM 2930 C C . THR B 1 97 ? 49.805 10.929 -31.038 1.00 71.87 96 THR B C 1
ATOM 2931 O O . THR B 1 97 ? 51.037 10.958 -30.994 1.00 68.21 96 THR B O 1
ATOM 2935 N N . GLY B 1 98 ? 49.071 11.779 -31.749 1.00 72.50 97 GLY B N 1
ATOM 2936 C CA . GLY B 1 98 ? 49.641 12.792 -32.618 1.00 72.65 97 GLY B CA 1
ATOM 2937 C C . GLY B 1 98 ? 48.693 13.966 -32.774 1.00 74.50 97 GLY B C 1
ATOM 2938 O O . GLY B 1 98 ? 47.667 14.028 -32.094 1.00 78.37 97 GLY B O 1
ATOM 2939 N N . VAL B 1 99 ? 49.031 14.900 -33.659 1.00 78.78 98 VAL B N 1
ATOM 2940 C CA . VAL B 1 99 ? 48.193 16.074 -33.897 1.00 78.54 98 VAL B CA 1
ATOM 2941 C C . VAL B 1 99 ? 47.727 16.165 -35.353 1.00 81.04 98 VAL B C 1
ATOM 2942 O O . VAL B 1 99 ? 48.534 16.084 -36.280 1.00 78.58 98 VAL B O 1
ATOM 2946 N N . ILE B 1 100 ? 46.426 16.336 -35.552 1.00 81.28 99 ILE B N 1
ATOM 2947 C CA . ILE B 1 100 ? 45.906 16.592 -36.882 1.00 79.35 99 ILE B CA 1
ATOM 2948 C C . ILE B 1 100 ? 46.489 17.882 -37.434 1.00 83.84 99 ILE B C 1
ATOM 2949 O O . ILE B 1 100 ? 46.290 18.959 -36.859 1.00 86.63 99 ILE B O 1
ATOM 2954 N N . ILE B 1 101 ? 47.205 17.774 -38.551 1.00 82.16 100 ILE B N 1
ATOM 2955 C CA . ILE B 1 101 ? 47.780 18.951 -39.177 1.00 80.52 100 ILE B CA 1
ATOM 2956 C C . ILE B 1 101 ? 47.094 19.283 -40.485 1.00 82.99 100 ILE B C 1
ATOM 2957 O O . ILE B 1 101 ? 47.308 20.371 -41.031 1.00 82.83 100 ILE B O 1
ATOM 2962 N N . LYS B 1 102 ? 46.279 18.388 -41.010 1.00 84.31 101 LYS B N 1
ATOM 2963 C CA . LYS B 1 102 ? 45.451 18.749 -42.153 1.00 84.60 101 LYS B CA 1
ATOM 2964 C C . LYS B 1 102 ? 44.197 17.921 -42.267 1.00 84.90 101 LYS B C 1
ATOM 2965 O O . LYS B 1 102 ? 44.188 16.774 -41.886 1.00 82.89 101 LYS B O 1
ATOM 2971 N N . LYS B 1 103 ? 43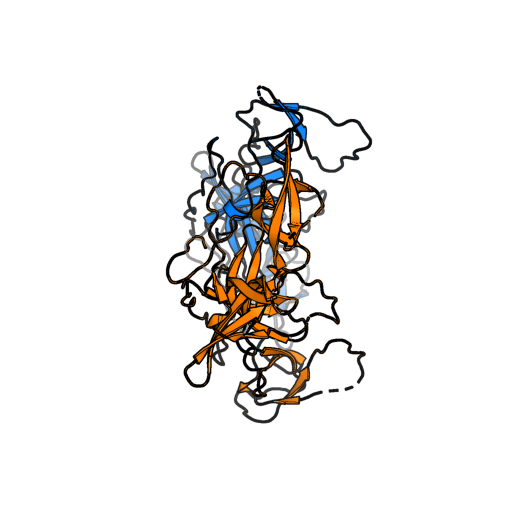.146 18.498 -42.831 1.00 90.62 102 LYS B N 1
ATOM 2972 C CA . LYS B 1 103 ? 41.963 17.734 -43.183 1.00 95.53 102 LYS B CA 1
ATOM 2973 C C . LYS B 1 103 ? 41.729 17.875 -44.652 1.00 97.60 102 LYS B C 1
ATOM 2974 O O . LYS B 1 103 ? 41.684 18.972 -45.162 1.00 96.79 102 LYS B O 1
ATOM 2980 N N . LEU B 1 104 ? 41.587 16.751 -45.332 1.00 96.20 103 LEU B N 1
ATOM 2981 C CA . LEU B 1 104 ? 41.394 16.756 -46.768 1.00 101.86 103 LEU B CA 1
ATOM 2982 C C . LEU B 1 104 ? 39.953 16.971 -47.185 1.00 106.04 103 LEU B C 1
ATOM 2983 O O . LEU B 1 104 ? 39.035 16.629 -46.471 1.00 105.91 103 LEU B O 1
ATOM 2988 N N . GLU B 1 105 ? 39.761 17.497 -48.379 1.00 115.19 104 GLU B N 1
ATOM 2989 C CA . GLU B 1 105 ? 38.426 17.714 -48.893 1.00 114.32 104 GLU B CA 1
ATOM 2990 C C . GLU B 1 105 ? 37.744 16.383 -49.069 1.00 112.43 104 GLU B C 1
ATOM 2991 O O . GLU B 1 105 ? 36.543 16.323 -49.227 1.00 107.62 104 GLU B O 1
ATOM 2997 N N . ASN B 1 106 ? 38.531 15.321 -49.102 1.00 102.23 105 ASN B N 1
ATOM 2998 C CA . ASN B 1 106 ? 38.017 13.985 -49.316 1.00 100.19 105 ASN B CA 1
ATOM 2999 C C . ASN B 1 106 ? 37.711 13.114 -48.111 1.00 98.74 105 ASN B C 1
ATOM 3000 O O . ASN B 1 106 ? 37.319 11.980 -48.296 1.00 98.80 105 ASN B O 1
ATOM 3005 N N . GLY B 1 107 ? 37.902 13.598 -46.892 1.00 98.43 106 GLY B N 1
ATOM 3006 C CA . GLY B 1 107 ? 37.489 12.830 -45.723 1.00 98.21 106 GLY B CA 1
ATOM 3007 C C . GLY B 1 107 ? 38.636 12.353 -44.844 1.00 90.49 106 GLY B C 1
ATOM 3008 O O . GLY B 1 107 ? 38.479 12.090 -43.649 1.00 89.74 106 GLY B O 1
ATOM 3009 N N . LYS B 1 108 ? 39.822 12.286 -45.432 1.00 90.56 107 LYS B N 1
ATOM 3010 C CA . LYS B 1 108 ? 40.999 11.782 -44.737 1.00 87.81 107 LYS B CA 1
ATOM 3011 C C . LYS B 1 108 ? 41.846 12.887 -44.092 1.00 86.93 107 LYS B C 1
ATOM 3012 O O . LYS B 1 108 ? 41.682 14.074 -44.395 1.00 88.95 107 LYS B O 1
ATOM 3018 N N . PHE B 1 109 ? 42.751 12.483 -43.204 1.00 80.25 108 PHE B N 1
ATOM 3019 C CA . PHE B 1 109 ? 43.491 13.419 -42.354 1.00 81.14 108 PHE B CA 1
ATOM 3020 C C . PHE B 1 109 ? 45.001 13.215 -42.385 1.00 79.81 108 PHE B C 1
ATOM 3021 O O . PHE B 1 109 ? 45.478 12.090 -42.509 1.00 78.10 108 PHE B O 1
ATOM 3029 N N . TRP B 1 110 ? 45.749 14.305 -42.242 1.00 77.65 109 TRP B N 1
ATOM 3030 C CA . TRP B 1 110 ? 47.181 14.221 -41.989 1.00 76.30 109 TRP B CA 1
ATOM 3031 C C . TRP B 1 110 ? 47.491 14.510 -40.527 1.00 79.97 109 TRP B C 1
ATOM 3032 O O . TRP B 1 110 ? 47.181 15.606 -39.999 1.00 80.44 109 TRP B O 1
ATOM 3043 N N . VAL B 1 111 ? 48.130 13.516 -39.911 1.00 74.33 110 VAL B N 1
ATOM 3044 C CA . VAL B 1 111 ? 48.499 13.512 -38.515 1.00 73.20 110 VAL B CA 1
ATOM 3045 C C . VAL B 1 111 ? 50.015 13.561 -38.352 1.00 73.00 110 VAL B C 1
ATOM 3046 O O . VAL B 1 111 ? 50.745 12.813 -39.008 1.00 69.68 110 VAL B O 1
ATOM 3050 N N . TYR B 1 112 ? 50.486 14.431 -37.465 1.00 74.84 111 TYR B N 1
ATOM 3051 C CA . TYR B 1 112 ? 51.915 14.532 -37.185 1.00 73.39 111 TYR B CA 1
ATOM 3052 C C . TYR B 1 112 ? 52.323 13.780 -35.921 1.00 70.80 111 TYR B C 1
ATOM 3053 O O . TYR B 1 112 ? 51.615 13.785 -34.914 1.00 71.47 111 TYR B O 1
ATOM 3062 N N . TYR B 1 113 ? 53.473 13.125 -36.001 1.00 68.18 112 TYR B N 1
ATOM 3063 C CA . TYR B 1 113 ? 54.099 12.509 -34.852 1.00 72.67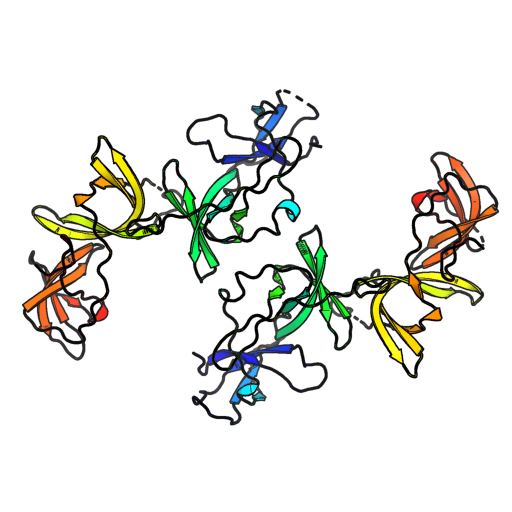 112 TYR B CA 1
ATOM 3064 C C . TYR B 1 113 ? 55.481 13.128 -34.690 1.00 77.74 112 TYR B C 1
ATOM 3065 O O . TYR B 1 113 ? 56.104 13.531 -35.672 1.00 72.85 112 TYR B O 1
ATOM 3074 N N . ASP B 1 114 ? 55.962 13.201 -33.453 1.00 89.80 113 ASP B N 1
ATOM 3075 C CA . ASP B 1 114 ? 57.222 13.884 -33.195 1.00 90.09 113 ASP B CA 1
ATOM 3076 C C . ASP B 1 114 ? 58.371 12.939 -32.842 1.00 91.35 113 ASP B C 1
ATOM 3077 O O . ASP B 1 114 ? 59.517 13.366 -32.783 1.00 93.22 113 ASP B O 1
ATOM 3082 N N . SER B 1 115 ? 58.084 11.660 -32.621 1.00 75.86 114 SER B N 1
ATOM 3083 C CA . SER B 1 115 ? 59.131 10.750 -32.172 1.00 75.26 114 SER B CA 1
ATOM 3084 C C . SER B 1 115 ? 59.046 9.351 -32.784 1.00 73.56 114 SER B C 1
ATOM 3085 O O . SER B 1 115 ? 58.411 8.467 -32.224 1.00 74.70 114 SER B O 1
ATOM 3088 N N . PRO B 1 116 ? 59.696 9.140 -33.939 1.00 75.08 115 PRO B N 1
ATOM 3089 C CA . PRO B 1 116 ? 60.445 10.142 -34.701 1.00 72.31 115 PRO B CA 1
ATOM 3090 C C . PRO B 1 116 ? 59.493 11.010 -35.482 1.00 71.14 115 PRO B C 1
ATOM 3091 O O . PRO B 1 116 ? 58.358 10.591 -35.728 1.00 69.80 115 PRO B O 1
ATOM 3095 N N . PRO B 1 117 ? 59.927 12.222 -35.826 1.00 71.44 116 PRO B N 1
ATOM 3096 C CA . PRO B 1 117 ? 59.029 13.108 -36.566 1.00 71.71 116 PRO B CA 1
ATOM 3097 C C . PRO B 1 117 ? 58.621 12.487 -37.900 1.00 70.70 116 PRO B C 1
ATOM 3098 O O . PRO B 1 117 ? 59.432 11.913 -38.632 1.00 70.19 116 PRO B O 1
ATOM 3102 N N . ASP B 1 118 ? 57.324 12.567 -38.164 1.00 69.15 117 ASP B N 1
ATOM 3103 C CA . ASP B 1 118 ? 56.725 11.929 -39.313 1.00 68.02 117 ASP B CA 1
ATOM 3104 C C . ASP B 1 118 ? 55.318 12.476 -39.524 1.00 67.90 117 ASP B C 1
ATOM 3105 O O . ASP B 1 118 ? 54.723 13.041 -38.605 1.00 67.14 117 ASP B O 1
ATOM 3110 N N . ILE B 1 119 ? 54.812 12.331 -40.750 1.00 67.86 118 ILE B N 1
ATOM 3111 C CA . ILE B 1 119 ? 53.448 12.720 -41.096 1.00 66.76 118 ILE B CA 1
ATOM 3112 C C . ILE B 1 119 ? 52.767 11.563 -41.782 1.00 65.97 118 ILE B C 1
ATOM 3113 O O . ILE B 1 119 ? 53.354 10.925 -42.659 1.00 64.28 118 ILE B O 1
ATOM 3118 N N . ILE B 1 120 ? 51.526 11.291 -41.381 1.00 65.82 119 ILE B N 1
ATOM 3119 C CA . ILE B 1 120 ? 50.812 10.103 -41.833 1.00 65.54 119 ILE B CA 1
ATOM 3120 C C . ILE B 1 120 ? 49.368 10.403 -42.208 1.00 68.79 119 ILE B C 1
ATOM 3121 O O . ILE B 1 120 ? 48.695 11.181 -41.534 1.00 72.79 119 ILE B O 1
ATOM 3126 N N . GLU B 1 121 ? 48.909 9.792 -43.297 1.00 67.29 120 GLU B N 1
ATOM 3127 C CA . GLU B 1 121 ? 47.530 9.919 -43.753 1.00 71.43 120 GLU B CA 1
ATOM 3128 C C . GLU B 1 121 ? 46.649 8.849 -43.095 1.00 70.50 120 GLU B C 1
ATOM 3129 O O . GLU B 1 121 ? 47.054 7.691 -42.961 1.00 70.20 120 GLU B O 1
ATOM 3135 N N . PHE B 1 122 ? 45.447 9.246 -42.684 1.00 72.28 121 PHE B N 1
ATOM 3136 C CA . PHE B 1 122 ? 44.533 8.359 -41.980 1.00 76.57 121 PHE B CA 1
ATOM 3137 C C . PHE B 1 122 ? 43.089 8.513 -42.467 1.00 77.35 121 PHE B C 1
ATOM 3138 O O . PHE B 1 122 ? 42.660 9.605 -42.846 1.00 76.37 121 PHE B O 1
ATOM 3146 N N . GLU B 1 123 ? 42.350 7.408 -42.454 1.00 79.09 122 GLU B N 1
ATOM 3147 C CA . GLU B 1 123 ? 40.899 7.450 -42.586 1.00 79.35 122 GLU B CA 1
ATOM 3148 C C . GLU B 1 123 ? 40.319 7.896 -41.246 1.00 80.95 122 GLU B C 1
ATOM 3149 O O . GLU B 1 123 ? 40.931 7.684 -40.193 1.00 79.87 122 GLU B O 1
ATOM 3155 N N . ARG B 1 124 ? 39.144 8.517 -41.280 1.00 85.41 123 ARG B N 1
ATOM 3156 C CA . ARG B 1 124 ? 38.489 8.963 -40.053 1.00 83.97 123 ARG B CA 1
ATOM 3157 C C . ARG B 1 124 ? 38.282 7.793 -39.092 1.00 83.15 123 ARG B C 1
ATOM 3158 O O . ARG B 1 124 ? 38.594 7.899 -37.906 1.00 83.87 123 ARG B O 1
ATOM 3166 N N . ASN B 1 125 ? 37.768 6.686 -39.626 1.00 80.16 124 ASN B N 1
ATOM 3167 C CA . ASN B 1 125 ? 37.674 5.399 -38.926 1.00 80.81 124 ASN B CA 1
ATOM 3168 C C . ASN B 1 125 ? 38.833 5.077 -37.993 1.00 80.20 124 ASN B C 1
ATOM 3169 O O . ASN B 1 125 ? 38.649 4.445 -36.962 1.00 83.68 124 ASN B O 1
ATOM 3174 N N . GLN B 1 126 ? 40.033 5.481 -38.387 1.00 77.93 125 GLN B N 1
ATOM 3175 C CA . GLN B 1 126 ? 41.243 5.084 -37.691 1.00 76.85 125 GLN B CA 1
ATOM 3176 C C . GLN B 1 126 ? 41.598 6.019 -36.556 1.00 76.20 125 GLN B C 1
ATOM 3177 O O . GLN B 1 126 ? 42.544 5.768 -35.808 1.00 74.10 125 GLN B O 1
ATOM 3183 N N . LEU B 1 127 ? 40.854 7.113 -36.451 1.00 76.99 126 LEU B N 1
ATOM 3184 C CA . LEU B 1 127 ? 41.180 8.155 -35.494 1.00 79.68 126 LEU B CA 1
ATOM 3185 C C . LEU B 1 127 ? 40.131 8.300 -34.410 1.00 79.61 126 LEU B C 1
ATOM 3186 O O . LEU B 1 127 ? 38.938 8.276 -34.694 1.00 81.67 126 LEU B O 1
ATOM 3191 N N . ARG B 1 128 ? 40.588 8.455 -33.172 1.00 80.74 127 ARG B N 1
ATOM 3192 C CA . ARG B 1 128 ? 39.720 8.947 -32.096 1.00 84.77 127 ARG B CA 1
ATOM 3193 C C . ARG B 1 128 ? 40.347 10.210 -31.518 1.00 81.63 127 ARG B C 1
ATOM 3194 O O . ARG B 1 128 ? 41.562 10.335 -31.479 1.00 80.69 127 ARG B O 1
ATOM 3202 N N . PRO B 1 129 ? 39.522 11.173 -31.091 1.00 85.59 128 PRO B N 1
ATOM 3203 C CA . PRO B 1 129 ? 40.163 12.328 -30.453 1.00 85.14 128 PRO B CA 1
ATOM 3204 C C . PRO B 1 129 ? 40.777 11.931 -29.118 1.00 80.80 128 PRO B C 1
ATOM 3205 O O . PRO B 1 129 ? 40.199 11.123 -28.396 1.00 82.51 128 PRO B O 1
ATOM 3209 N N . HIS B 1 130 ? 41.947 12.484 -28.819 1.00 81.41 129 HIS B N 1
ATOM 3210 C CA . HIS B 1 130 ? 42.684 12.155 -27.605 1.00 85.73 129 HIS B CA 1
ATOM 3211 C C . HIS B 1 130 ? 42.027 12.761 -26.384 1.00 85.13 129 HIS B C 1
ATOM 3212 O O . HIS B 1 130 ? 41.586 13.903 -26.435 1.00 84.62 129 HIS B O 1
ATOM 3219 N N . LEU B 1 131 ? 41.956 11.986 -25.303 1.00 87.96 130 LEU B N 1
ATOM 3220 C CA . LEU B 1 131 ? 41.559 12.481 -23.977 1.00 90.10 130 LEU B CA 1
ATOM 3221 C C . LEU B 1 131 ? 42.634 12.110 -22.963 1.00 90.34 130 LEU B C 1
ATOM 3222 O O . LEU B 1 131 ? 43.417 11.193 -23.204 1.00 84.73 130 LEU B O 1
ATOM 3227 N N . ARG B 1 132 ? 42.681 12.812 -21.830 1.00 93.86 131 ARG B N 1
ATOM 3228 C CA . ARG B 1 132 ? 43.612 12.426 -20.773 1.00 94.18 131 ARG B CA 1
ATOM 3229 C C . ARG B 1 132 ? 42.850 11.895 -19.564 1.00 99.30 131 ARG B C 1
ATOM 3230 O O . ARG B 1 132 ? 41.760 12.375 -19.240 1.00 99.68 131 ARG B O 1
ATOM 3238 N N . TRP B 1 133 ? 43.433 10.891 -18.917 1.00 103.58 132 TRP B N 1
ATOM 3239 C CA . TRP B 1 133 ? 42.868 10.276 -17.724 1.00 105.73 132 TRP B CA 1
ATOM 3240 C C . TRP B 1 133 ? 43.385 10.941 -16.449 1.00 111.24 132 TRP B C 1
ATOM 3241 O O . TRP B 1 133 ? 44.585 10.929 -16.183 1.00 112.75 132 TRP B O 1
ATOM 3252 N N . SER B 1 134 ? 42.469 11.515 -15.668 1.00 111.22 133 SER B N 1
ATOM 3253 C CA . SER B 1 134 ? 42.808 12.181 -14.407 1.00 114.76 133 SER B CA 1
ATOM 3254 C C . SER B 1 134 ? 43.305 11.185 -13.380 1.00 116.90 133 SER B C 1
ATOM 3255 O O . SER B 1 134 ? 44.237 11.454 -12.619 1.00 120.02 133 SER B O 1
ATOM 3258 N N . GLY B 1 135 ? 42.651 10.029 -13.379 1.00 116.77 134 GLY B N 1
ATOM 3259 C CA . GLY B 1 135 ? 42.703 9.092 -12.277 1.00 117.11 134 GLY B CA 1
ATOM 3260 C C . GLY B 1 135 ? 41.270 8.877 -11.839 1.00 117.14 134 GLY B C 1
ATOM 3261 O O . GLY B 1 135 ? 40.932 7.849 -11.257 1.00 119.58 134 GLY B O 1
ATOM 3262 N N . TRP B 1 136 ? 40.419 9.855 -12.141 1.00 118.17 135 TRP B N 1
ATOM 3263 C CA . TRP B 1 136 ? 39.006 9.788 -11.784 1.00 119.15 135 TRP B CA 1
ATOM 3264 C C . TRP B 1 136 ? 38.077 10.352 -12.872 1.00 118.10 135 TRP B C 1
ATOM 3265 O O . TRP B 1 136 ? 36.860 10.313 -12.718 1.00 119.26 135 TRP B O 1
ATOM 3276 N N . LYS B 1 137 ? 38.641 10.876 -13.965 1.00 122.81 136 LYS B N 1
ATOM 3277 C CA . LYS B 1 137 ? 37.830 11.534 -15.001 1.00 122.35 136 LYS B CA 1
ATOM 3278 C C . LYS B 1 137 ? 38.610 11.790 -16.300 1.00 121.22 136 LYS B C 1
ATOM 3279 O O . LYS B 1 137 ? 39.843 11.793 -16.315 1.00 122.29 136 LYS B O 1
ATOM 3285 N N . TRP B 1 138 ? 37.871 11.994 -17.388 1.00 116.59 137 TRP B N 1
ATOM 3286 C CA . TRP B 1 138 ? 38.427 12.298 -18.700 1.00 111.97 137 TRP B CA 1
ATOM 3287 C C . TRP B 1 138 ? 38.442 13.793 -18.970 1.00 108.05 137 TRP B C 1
ATOM 3288 O O . TRP B 1 138 ? 37.480 14.498 -18.655 1.00 110.64 137 TRP B O 1
ATOM 3299 N N . LEU B 1 139 ? 39.530 14.270 -19.567 1.00 103.52 138 LEU B N 1
ATOM 3300 C CA . LEU B 1 139 ? 39.653 15.686 -19.906 1.00 103.03 138 LEU B CA 1
ATOM 3301 C C . LEU B 1 139 ? 40.093 15.901 -21.357 1.00 102.96 138 LEU B C 1
ATOM 3302 O O . LEU B 1 139 ? 41.041 15.260 -21.831 1.00 100.62 138 LEU B O 1
ATOM 3307 N N . ARG B 1 140 ? 39.386 16.798 -22.049 1.00 105.99 139 ARG B N 1
ATOM 3308 C CA . ARG B 1 140 ? 39.741 17.217 -23.404 1.00 103.32 139 ARG B CA 1
ATOM 3309 C C . ARG B 1 140 ? 41.002 18.061 -23.366 1.00 104.21 139 ARG B C 1
ATOM 3310 O O . ARG B 1 140 ? 41.136 18.927 -22.507 1.00 107.17 139 ARG B O 1
ATOM 3318 N N . PRO B 1 141 ? 41.932 17.821 -24.297 1.00 103.48 140 PRO B N 1
ATOM 3319 C CA . PRO B 1 141 ? 43.068 18.735 -24.419 1.00 102.53 140 PRO B CA 1
ATOM 3320 C C . PRO B 1 141 ? 42.680 19.951 -25.248 1.00 102.76 140 PRO B C 1
ATOM 3321 O O . PRO B 1 141 ? 41.678 19.915 -25.963 1.00 102.35 140 PRO B O 1
ATOM 3325 N N . ASP B 1 142 ? 43.454 21.021 -25.148 1.00 105.16 141 ASP B N 1
ATOM 3326 C CA . ASP B 1 142 ? 43.180 22.189 -25.958 1.00 104.35 141 ASP B CA 1
ATOM 3327 C C . ASP B 1 142 ? 43.552 21.918 -27.412 1.00 102.24 141 ASP B C 1
ATOM 3328 O O . ASP B 1 142 ? 44.437 21.106 -27.704 1.00 98.53 141 ASP B O 1
ATOM 3333 N N . ILE B 1 143 ? 42.886 22.607 -28.317 1.00 100.79 142 ILE B N 1
ATOM 3334 C CA . ILE B 1 143 ? 43.261 22.601 -29.701 1.00 99.86 142 ILE B CA 1
ATOM 3335 C C . ILE B 1 143 ? 44.607 23.257 -29.792 1.00 99.70 142 ILE B C 1
ATOM 3336 O O . ILE B 1 143 ? 44.840 24.261 -29.161 1.00 101.66 142 ILE B O 1
ATOM 3341 N N . GLN B 1 144 ? 45.496 22.690 -30.585 1.00 100.53 143 GLN B N 1
ATOM 3342 C CA . GLN B 1 144 ? 46.860 23.184 -30.676 1.00 105.40 143 GLN B CA 1
ATOM 3343 C C . GLN B 1 144 ? 47.111 24.359 -31.592 1.00 109.43 143 GLN B C 1
ATOM 3344 O O . GLN B 1 144 ? 46.366 24.613 -32.517 1.00 107.20 143 GLN B O 1
ATOM 3350 N N . GLU B 1 145 ? 48.183 25.080 -31.310 1.00 117.38 144 GLU B N 1
ATOM 3351 C CA . GLU B 1 145 ? 48.643 26.128 -32.193 1.00 119.27 144 GLU B CA 1
ATOM 3352 C C . GLU B 1 145 ? 49.234 25.510 -33.440 1.00 122.40 144 GLU B C 1
ATOM 3353 O O . GLU B 1 145 ? 49.932 24.520 -33.372 1.00 125.66 144 GLU B O 1
ATOM 3359 N N . LEU B 1 146 ? 48.975 26.106 -34.585 1.00 117.36 145 LEU B N 1
ATOM 3360 C CA . LEU B 1 146 ? 49.450 25.544 -35.832 1.00 112.88 145 LEU B CA 1
ATOM 3361 C C . LEU B 1 146 ? 50.370 26.491 -36.559 1.00 109.68 145 LEU B C 1
ATOM 3362 O O . LEU B 1 146 ? 50.017 27.622 -36.827 1.00 110.58 145 LEU B O 1
ATOM 3367 N N . ASP B 1 147 ? 51.552 26.003 -36.892 1.00 107.30 146 ASP B N 1
ATOM 3368 C CA . ASP B 1 147 ? 52.513 26.757 -37.671 1.00 103.11 146 ASP B CA 1
ATOM 3369 C C . ASP B 1 147 ? 52.055 26.821 -39.109 1.00 101.02 146 ASP B C 1
ATOM 3370 O O . ASP B 1 147 ? 51.673 25.819 -39.674 1.00 100.65 146 ASP B O 1
ATOM 3375 N N . LYS B 1 148 ? 52.101 28.008 -39.697 1.00 101.08 147 LYS B N 1
ATOM 3376 C CA . LYS B 1 148 ? 51.789 28.179 -41.106 1.00 100.64 147 LYS B CA 1
ATOM 3377 C C . LYS B 1 148 ? 52.988 28.715 -41.860 1.00 96.68 147 LYS B C 1
ATOM 3378 O O . LYS B 1 148 ? 52.874 29.219 -42.960 1.00 96.45 147 LYS B O 1
ATOM 3384 N N . SER B 1 149 ? 54.148 28.594 -41.256 1.00 96.40 148 SER B N 1
ATOM 3385 C CA . SER B 1 149 ? 55.309 29.255 -41.784 1.00 94.15 148 SER B CA 1
ATOM 3386 C C . SER B 1 149 ? 55.667 28.693 -43.137 1.00 90.24 148 SER B C 1
ATOM 3387 O O . SER B 1 149 ? 55.273 27.605 -43.505 1.00 88.33 148 SER B O 1
ATOM 3390 N N . MET B 1 150 ? 56.371 29.498 -43.899 1.00 88.20 149 MET B N 1
ATOM 3391 C CA . MET B 1 150 ? 56.801 29.120 -45.239 1.00 83.81 149 MET B CA 1
ATOM 3392 C C . MET B 1 150 ? 57.113 27.637 -45.322 1.00 83.59 149 MET B C 1
ATOM 3393 O O . MET B 1 150 ? 56.669 26.956 -46.237 1.00 81.14 149 MET B O 1
ATOM 3398 N N . PHE B 1 151 ? 57.852 27.130 -44.340 1.00 84.01 150 PHE B N 1
ATOM 3399 C CA . PHE B 1 151 ? 58.261 25.733 -44.369 1.00 80.46 150 PHE B CA 1
ATOM 3400 C C . PHE B 1 151 ? 57.598 24.895 -43.277 1.00 80.86 150 PHE B C 1
ATOM 3401 O O . PHE B 1 151 ? 58.197 23.956 -42.763 1.00 80.53 150 PHE B O 1
ATOM 3409 N N . SER B 1 152 ? 56.353 25.217 -42.943 1.00 81.17 151 SER B N 1
ATOM 3410 C CA . SER B 1 152 ? 55.645 24.495 -41.893 1.00 83.45 151 SER B CA 1
ATOM 3411 C C . SER B 1 152 ? 55.499 23.011 -42.230 1.00 78.54 151 SER B C 1
ATOM 3412 O O . SER B 1 152 ? 55.734 22.601 -43.360 1.00 79.52 151 SER B O 1
ATOM 3415 N N . SER B 1 153 ? 55.123 22.207 -41.243 1.00 78.15 152 SER B N 1
ATOM 3416 C CA . SER B 1 153 ? 54.985 20.770 -41.446 1.00 73.04 152 SER B CA 1
ATOM 3417 C C . SER B 1 153 ? 53.857 20.460 -42.404 1.00 74.63 152 SER B C 1
ATOM 3418 O O . SER B 1 153 ? 52.803 21.101 -42.375 1.00 74.91 152 SER B O 1
ATOM 3421 N N . GLY B 1 154 ? 54.079 19.473 -43.262 1.00 73.66 153 GLY B N 1
ATOM 3422 C CA . GLY B 1 154 ? 53.112 19.167 -44.295 1.00 72.64 153 GLY B CA 1
ATOM 3423 C C . GLY B 1 154 ? 53.276 20.039 -45.527 1.00 73.94 153 GLY B C 1
ATOM 3424 O O . GLY B 1 154 ? 52.791 19.678 -46.592 1.00 76.81 153 GLY B O 1
ATOM 3425 N N . THR B 1 155 ? 53.944 21.184 -45.397 1.00 72.02 154 THR B N 1
ATOM 3426 C CA . THR B 1 155 ? 54.220 22.025 -46.556 1.00 72.93 154 THR B CA 1
ATOM 3427 C C . THR B 1 155 ? 55.123 21.274 -47.525 1.00 71.61 154 THR B C 1
ATOM 3428 O O . THR B 1 155 ? 56.085 20.620 -47.118 1.00 72.62 154 THR B O 1
ATOM 3432 N N . MET B 1 156 ? 54.815 21.349 -48.809 1.00 72.80 155 MET B N 1
ATOM 3433 C CA . MET B 1 156 ? 55.633 20.628 -49.774 1.00 71.33 155 MET B CA 1
ATOM 3434 C C . MET B 1 156 ? 56.686 21.523 -50.403 1.00 70.95 155 MET B C 1
ATOM 3435 O O . MET B 1 156 ? 56.460 22.706 -50.646 1.00 71.39 155 MET B O 1
ATOM 3440 N N . ALA B 1 157 ? 57.854 20.946 -50.642 1.00 68.79 156 ALA B N 1
ATOM 3441 C CA . ALA B 1 157 ? 59.008 21.714 -51.076 1.00 67.46 156 ALA B CA 1
ATOM 3442 C C . ALA B 1 157 ? 59.792 20.959 -52.134 1.00 68.69 156 ALA B C 1
ATOM 3443 O O . ALA B 1 157 ? 59.392 19.885 -52.588 1.00 71.17 156 ALA B O 1
ATOM 3445 N N . GLU B 1 158 ? 60.925 21.522 -52.518 1.00 67.68 157 GLU B N 1
ATOM 3446 C CA . GLU B 1 158 ? 61.827 20.839 -53.417 1.00 71.39 157 GLU B CA 1
ATOM 3447 C C . GLU B 1 158 ? 63.197 20.717 -52.767 1.00 70.13 157 GLU B C 1
ATOM 3448 O O . GLU B 1 158 ? 63.644 21.618 -52.048 1.00 69.49 157 GLU B O 1
ATOM 3454 N N . VAL B 1 159 ? 63.847 19.586 -53.002 1.00 71.17 158 VAL B N 1
ATOM 3455 C CA . VAL B 1 159 ? 65.181 19.355 -52.494 1.00 73.09 158 VAL B CA 1
ATOM 3456 C C . VAL B 1 159 ? 66.163 19.215 -53.644 1.00 75.14 158 VAL B C 1
ATOM 3457 O O . VAL B 1 159 ? 66.037 18.324 -54.489 1.00 77.03 158 VAL B O 1
ATOM 3461 N N . SER B 1 160 ? 67.128 20.126 -53.670 1.00 73.51 159 SER B N 1
ATOM 3462 C CA . SER B 1 160 ? 68.260 20.042 -54.576 1.00 74.47 159 SER B CA 1
ATOM 3463 C C . SER B 1 160 ? 69.006 18.743 -54.377 1.00 77.41 159 SER B C 1
ATOM 3464 O O . SER B 1 160 ? 69.485 18.456 -53.283 1.00 79.86 159 SER B O 1
ATOM 3467 N N . THR B 1 161 ? 69.085 17.943 -55.429 1.00 79.49 160 THR B N 1
ATOM 3468 C CA . THR B 1 161 ? 69.870 16.719 -55.395 1.00 85.13 160 THR B CA 1
ATOM 3469 C C . THR B 1 161 ? 70.681 16.706 -56.675 1.00 92.30 160 THR B C 1
ATOM 3470 O O . THR B 1 161 ? 70.242 17.257 -57.667 1.00 90.81 160 THR B O 1
ATOM 3474 N N . ILE B 1 162 ? 71.861 16.112 -56.687 1.00 98.25 161 ILE B N 1
ATOM 3475 C CA . ILE B 1 162 ? 72.701 16.203 -57.873 1.00 102.72 161 ILE B CA 1
ATOM 3476 C C . ILE B 1 162 ? 72.740 14.904 -58.623 1.00 108.26 161 ILE B C 1
ATOM 3477 O O . ILE B 1 162 ? 72.835 13.853 -58.024 1.00 106.45 161 ILE B O 1
ATOM 3482 N N . VAL B 1 163 ? 72.657 14.983 -59.938 1.00 115.78 162 VAL B N 1
ATOM 3483 C CA . VAL B 1 163 ? 72.794 13.801 -60.761 1.00 123.02 162 VAL B CA 1
ATOM 3484 C C . VAL B 1 163 ? 73.963 13.955 -61.708 1.00 129.51 162 VAL B C 1
ATOM 3485 O O . VAL B 1 163 ? 74.129 14.993 -62.333 1.00 130.30 162 VAL B O 1
ATOM 3489 N N . ASP B 1 164 ? 74.809 12.940 -61.758 1.00 132.82 163 ASP B N 1
ATOM 3490 C CA . ASP B 1 164 ? 75.919 12.945 -62.689 1.00 134.54 163 ASP B CA 1
ATOM 3491 C C . ASP B 1 164 ? 76.940 13.970 -62.272 1.00 132.94 163 ASP B C 1
ATOM 3492 O O . ASP B 1 164 ? 77.866 14.271 -62.997 1.00 129.95 163 ASP B O 1
ATOM 3497 N N . LYS B 1 165 ? 76.764 14.509 -61.082 1.00 129.50 164 LYS B N 1
ATOM 3498 C CA . LYS B 1 165 ? 77.746 15.363 -60.469 1.00 130.66 164 LYS B CA 1
ATOM 3499 C C . LYS B 1 165 ? 77.707 16.734 -61.099 1.00 132.03 164 LYS B C 1
ATOM 3500 O O . LYS B 1 165 ? 78.458 17.619 -60.715 1.00 136.19 164 LYS B O 1
ATOM 3506 N N . ALA B 1 166 ? 76.823 16.912 -62.068 1.00 132.92 165 ALA B N 1
ATOM 3507 C CA . ALA B 1 166 ? 76.655 18.204 -62.690 1.00 131.75 165 ALA B CA 1
ATOM 3508 C C . ALA B 1 166 ? 75.215 18.612 -62.660 1.00 127.04 165 ALA B C 1
ATOM 3509 O O . ALA B 1 166 ? 74.890 19.710 -62.249 1.00 122.16 165 ALA B O 1
ATOM 3511 N N . GLU B 1 167 ? 74.346 17.724 -63.118 1.00 133.51 166 GLU B N 1
ATOM 3512 C CA . GLU B 1 167 ? 72.960 18.091 -63.234 1.00 126.42 166 GLU B CA 1
ATOM 3513 C C . GLU B 1 167 ? 72.494 18.352 -61.833 1.00 123.53 166 GLU B C 1
ATOM 3514 O O . GLU B 1 167 ? 72.717 17.557 -60.935 1.00 124.10 166 GLU B O 1
ATOM 3520 N N . VAL B 1 168 ? 71.820 19.467 -61.654 1.00 113.00 167 VAL B N 1
ATOM 3521 C CA . VAL B 1 168 ? 71.217 19.762 -60.398 1.00 101.72 167 VAL B CA 1
ATOM 3522 C C . VAL B 1 168 ? 69.760 19.550 -60.663 1.00 98.06 167 VAL B C 1
ATOM 3523 O O . VAL B 1 168 ? 69.158 20.238 -61.461 1.00 95.53 167 VAL B O 1
ATOM 3527 N N . ALA B 1 169 ? 69.196 18.589 -59.972 1.00 91.47 168 ALA B N 1
ATOM 3528 C CA . ALA B 1 169 ? 67.791 18.231 -60.133 1.00 86.83 168 ALA B CA 1
ATOM 3529 C C . ALA B 1 169 ? 66.983 18.576 -58.877 1.00 82.79 168 ALA B C 1
ATOM 3530 O O . ALA B 1 169 ? 67.532 18.666 -57.779 1.00 83.18 168 ALA B O 1
ATOM 3532 N N . TRP B 1 170 ? 65.680 18.769 -59.051 1.00 82.56 169 TRP B N 1
ATOM 3533 C CA . TRP B 1 170 ? 64.806 19.150 -57.951 1.00 77.31 169 TRP B CA 1
ATOM 3534 C C . TRP B 1 170 ? 63.821 18.044 -57.612 1.00 80.08 169 TRP B C 1
ATOM 3535 O O . TRP B 1 170 ? 62.964 17.657 -58.418 1.00 80.76 169 TRP B O 1
ATOM 3546 N N . PHE B 1 171 ? 63.957 17.570 -56.382 1.00 77.50 170 PHE B N 1
ATOM 3547 C CA . PHE B 1 171 ? 63.270 16.402 -55.864 1.00 80.16 170 PHE B CA 1
ATOM 3548 C C . PHE B 1 171 ? 62.113 16.836 -54.954 1.00 76.32 170 PHE B C 1
ATOM 3549 O O . PHE B 1 171 ? 62.345 17.320 -53.859 1.00 77.74 170 PHE B O 1
ATOM 3557 N N . PRO B 1 172 ? 60.864 16.684 -55.410 1.00 80.72 171 PRO B N 1
ATOM 3558 C CA . PRO B 1 172 ? 59.720 17.074 -54.572 1.00 76.56 171 PRO B CA 1
ATOM 3559 C C . PRO B 1 172 ? 59.693 16.315 -53.252 1.00 76.60 171 PRO B C 1
ATOM 3560 O O . PRO B 1 172 ? 59.881 15.101 -53.254 1.00 76.79 171 PRO B O 1
ATOM 3564 N N . ALA B 1 173 ? 59.467 17.009 -52.141 1.00 73.15 172 ALA B N 1
ATOM 3565 C CA . ALA B 1 173 ? 59.467 16.339 -50.837 1.00 71.93 172 ALA B CA 1
ATOM 3566 C C . ALA B 1 173 ? 58.612 17.060 -49.801 1.00 71.31 172 ALA B C 1
ATOM 3567 O O . ALA B 1 173 ? 58.528 18.287 -49.802 1.00 70.25 172 ALA B O 1
ATOM 3569 N N . MET B 1 174 ? 57.981 16.303 -48.906 1.00 65.82 173 MET B N 1
ATOM 3570 C CA . MET B 1 174 ? 57.216 16.952 -47.854 1.00 66.53 173 MET B CA 1
ATOM 3571 C C . MET B 1 174 ? 58.089 17.292 -46.655 1.00 67.52 173 MET B C 1
ATOM 3572 O O . MET B 1 174 ? 58.922 16.494 -46.215 1.00 67.57 173 MET B O 1
ATOM 3577 N N . ILE B 1 175 ? 57.898 18.490 -46.130 1.00 66.58 174 ILE B N 1
ATOM 3578 C CA . ILE B 1 175 ? 58.595 18.880 -44.922 1.00 68.11 174 ILE B CA 1
ATOM 3579 C C . ILE B 1 175 ? 57.920 18.283 -43.693 1.00 68.89 174 ILE B C 1
ATOM 3580 O O . ILE B 1 175 ? 56.727 18.495 -43.446 1.00 70.10 174 ILE B O 1
ATOM 3585 N N . ILE B 1 176 ? 58.703 17.514 -42.948 1.00 67.55 175 ILE B N 1
ATOM 3586 C CA . ILE B 1 176 ? 58.269 16.892 -41.717 1.00 66.94 175 ILE B CA 1
ATOM 3587 C C . ILE B 1 176 ? 58.535 17.815 -40.536 1.00 69.32 175 ILE B C 1
ATOM 3588 O O . ILE B 1 176 ? 57.612 18.190 -39.815 1.00 73.03 175 ILE B O 1
ATOM 3593 N N . LYS B 1 177 ? 59.799 18.182 -40.344 1.00 66.45 176 LYS B N 1
ATOM 3594 C CA . LYS B 1 177 ? 60.161 19.121 -39.295 1.00 67.45 176 LYS B CA 1
ATOM 3595 C C . LYS B 1 177 ? 61.436 19.890 -39.614 1.00 68.94 176 LYS B C 1
ATOM 3596 O O . LYS B 1 177 ? 62.355 19.376 -40.255 1.00 71.11 176 LYS B O 1
ATOM 3602 N N . GLU B 1 178 ? 61.474 21.135 -39.163 1.00 69.46 177 GLU B N 1
ATOM 3603 C CA . GLU B 1 178 ? 62.686 21.932 -39.200 1.00 73.99 177 GLU B CA 1
ATOM 3604 C C . GLU B 1 178 ? 63.418 21.788 -37.872 1.00 75.09 177 GLU B C 1
ATOM 3605 O O . GLU B 1 178 ? 62.798 21.807 -36.801 1.00 73.94 177 GLU B O 1
ATOM 3611 N N . ILE B 1 179 ? 64.732 21.606 -37.948 1.00 76.01 178 ILE B N 1
ATOM 3612 C CA . ILE B 1 179 ? 65.545 21.422 -36.754 1.00 78.40 178 ILE B CA 1
ATOM 3613 C C . ILE B 1 179 ? 66.872 22.143 -36.921 1.00 80.20 178 ILE B C 1
ATOM 3614 O O . ILE B 1 179 ? 67.315 22.403 -38.034 1.00 84.07 178 ILE B O 1
ATOM 3619 N N . GLU B 1 180 ? 67.508 22.475 -35.810 1.00 83.84 179 GLU B N 1
ATOM 3620 C CA . GLU B 1 180 ? 68.811 23.099 -35.873 1.00 86.23 179 GLU B CA 1
ATOM 3621 C C . GLU B 1 180 ? 69.819 22.164 -35.233 1.00 86.22 179 GLU B C 1
ATOM 3622 O O . GLU B 1 180 ? 69.617 21.688 -34.123 1.00 86.29 179 GLU B O 1
ATOM 3628 N N . VAL B 1 181 ? 70.881 21.863 -35.967 1.00 89.19 180 VAL B N 1
ATOM 3629 C CA . VAL B 1 181 ? 71.939 20.991 -35.486 1.00 87.19 180 VAL B CA 1
ATOM 3630 C C . VAL B 1 181 ? 73.243 21.748 -35.522 1.00 89.53 180 VAL B C 1
ATOM 3631 O O . VAL B 1 181 ? 73.662 22.215 -36.584 1.00 94.17 180 VAL B O 1
ATOM 3635 N N . ASP B 1 182 ? 73.875 21.888 -34.365 1.00 89.05 181 ASP B N 1
ATOM 3636 C CA . ASP B 1 182 ? 75.124 22.628 -34.279 1.00 91.03 181 ASP B CA 1
ATOM 3637 C C . ASP B 1 182 ? 75.023 24.045 -34.846 1.00 92.56 181 ASP B C 1
ATOM 3638 O O . ASP B 1 182 ? 76.007 24.580 -35.361 1.00 93.06 181 ASP B O 1
ATOM 3643 N N . GLY B 1 183 ? 73.839 24.647 -34.756 1.00 93.73 182 GLY B N 1
ATOM 3644 C CA . GLY B 1 183 ? 73.644 26.014 -35.201 1.00 94.79 182 GLY B CA 1
ATOM 3645 C C . GLY B 1 183 ? 73.200 26.123 -36.646 1.00 96.35 182 GLY B C 1
ATOM 3646 O O . GLY B 1 183 ? 72.939 27.219 -37.149 1.00 96.80 182 GLY B O 1
ATOM 3647 N N . GLU B 1 184 ? 73.101 24.985 -37.320 1.00 93.62 183 GLU B N 1
ATOM 3648 C CA . GLU B 1 184 ? 72.721 24.977 -38.723 1.00 92.69 183 GLU B CA 1
ATOM 3649 C C . GLU B 1 184 ? 71.324 24.414 -38.934 1.00 91.91 183 GLU B C 1
ATOM 3650 O O . GLU B 1 184 ? 71.008 23.334 -38.451 1.00 92.79 183 GLU B O 1
ATOM 3656 N N . LYS B 1 185 ? 70.488 25.144 -39.664 1.00 88.75 184 LYS B N 1
ATOM 3657 C CA . LYS B 1 185 ? 69.148 24.663 -39.964 1.00 84.90 184 LYS B CA 1
ATOM 3658 C C . LYS B 1 185 ? 69.203 23.402 -40.810 1.00 80.38 184 LYS B C 1
ATOM 3659 O O . LYS B 1 185 ? 70.046 23.265 -41.691 1.00 79.88 184 LYS B O 1
ATOM 3665 N N . LYS B 1 186 ? 68.297 22.479 -40.518 1.00 78.79 185 LYS B N 1
ATOM 3666 C CA . LYS B 1 186 ? 68.189 21.216 -41.229 1.00 78.74 185 LYS B CA 1
ATOM 3667 C C . LYS B 1 186 ? 66.728 20.841 -41.316 1.00 75.06 185 LYS B C 1
ATOM 3668 O O . LYS B 1 186 ? 65.955 21.128 -40.406 1.00 74.50 185 LYS B O 1
ATOM 3674 N N . PHE B 1 187 ? 66.342 20.200 -42.406 1.00 72.85 186 PHE B N 1
ATOM 3675 C CA . PHE B 1 187 ? 64.962 19.779 -42.565 1.00 70.35 186 PHE B CA 1
ATOM 3676 C C . PHE B 1 187 ? 64.875 18.265 -42.587 1.00 68.16 186 PHE B C 1
ATOM 3677 O O . PHE B 1 187 ? 65.702 17.586 -43.207 1.00 67.20 186 PHE B O 1
ATOM 3685 N N . ILE B 1 188 ? 63.868 17.737 -41.906 1.00 68.12 187 ILE B N 1
ATOM 3686 C CA . ILE B 1 188 ? 63.512 16.348 -42.099 1.00 67.14 187 ILE B CA 1
ATOM 3687 C C . ILE B 1 188 ? 62.472 16.312 -43.218 1.00 65.28 187 ILE B C 1
ATOM 3688 O O . ILE B 1 188 ? 61.493 17.042 -43.158 1.00 64.47 187 ILE B O 1
ATOM 3693 N N . VAL B 1 189 ? 62.708 15.510 -44.255 1.00 67.33 188 VAL B N 1
ATOM 3694 C CA . VAL B 1 189 ? 61.789 15.461 -45.390 1.00 66.25 188 VAL B CA 1
ATOM 3695 C C . VAL B 1 189 ? 61.430 14.039 -45.780 1.00 66.82 188 VAL B C 1
ATOM 3696 O O . VAL B 1 189 ? 62.210 13.091 -45.578 1.00 68.44 188 VAL B O 1
ATOM 3700 N N . LYS B 1 190 ? 60.237 13.911 -46.352 1.00 68.46 189 LYS B N 1
ATOM 3701 C CA . LYS B 1 190 ? 59.711 12.620 -46.770 1.00 70.43 189 LYS B CA 1
ATOM 3702 C C . LYS B 1 190 ? 59.382 12.599 -48.249 1.00 70.90 189 LYS B C 1
ATOM 3703 O O . LYS B 1 190 ? 58.709 13.492 -48.766 1.00 70.84 189 LYS B O 1
ATOM 3709 N N . ASP B 1 191 ? 59.872 11.565 -48.922 1.00 71.53 190 ASP B N 1
ATOM 3710 C CA . ASP B 1 191 ? 59.501 11.284 -50.296 1.00 72.08 190 ASP B CA 1
ATOM 3711 C C . ASP B 1 191 ? 58.090 10.710 -50.338 1.00 72.51 190 ASP B C 1
ATOM 3712 O O . ASP B 1 191 ? 57.844 9.612 -49.846 1.00 74.51 190 ASP B O 1
ATOM 3717 N N . CYS B 1 192 ? 57.165 11.443 -50.946 1.00 74.65 191 CYS B N 1
ATOM 3718 C CA . CYS B 1 192 ? 55.776 11.002 -50.977 1.00 74.27 191 CYS B CA 1
ATOM 3719 C C . CYS B 1 192 ? 55.369 10.321 -52.278 1.00 77.87 191 CYS B C 1
ATOM 3720 O O . CYS B 1 192 ? 54.179 10.134 -52.534 1.00 81.91 191 CYS B O 1
ATOM 3723 N N . ASN B 1 193 ? 56.336 9.926 -53.096 1.00 77.23 192 ASN B N 1
ATOM 3724 C CA . ASN B 1 193 ? 55.996 9.279 -54.356 1.00 78.50 192 ASN B CA 1
ATOM 3725 C C . ASN B 1 193 ? 56.336 7.797 -54.382 1.00 80.22 192 ASN B C 1
ATOM 3726 O O . ASN B 1 193 ? 56.171 7.130 -55.398 1.00 82.78 192 ASN B O 1
ATOM 3731 N N . LYS B 1 194 ? 56.802 7.282 -53.255 1.00 79.43 193 LYS B N 1
ATOM 3732 C CA . LYS B 1 194 ? 57.250 5.903 -53.169 1.00 78.93 193 LYS B CA 1
ATOM 3733 C C . LYS B 1 194 ? 56.093 4.950 -52.884 1.00 76.90 193 LYS B C 1
ATOM 3734 O O . LYS B 1 194 ? 55.228 5.234 -52.067 1.00 78.68 193 LYS B O 1
ATOM 3740 N N . HIS B 1 195 ? 56.075 3.797 -53.509 1.00 78.12 194 HIS B N 1
ATOM 3741 C CA . HIS B 1 195 ? 55.057 2.848 -53.144 1.00 78.84 194 HIS B CA 1
ATOM 3742 C C . HIS B 1 195 ? 55.680 1.894 -52.195 1.00 78.65 194 HIS B C 1
ATOM 3743 O O . HIS B 1 195 ? 56.801 1.492 -52.401 1.00 78.35 194 HIS B O 1
ATOM 3750 N N . LEU B 1 196 ? 54.974 1.538 -51.144 1.00 76.79 195 LEU B N 1
ATOM 3751 C CA . LEU B 1 196 ? 55.548 0.624 -50.201 1.00 79.47 195 LEU B CA 1
ATOM 3752 C C . LEU B 1 196 ? 54.600 -0.486 -49.932 1.00 74.28 195 LEU B C 1
ATOM 3753 O O . LEU B 1 196 ? 53.419 -0.317 -50.041 1.00 71.39 195 LEU B O 1
ATOM 3758 N N . SER B 1 197 ? 55.129 -1.631 -49.558 1.00 74.51 196 SER B N 1
ATOM 3759 C CA . SER B 1 197 ? 54.297 -2.725 -49.162 1.00 75.44 196 SER B CA 1
ATOM 3760 C C . SER B 1 197 ? 54.031 -2.546 -47.715 1.00 78.80 196 SER B C 1
ATOM 3761 O O . SER B 1 197 ? 54.446 -1.584 -47.116 1.00 79.60 196 SER B O 1
ATOM 3764 N N . PHE B 1 198 ? 53.313 -3.488 -47.154 1.00 72.62 197 PHE B N 1
ATOM 3765 C CA . PHE B 1 198 ? 53.108 -3.507 -45.747 1.00 75.90 197 PHE B CA 1
ATOM 3766 C C . PHE B 1 198 ? 54.414 -3.730 -45.022 1.00 80.12 197 PHE B C 1
ATOM 3767 O O . PHE B 1 198 ? 54.711 -3.061 -44.057 1.00 80.59 197 PHE B O 1
ATOM 3775 N N . SER B 1 199 ? 55.218 -4.651 -45.512 1.00 77.82 198 SER B N 1
ATOM 3776 C CA . SER B 1 199 ? 56.540 -4.839 -44.970 1.00 76.70 198 SER B CA 1
ATOM 3777 C C . SER B 1 199 ? 57.383 -3.608 -45.217 1.00 80.29 198 SER B C 1
ATOM 3778 O O . SER B 1 199 ? 58.186 -3.216 -44.404 1.00 79.43 198 SER B O 1
ATOM 3781 N N . GLY B 1 200 ? 57.206 -3.025 -46.387 1.00 81.53 199 GLY B N 1
ATOM 3782 C CA . GLY B 1 200 ? 57.939 -1.850 -46.815 1.00 82.03 199 GLY B CA 1
ATOM 3783 C C . GLY B 1 200 ? 57.717 -0.586 -46.018 1.00 92.50 199 GLY B C 1
ATOM 3784 O O . GLY B 1 200 ? 58.633 0.192 -45.811 1.00 89.03 199 GLY B O 1
ATOM 3785 N N . ASP B 1 201 ? 56.478 -0.356 -45.608 1.00 105.62 200 ASP B N 1
ATOM 3786 C CA . ASP B 1 201 ? 56.127 0.815 -44.828 1.00 104.55 200 ASP B CA 1
ATOM 3787 C C . ASP B 1 201 ? 57.129 0.989 -43.710 1.00 98.36 200 ASP B C 1
ATOM 3788 O O . ASP B 1 201 ? 57.831 0.046 -43.393 1.00 98.08 200 ASP B O 1
ATOM 3793 N N . ARG B 1 204 ? 61.343 2.017 -43.387 1.00 93.63 203 ARG B N 1
ATOM 3794 C CA . ARG B 1 204 ? 61.357 3.237 -44.184 1.00 99.03 203 ARG B CA 1
ATOM 3795 C C . ARG B 1 204 ? 61.537 4.438 -43.292 1.00 99.29 203 ARG B C 1
ATOM 3796 O O . ARG B 1 204 ? 60.940 4.524 -42.240 1.00 98.49 203 ARG B O 1
ATOM 3804 N N . THR B 1 205 ? 62.362 5.371 -43.725 1.00 101.82 204 THR B N 1
ATOM 3805 C CA . THR B 1 205 ? 62.777 6.457 -42.877 1.00 102.33 204 THR B CA 1
ATOM 3806 C C . THR B 1 205 ? 62.777 7.772 -43.628 1.00 100.74 204 THR B C 1
ATOM 3807 O O . THR B 1 205 ? 62.809 7.799 -44.845 1.00 99.46 204 THR B O 1
ATOM 3811 N N . ASN B 1 206 ? 62.738 8.868 -42.896 1.00 87.39 205 ASN B N 1
ATOM 3812 C CA . ASN B 1 206 ? 62.785 10.180 -43.492 1.00 79.46 205 ASN B CA 1
ATOM 3813 C C . ASN B 1 206 ? 64.159 10.787 -43.403 1.00 80.02 205 ASN B C 1
ATOM 3814 O O . ASN B 1 206 ? 64.786 10.769 -42.362 1.00 82.16 205 ASN B O 1
ATOM 3819 N N . SER B 1 207 ? 64.636 11.321 -44.511 1.00 75.93 206 SER B N 1
ATOM 3820 C CA . SER B 1 207 ? 65.973 11.854 -44.552 1.00 70.61 206 SER B CA 1
ATOM 3821 C C . SER B 1 207 ? 66.063 13.202 -43.912 1.00 67.54 206 SER B C 1
ATOM 3822 O O . SER B 1 207 ? 65.116 13.937 -43.867 1.00 67.06 206 SER B O 1
ATOM 3825 N N . THR B 1 208 ? 67.237 13.508 -43.408 1.00 70.59 207 THR B N 1
ATOM 3826 C CA . THR B 1 208 ? 67.555 14.829 -42.904 1.00 69.23 207 THR B CA 1
ATOM 3827 C C . THR B 1 208 ? 68.557 15.510 -43.826 1.00 67.72 207 THR B C 1
ATOM 3828 O O . THR B 1 208 ? 69.625 14.973 -44.113 1.00 70.71 207 THR B O 1
ATOM 3832 N N . ILE B 1 209 ? 68.199 16.697 -44.292 1.00 68.15 208 ILE B N 1
ATOM 3833 C CA . ILE B 1 209 ? 68.990 17.393 -45.284 1.00 70.23 208 ILE B CA 1
ATOM 3834 C C . ILE B 1 209 ? 69.301 18.834 -44.885 1.00 74.10 208 ILE B C 1
ATOM 3835 O O . ILE B 1 209 ? 68.550 19.459 -44.132 1.00 75.62 208 ILE B O 1
ATOM 3840 N N . ASP B 1 210 ? 70.408 19.359 -45.407 1.00 83.45 209 ASP B N 1
ATOM 3841 C CA . ASP B 1 210 ? 70.834 20.711 -45.067 1.00 82.24 209 ASP B CA 1
ATOM 3842 C C . ASP B 1 210 ? 69.843 21.729 -45.609 1.00 80.55 209 ASP B C 1
ATOM 3843 O O . ASP B 1 210 ? 69.217 21.526 -46.655 1.00 79.82 209 ASP B O 1
ATOM 3848 N N . SER B 1 211 ? 69.700 22.818 -44.865 1.00 76.82 210 SER B N 1
ATOM 3849 C CA . SER B 1 211 ? 68.808 23.904 -45.220 1.00 76.22 210 SER B CA 1
ATOM 3850 C C . SER B 1 211 ? 69.103 24.427 -46.618 1.00 77.13 210 SER B C 1
ATOM 3851 O O . SER B 1 211 ? 68.187 24.774 -47.370 1.00 74.33 210 SER B O 1
ATOM 3854 N N . SER B 1 212 ? 70.390 24.463 -46.954 1.00 77.51 211 SER B N 1
ATOM 3855 C CA . SER B 1 212 ? 70.859 24.968 -48.235 1.00 74.49 211 SER B CA 1
ATOM 3856 C C . SER B 1 212 ? 70.262 24.244 -49.453 1.00 72.51 211 SER B C 1
ATOM 3857 O O . SER B 1 212 ? 70.149 24.833 -50.527 1.00 74.45 211 SER B O 1
ATOM 3860 N N . ARG B 1 213 ? 69.889 22.977 -49.290 1.00 70.20 212 ARG B N 1
ATOM 3861 C CA . ARG B 1 213 ? 69.397 22.173 -50.401 1.00 67.93 212 ARG B CA 1
ATOM 3862 C C . ARG B 1 213 ? 67.889 22.227 -50.570 1.00 70.82 212 ARG B C 1
ATOM 3863 O O . ARG B 1 213 ? 67.329 21.498 -51.396 1.00 74.10 212 ARG B O 1
ATOM 3871 N N . VAL B 1 214 ? 67.221 23.068 -49.790 1.00 69.16 213 VAL B N 1
ATOM 3872 C CA . VAL B 1 214 ? 65.760 23.041 -49.742 1.00 66.14 213 VAL B CA 1
ATOM 3873 C C . VAL B 1 214 ? 65.133 24.359 -50.164 1.00 66.91 213 VAL B C 1
ATOM 3874 O O . VAL B 1 214 ? 65.508 25.417 -49.678 1.00 71.10 213 VAL B O 1
ATOM 3878 N N . ARG B 1 215 ? 64.176 24.302 -51.076 1.00 65.22 214 ARG B N 1
ATOM 3879 C CA . ARG B 1 215 ? 63.489 25.514 -51.485 1.00 66.91 214 ARG B CA 1
ATOM 3880 C C . ARG B 1 215 ? 61.994 25.272 -51.486 1.00 67.31 214 ARG B C 1
ATOM 3881 O O . ARG B 1 215 ? 61.556 24.130 -51.492 1.00 68.41 214 ARG B O 1
ATOM 3889 N N . PRO B 1 216 ? 61.199 26.344 -51.458 1.00 64.55 215 PRO B N 1
ATOM 3890 C CA . PRO B 1 216 ? 59.763 26.100 -51.572 1.00 64.70 215 PRO B CA 1
ATOM 3891 C C . PRO B 1 216 ? 59.396 25.691 -52.980 1.00 66.46 215 PRO B C 1
ATOM 3892 O O . PRO B 1 216 ? 60.187 25.870 -53.910 1.00 69.04 215 PRO B O 1
ATOM 3896 N N . THR B 1 217 ? 58.212 25.117 -53.131 1.00 68.30 216 THR B N 1
ATOM 3897 C CA . THR B 1 217 ? 57.706 24.810 -54.453 1.00 64.76 216 THR B CA 1
ATOM 3898 C C . THR B 1 217 ? 57.602 26.111 -55.231 1.00 65.53 216 THR B C 1
ATOM 3899 O O . THR B 1 217 ? 56.940 27.062 -54.794 1.00 62.58 216 THR B O 1
ATOM 3903 N N . PRO B 1 218 ? 58.300 26.169 -56.375 1.00 65.71 217 PRO B N 1
ATOM 3904 C CA . PRO B 1 218 ? 58.273 27.343 -57.248 1.00 67.70 217 PRO B CA 1
ATOM 3905 C C . PRO B 1 218 ? 56.847 27.621 -57.686 1.00 66.55 217 PRO B C 1
ATOM 3906 O O . PRO B 1 218 ? 56.130 26.685 -58.031 1.00 65.78 217 PRO B O 1
ATOM 3910 N N . PRO B 1 219 ? 56.421 28.887 -57.621 1.00 68.14 218 PRO B N 1
ATOM 3911 C CA . PRO B 1 219 ? 55.061 29.246 -58.036 1.00 69.00 218 PRO B CA 1
ATOM 3912 C C . PRO B 1 219 ? 54.887 29.077 -59.536 1.00 69.70 218 PRO B C 1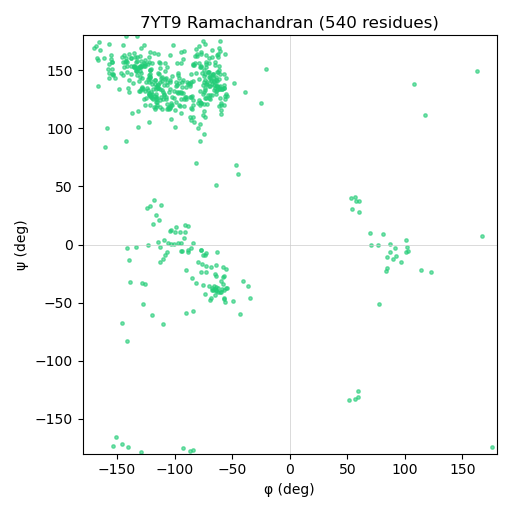
ATOM 3913 O O . PRO B 1 219 ? 55.890 28.997 -60.253 1.00 70.76 218 PRO B O 1
ATOM 3917 N N . PRO B 1 220 ? 53.630 28.998 -60.008 1.00 73.73 219 PRO B N 1
ATOM 3918 C CA . PRO B 1 220 ? 53.364 28.714 -61.421 1.00 72.42 219 PRO B CA 1
ATOM 3919 C C . PRO B 1 220 ? 53.492 29.950 -62.298 1.00 73.05 219 PRO B C 1
ATOM 3920 O O . PRO B 1 220 ? 52.484 30.457 -62.796 1.00 78.43 219 PRO B O 1
ATOM 3924 N N . PHE B 1 221 ? 54.714 30.436 -62.475 1.00 72.20 220 PHE B N 1
ATOM 3925 C CA . PHE B 1 221 ? 54.969 31.512 -63.420 1.00 77.75 220 PHE B CA 1
ATOM 3926 C C . PHE B 1 221 ? 54.490 31.122 -64.811 1.00 79.69 220 PHE B C 1
ATOM 3927 O O . PHE B 1 221 ? 54.850 30.060 -65.326 1.00 80.16 220 PHE B O 1
ATOM 3935 N N . PRO B 1 222 ? 53.684 31.981 -65.432 1.00 81.40 221 PRO B N 1
ATOM 3936 C CA . PRO B 1 222 ? 53.192 31.613 -66.763 1.00 85.03 221 PRO B CA 1
ATOM 3937 C C . PRO B 1 222 ? 54.150 32.005 -67.889 1.00 84.63 221 PRO B C 1
ATOM 3938 O O . PRO B 1 222 ? 54.584 33.151 -67.970 1.00 85.10 221 PRO B O 1
ATOM 3942 N N . VAL B 1 223 ? 54.501 31.041 -68.729 1.00 90.37 222 VAL B N 1
ATOM 3943 C CA . VAL B 1 223 ? 55.129 31.336 -70.012 1.00 94.51 222 VAL B CA 1
ATOM 3944 C C . VAL B 1 223 ? 54.294 30.662 -71.091 1.00 96.43 222 VAL B C 1
ATOM 3945 O O . VAL B 1 223 ? 54.117 29.444 -71.080 1.00 95.08 222 VAL B O 1
ATOM 3949 N N . GLU B 1 224 ? 53.776 31.465 -72.013 1.00 106.01 223 GLU B N 1
ATOM 3950 C CA . GLU B 1 224 ? 52.752 31.002 -72.945 1.00 110.08 223 GLU B CA 1
ATOM 3951 C C . GLU B 1 224 ? 53.260 29.974 -73.960 1.00 111.62 223 GLU B C 1
ATOM 3952 O O . GLU B 1 224 ? 52.598 28.963 -74.218 1.00 110.60 223 GLU B O 1
ATOM 3958 N N . LYS B 1 225 ? 54.420 30.243 -74.553 1.00 103.04 224 LYS B N 1
ATOM 3959 C CA . LYS B 1 225 ? 55.020 29.327 -75.521 1.00 96.41 224 LYS B CA 1
ATOM 3960 C C . LYS B 1 225 ? 56.517 29.261 -75.312 1.00 92.39 224 LYS B C 1
ATOM 3961 O O . LYS B 1 225 ? 57.149 30.277 -75.035 1.00 94.50 224 LYS B O 1
ATOM 3967 N N . TYR B 1 226 ? 57.084 28.069 -75.452 1.00 86.38 225 TYR B N 1
ATOM 3968 C CA . TYR B 1 226 ? 58.530 27.910 -75.406 1.00 83.06 225 TYR B CA 1
ATOM 3969 C C . TYR B 1 226 ? 59.106 27.989 -76.812 1.00 84.18 225 TYR B C 1
ATOM 3970 O O . TYR B 1 226 ? 58.396 27.793 -77.797 1.00 85.58 225 TYR B O 1
ATOM 3979 N N . GLU B 1 227 ? 60.395 28.277 -76.911 1.00 83.85 226 GLU B N 1
ATOM 3980 C CA . GLU B 1 227 ? 61.034 28.381 -78.208 1.00 82.35 226 GLU B CA 1
ATOM 3981 C C . GLU B 1 227 ? 62.191 27.409 -78.301 1.00 81.82 226 GLU B C 1
ATOM 3982 O O . GLU B 1 227 ? 62.723 26.993 -77.281 1.00 84.45 226 GLU B O 1
ATOM 3988 N N . LEU B 1 228 ? 62.571 27.038 -79.520 1.00 84.20 227 LEU B N 1
ATOM 3989 C CA . LEU B 1 228 ? 63.637 26.061 -79.709 1.00 84.85 227 LEU B CA 1
ATOM 3990 C C . LEU B 1 228 ? 64.907 26.486 -79.015 1.00 87.17 227 LEU B C 1
ATOM 3991 O O . LEU B 1 228 ? 65.210 27.674 -78.949 1.00 85.28 227 LEU B O 1
ATOM 3996 N N . MET B 1 229 ? 65.613 25.503 -78.461 1.00 92.56 228 MET B N 1
ATOM 3997 C CA . MET B 1 229 ? 66.871 25.716 -77.751 1.00 92.72 228 MET B CA 1
ATOM 3998 C C . MET B 1 229 ? 66.689 26.425 -76.405 1.00 94.86 228 MET B C 1
ATOM 3999 O O . MET B 1 229 ? 67.672 26.663 -75.697 1.00 99.61 228 MET B O 1
ATOM 4004 N N . ASP B 1 230 ? 65.454 26.767 -76.043 1.00 88.21 229 ASP B N 1
ATOM 4005 C CA . ASP B 1 230 ? 65.201 27.278 -74.694 1.00 83.47 229 ASP B CA 1
ATOM 4006 C C . ASP B 1 230 ? 65.604 26.220 -73.690 1.00 81.68 229 ASP B C 1
ATOM 4007 O O . ASP B 1 230 ? 65.319 25.038 -73.885 1.00 79.74 229 ASP B O 1
ATOM 4012 N N . ARG B 1 231 ? 66.281 26.623 -72.626 1.00 79.89 230 ARG B N 1
ATOM 4013 C CA . ARG B 1 231 ? 66.506 25.675 -71.551 1.00 80.26 230 ARG B CA 1
ATOM 4014 C C . ARG B 1 231 ? 65.313 25.719 -70.610 1.00 75.79 230 ARG B C 1
ATOM 4015 O O . ARG B 1 231 ? 64.785 26.775 -70.280 1.00 75.14 230 ARG B O 1
ATOM 4023 N N . VAL B 1 232 ? 64.899 24.539 -70.194 1.00 76.66 231 VAL B N 1
ATOM 4024 C CA . VAL B 1 232 ? 63.602 24.328 -69.611 1.00 76.93 231 VAL B CA 1
ATOM 4025 C C . VAL B 1 232 ? 63.764 23.257 -68.523 1.00 75.75 231 VAL B C 1
ATOM 4026 O O . VAL B 1 232 ? 64.845 22.669 -68.388 1.00 73.64 231 VAL B O 1
ATOM 4030 N N . GLU B 1 233 ? 62.713 23.024 -67.741 1.00 75.29 232 GLU B N 1
ATOM 4031 C CA . GLU B 1 233 ? 62.706 21.954 -66.751 1.00 73.04 232 GLU B CA 1
ATOM 4032 C C . GLU B 1 233 ? 61.534 20.997 -66.993 1.00 73.57 232 GLU B C 1
ATOM 4033 O O . GLU B 1 233 ? 60.402 21.429 -67.199 1.00 75.84 232 GLU B O 1
ATOM 4039 N N . VAL B 1 234 ? 61.813 19.698 -66.976 1.00 74.78 233 VAL B N 1
ATOM 4040 C CA . VAL B 1 234 ? 60.794 18.679 -67.248 1.00 80.70 233 VAL B CA 1
ATOM 4041 C C . VAL B 1 234 ? 60.902 17.599 -66.161 1.00 83.07 233 VAL B C 1
ATOM 4042 O O . VAL B 1 234 ? 61.926 17.531 -65.505 1.00 84.90 233 VAL B O 1
ATOM 4046 N N . PHE B 1 235 ? 59.855 16.838 -65.922 1.00 83.90 234 PHE B N 1
ATOM 4047 C CA . PHE B 1 235 ? 59.957 15.900 -64.838 1.00 93.28 234 PHE B CA 1
ATOM 4048 C C . PHE B 1 235 ? 60.174 14.510 -65.361 1.00 99.42 234 PHE B C 1
ATOM 4049 O O . PHE B 1 235 ? 59.355 13.974 -66.077 1.00 98.90 234 PHE B O 1
ATOM 4057 N N . ARG B 1 236 ? 61.298 13.928 -64.996 1.00 106.06 235 ARG B N 1
ATOM 4058 C CA . ARG B 1 236 ? 61.580 12.587 -65.419 1.00 110.61 235 ARG B CA 1
ATOM 4059 C C . ARG B 1 236 ? 61.895 11.731 -64.230 1.00 109.00 235 ARG B C 1
ATOM 4060 O O . ARG B 1 236 ? 62.793 12.020 -63.457 1.00 108.71 235 ARG B O 1
ATOM 4068 N N . GLY B 1 237 ? 61.153 10.646 -64.117 1.00 119.42 236 GLY B N 1
ATOM 4069 C CA . GLY B 1 237 ? 61.244 9.788 -62.963 1.00 120.83 236 GLY B CA 1
ATOM 4070 C C . GLY B 1 237 ? 60.915 10.560 -61.717 1.00 118.80 236 GLY B C 1
ATOM 4071 O O . GLY B 1 237 ? 59.912 11.250 -61.641 1.00 120.97 236 GLY B O 1
ATOM 4072 N N . SER B 1 238 ? 61.779 10.418 -60.733 1.00 115.22 237 SER B N 1
ATOM 4073 C CA . SER B 1 238 ? 61.635 11.067 -59.449 1.00 117.71 237 SER B CA 1
ATOM 4074 C C . SER B 1 238 ? 61.726 12.587 -59.428 1.00 118.19 237 SER B C 1
ATOM 4075 O O . SER B 1 238 ? 61.076 13.223 -58.623 1.00 116.47 237 SER B O 1
ATOM 4078 N N . VAL B 1 239 ? 62.566 13.164 -60.269 1.00 102.57 238 VAL B N 1
ATOM 4079 C CA . VAL B 1 239 ? 62.947 14.554 -60.118 1.00 95.38 238 VAL B CA 1
ATOM 4080 C C . VAL B 1 239 ? 62.659 15.464 -61.298 1.00 94.02 238 VAL B C 1
ATOM 4081 O O . VAL B 1 239 ? 62.455 15.005 -62.399 1.00 97.58 238 VAL B O 1
ATOM 4085 N N . TRP B 1 240 ? 62.638 16.763 -61.041 1.00 89.62 239 TRP B N 1
ATOM 4086 C CA . TRP B 1 240 ? 62.593 17.742 -62.102 1.00 86.16 239 TRP B CA 1
ATOM 4087 C C . TRP B 1 240 ? 64.002 17.965 -62.567 1.00 86.48 239 TRP B C 1
ATOM 4088 O O . TRP B 1 240 ? 64.861 18.340 -61.796 1.00 83.53 239 TRP B O 1
ATOM 4099 N N . ARG B 1 241 ? 64.219 17.781 -63.850 1.00 85.90 240 ARG B N 1
ATOM 4100 C CA . ARG B 1 241 ? 65.536 17.840 -64.437 1.00 84.53 240 ARG B CA 1
ATOM 4101 C C . ARG B 1 241 ? 65.613 18.942 -65.479 1.00 80.29 240 ARG B C 1
ATOM 4102 O O . ARG B 1 241 ? 64.588 19.370 -66.022 1.00 82.90 240 ARG B O 1
ATOM 4110 N N . GLN B 1 242 ? 66.829 19.420 -65.721 1.00 79.48 241 GLN B N 1
ATOM 4111 C CA . GLN B 1 242 ? 67.080 20.423 -66.754 1.00 80.26 241 GLN B CA 1
ATOM 4112 C C . GLN B 1 242 ? 67.129 19.789 -68.149 1.00 78.72 241 GLN B C 1
ATOM 4113 O O . GLN B 1 242 ? 67.631 18.679 -68.321 1.00 79.42 241 GLN B O 1
ATOM 4119 N N . GLY B 1 243 ? 66.597 20.494 -69.139 1.00 76.74 242 GLY B N 1
ATOM 4120 C CA . GLY B 1 243 ? 66.573 19.985 -70.496 1.00 80.41 242 GLY B CA 1
ATOM 4121 C C . GLY B 1 243 ? 66.464 21.123 -71.486 1.00 77.89 242 GLY B C 1
ATOM 4122 O O . GLY B 1 243 ? 66.301 22.262 -71.080 1.00 77.84 242 GLY B O 1
ATOM 4123 N N . LEU B 1 244 ? 66.576 20.855 -72.778 1.00 78.61 243 LEU B N 1
ATOM 4124 C CA . LEU B 1 244 ? 66.275 21.914 -73.726 1.00 82.80 243 LEU B CA 1
ATOM 4125 C C . LEU B 1 244 ? 65.300 21.455 -74.793 1.00 80.14 243 LEU B C 1
ATOM 4126 O O . LEU B 1 244 ? 65.132 20.251 -75.065 1.00 76.94 243 LEU B O 1
ATOM 4131 N N . VAL B 1 245 ? 64.647 22.452 -75.370 1.00 82.58 244 VAL B N 1
ATOM 4132 C CA . VAL B 1 245 ? 63.654 22.236 -76.399 1.00 85.27 244 VAL B CA 1
ATOM 4133 C C . VAL B 1 245 ? 64.299 21.956 -77.749 1.00 85.41 244 VAL B C 1
ATOM 4134 O O . VAL B 1 245 ? 64.799 22.859 -78.420 1.00 88.19 244 VAL B O 1
ATOM 4138 N N . ARG B 1 246 ? 64.285 20.680 -78.121 1.00 85.12 245 ARG B N 1
ATOM 4139 C CA . ARG B 1 246 ? 64.792 20.212 -79.396 1.00 84.75 245 ARG B CA 1
ATOM 4140 C C . ARG B 1 246 ? 63.689 20.254 -80.460 1.00 83.51 245 ARG B C 1
ATOM 4141 O O . ARG B 1 246 ? 63.946 19.982 -81.631 1.00 85.01 245 ARG B O 1
ATOM 4149 N N . GLY B 1 247 ? 62.464 20.593 -80.058 1.00 80.42 246 GLY B N 1
ATOM 4150 C CA . GLY B 1 247 ? 61.344 20.624 -80.994 1.00 77.06 246 GLY B CA 1
ATOM 4151 C C . GLY B 1 247 ? 60.080 21.322 -80.506 1.00 76.13 246 GLY B C 1
ATOM 4152 O O . GLY B 1 247 ? 59.659 21.127 -79.365 1.00 76.38 246 GLY B O 1
ATOM 4153 N N . VAL B 1 248 ? 59.473 22.138 -81.367 1.00 74.36 247 VAL B N 1
ATOM 4154 C CA . VAL B 1 248 ? 58.186 22.765 -81.050 1.00 77.09 247 VAL B CA 1
ATOM 4155 C C . VAL B 1 248 ? 57.064 22.235 -81.951 1.00 78.13 247 VAL B C 1
ATOM 4156 O O . VAL B 1 248 ? 57.155 22.326 -83.180 1.00 74.34 247 VAL B O 1
ATOM 4160 N N . LEU B 1 249 ? 55.998 21.722 -81.327 1.00 79.05 248 LEU B N 1
ATOM 4161 C CA . LEU B 1 249 ? 54.912 21.048 -82.041 1.00 78.57 248 LEU B CA 1
ATOM 4162 C C . LEU B 1 249 ? 53.542 21.697 -81.832 1.00 80.86 248 LEU B C 1
ATOM 4163 O O . LEU B 1 249 ? 53.356 22.509 -80.929 1.00 79.92 248 LEU B O 1
ATOM 4168 N N . ASP B 1 250 ? 52.573 21.328 -82.662 1.00 84.84 249 ASP B N 1
ATOM 4169 C CA . ASP B 1 250 ? 51.223 21.856 -82.487 1.00 90.15 249 ASP B CA 1
ATOM 4170 C C . ASP B 1 250 ? 50.565 21.196 -81.285 1.00 88.16 249 ASP B C 1
ATOM 4171 O O . ASP B 1 250 ? 51.128 20.272 -80.698 1.00 85.55 249 ASP B O 1
ATOM 4176 N N . HIS B 1 251 ? 49.384 21.694 -80.924 1.00 91.31 250 HIS B N 1
ATOM 4177 C CA . HIS B 1 251 ? 48.670 21.250 -79.733 1.00 90.13 250 HIS B CA 1
ATOM 4178 C C . HIS B 1 251 ? 49.553 21.451 -78.501 1.00 87.79 250 HIS B C 1
ATOM 4179 O O . HIS B 1 251 ? 49.563 20.626 -77.589 1.00 89.69 250 HIS B O 1
ATOM 4186 N N . ASN B 1 252 ? 50.304 22.551 -78.513 1.00 85.34 251 ASN B N 1
ATOM 4187 C CA . ASN B 1 252 ? 51.136 22.978 -77.390 1.00 84.74 251 ASN B CA 1
ATOM 4188 C C . ASN B 1 252 ? 52.106 21.936 -76.862 1.00 83.52 251 ASN B C 1
ATOM 4189 O O . ASN B 1 252 ? 52.299 21.829 -75.664 1.00 82.84 251 ASN B O 1
ATOM 4194 N N . CYS B 1 253 ? 52.726 21.170 -77.748 1.00 83.40 252 CYS B N 1
ATOM 4195 C CA . CYS B 1 253 ? 53.640 20.136 -77.294 1.00 80.03 252 CYS B CA 1
ATOM 4196 C C . CYS B 1 253 ? 55.056 20.457 -77.710 1.00 78.19 252 CYS B C 1
ATOM 4197 O O . CYS B 1 253 ? 55.282 21.215 -78.651 1.00 76.29 252 CYS B O 1
ATOM 4200 N N . TYR B 1 254 ? 56.011 19.888 -76.986 1.00 77.29 253 TYR B N 1
ATOM 4201 C CA . TYR B 1 254 ? 57.408 20.174 -77.246 1.00 75.56 253 TYR B CA 1
ATOM 4202 C C . TYR B 1 254 ? 58.205 18.886 -77.226 1.00 76.15 253 TYR B C 1
ATOM 4203 O O . TYR B 1 254 ? 57.806 17.910 -76.606 1.00 77.71 253 TYR B O 1
ATOM 4212 N N . MET B 1 255 ? 59.311 18.866 -77.956 1.00 77.99 254 MET B N 1
ATOM 4213 C CA . MET B 1 255 ? 60.263 17.779 -77.822 1.00 77.50 254 MET B CA 1
ATOM 4214 C C . MET B 1 255 ? 61.347 18.307 -76.918 1.00 80.88 254 MET B C 1
ATOM 4215 O O . MET B 1 255 ? 61.943 19.347 -77.195 1.00 78.70 254 MET B O 1
ATOM 4220 N N . VAL B 1 256 ? 61.574 17.616 -75.812 1.00 79.19 255 VAL B N 1
ATOM 4221 C CA . VAL B 1 256 ? 62.519 18.097 -74.829 1.00 79.90 255 VAL B CA 1
ATOM 4222 C C . VAL B 1 256 ? 63.526 17.017 -74.516 1.00 80.99 255 VAL B C 1
ATOM 4223 O O . VAL B 1 256 ? 63.172 15.857 -74.312 1.00 82.98 255 VAL B O 1
ATOM 4227 N N . CYS B 1 257 ? 64.794 17.395 -74.494 1.00 81.10 256 CYS B N 1
ATOM 4228 C CA . CYS B 1 257 ? 65.820 16.418 -74.201 1.00 83.17 256 CYS B CA 1
ATOM 4229 C C . CYS B 1 257 ? 66.609 16.853 -72.978 1.00 84.35 256 CYS B C 1
ATOM 4230 O O . CYS B 1 257 ? 66.779 18.040 -72.750 1.00 81.33 256 CYS B O 1
ATOM 4233 N N . LEU B 1 258 ? 67.074 15.899 -72.183 1.00 85.05 257 LEU B N 1
ATOM 4234 C CA . LEU B 1 258 ? 67.868 16.239 -71.008 1.00 86.68 257 LEU B CA 1
ATOM 4235 C C . LEU B 1 258 ? 69.149 16.922 -71.457 1.00 88.84 257 LEU B C 1
ATOM 4236 O O . LEU B 1 258 ? 69.727 16.536 -72.466 1.00 100.16 257 LEU B O 1
ATOM 4241 N N . VAL B 1 259 ? 69.588 17.946 -70.735 1.00 85.57 258 VAL B N 1
ATOM 4242 C CA . VAL B 1 259 ? 70.838 18.614 -71.081 1.00 90.24 258 VAL B CA 1
ATOM 4243 C C . VAL B 1 259 ? 72.049 17.688 -70.938 1.00 97.83 258 VAL B C 1
ATOM 4244 O O . VAL B 1 259 ? 72.496 17.384 -69.831 1.00 100.75 258 VAL B O 1
ATOM 4248 N N . ALA B 1 264 ? 64.942 12.333 -77.066 1.00 95.19 263 ALA B N 1
ATOM 4249 C CA . ALA B 1 264 ? 64.124 13.530 -76.880 1.00 91.24 263 ALA B CA 1
ATOM 4250 C C . ALA B 1 264 ? 62.636 13.272 -77.158 1.00 93.61 263 ALA B C 1
ATOM 4251 O O . ALA B 1 264 ? 62.154 13.543 -78.260 1.00 90.02 263 ALA B O 1
ATOM 4253 N N . PRO B 1 265 ? 61.900 12.762 -76.154 1.00 90.21 264 PRO B N 1
ATOM 4254 C CA . PRO B 1 265 ? 60.476 12.444 -76.320 1.00 87.89 264 PRO B CA 1
ATOM 4255 C C . PRO B 1 265 ? 59.605 13.695 -76.333 1.00 83.47 264 PRO B C 1
ATOM 4256 O O . PRO B 1 265 ? 60.115 14.791 -76.107 1.00 83.10 264 PRO B O 1
ATOM 4260 N N . VAL B 1 266 ? 58.309 13.525 -76.576 1.00 82.48 265 VAL B N 1
ATOM 4261 C CA . VAL B 1 266 ? 57.389 14.652 -76.696 1.00 81.86 265 VAL B CA 1
ATOM 4262 C C . VAL B 1 266 ? 56.533 14.805 -75.437 1.00 81.71 265 VAL B C 1
ATOM 4263 O O . VAL B 1 266 ? 56.002 13.827 -74.920 1.00 81.26 265 VAL B O 1
ATOM 4267 N N . VAL B 1 267 ? 56.423 16.039 -74.941 1.00 82.81 266 VAL B N 1
ATOM 4268 C CA . VAL B 1 267 ? 55.715 16.345 -73.696 1.00 83.85 266 VAL B CA 1
ATOM 4269 C C . VAL B 1 267 ? 54.783 17.544 -73.828 1.00 84.09 266 VAL B C 1
ATOM 4270 O O . VAL B 1 267 ? 54.978 18.403 -74.697 1.00 83.32 266 VAL B O 1
ATOM 4274 N N . LYS B 1 268 ? 53.782 17.602 -72.948 1.00 85.90 267 LYS B N 1
ATOM 4275 C CA . LYS B 1 268 ? 52.806 18.687 -72.961 1.00 85.24 267 LYS B CA 1
ATOM 4276 C C . LYS B 1 268 ? 53.371 19.948 -72.354 1.00 83.03 267 LYS B C 1
ATOM 4277 O O . LYS B 1 268 ? 54.376 19.922 -71.647 1.00 82.30 267 LYS B O 1
ATOM 4283 N N . HIS B 1 269 ? 52.696 21.055 -72.624 1.00 83.27 268 HIS B N 1
ATOM 4284 C CA . HIS B 1 269 ? 53.045 22.329 -72.032 1.00 84.25 268 HIS B CA 1
ATOM 4285 C C . HIS B 1 269 ? 52.957 22.245 -70.499 1.00 82.48 268 HIS B C 1
ATOM 4286 O O . HIS B 1 269 ? 53.712 22.910 -69.787 1.00 80.14 268 HIS B O 1
ATOM 4293 N N . SER B 1 270 ? 52.043 21.419 -69.998 1.00 83.34 269 SER B N 1
ATOM 4294 C CA . SER B 1 270 ? 51.889 21.227 -68.554 1.00 83.29 269 SER B CA 1
ATOM 4295 C C . SER B 1 270 ? 53.172 20.690 -67.928 1.00 81.51 269 SER B C 1
ATOM 4296 O O . SER B 1 270 ? 53.563 21.108 -66.843 1.00 83.28 269 SER B O 1
ATOM 4299 N N . ASP B 1 271 ? 53.818 19.759 -68.629 1.00 82.95 270 ASP B N 1
ATOM 4300 C CA . ASP B 1 271 ? 54.978 19.041 -68.109 1.00 78.56 270 ASP B CA 1
ATOM 4301 C C . ASP B 1 271 ? 56.253 19.865 -68.146 1.00 76.16 270 ASP B C 1
ATOM 4302 O O . ASP B 1 271 ? 57.300 19.398 -67.689 1.00 75.89 270 ASP B O 1
ATOM 4307 N N . LEU B 1 272 ? 56.190 21.064 -68.715 1.00 75.35 271 LEU B N 1
ATOM 4308 C CA . LEU B 1 272 ? 57.380 21.899 -68.772 1.00 74.46 271 LEU B CA 1
ATOM 4309 C C . LEU B 1 272 ? 57.310 23.008 -67.748 1.00 74.53 271 LEU B C 1
ATOM 4310 O O . LEU B 1 272 ? 56.246 23.326 -67.227 1.00 78.83 271 LEU B O 1
ATOM 4315 N N . ARG B 1 273 ? 58.462 23.598 -67.478 1.00 72.51 272 ARG B N 1
ATOM 4316 C CA . ARG B 1 273 ? 58.608 24.565 -66.414 1.00 73.55 272 ARG B CA 1
ATOM 4317 C C . ARG B 1 273 ? 59.729 25.496 -66.825 1.00 75.30 272 ARG B C 1
ATOM 4318 O O . ARG B 1 273 ? 60.698 25.052 -67.423 1.00 73.93 272 ARG B O 1
ATOM 4326 N N . PRO B 1 274 ? 59.608 26.792 -66.515 1.00 74.87 273 PRO B N 1
ATOM 4327 C CA . PRO B 1 274 ? 60.752 27.682 -66.751 1.00 73.26 273 PRO B CA 1
ATOM 4328 C C . PRO B 1 274 ? 61.875 27.395 -65.750 1.00 75.28 273 PRO B C 1
ATOM 4329 O O . PRO B 1 274 ? 61.588 27.000 -64.622 1.00 73.08 273 PRO B O 1
ATOM 4333 N N . CYS B 1 275 ? 63.128 27.593 -66.153 1.00 76.60 274 CYS B N 1
ATOM 4334 C CA . CYS B 1 275 ? 64.251 27.438 -65.230 1.00 74.57 274 CYS B CA 1
ATOM 4335 C C . CYS B 1 275 ? 64.319 28.595 -64.249 1.00 77.06 274 CYS B C 1
ATOM 4336 O O . CYS B 1 275 ? 64.659 29.726 -64.613 1.00 78.82 274 CYS B O 1
ATOM 4339 N N . LYS B 1 276 ? 64.006 28.290 -62.999 1.00 77.21 275 LYS B N 1
ATOM 4340 C CA . LYS B 1 276 ? 63.865 29.305 -61.980 1.00 78.66 275 LYS B CA 1
ATOM 4341 C C . LYS B 1 276 ? 64.687 28.914 -60.739 1.00 78.88 275 LYS B C 1
ATOM 4342 O O . LYS B 1 276 ? 64.869 27.730 -60.443 1.00 77.28 275 LYS B O 1
ATOM 4348 N N . VAL B 1 277 ? 65.160 29.927 -60.039 1.00 80.23 276 VAL B N 1
ATOM 4349 C CA . VAL B 1 277 ? 65.965 29.729 -58.866 1.00 83.46 276 VAL B CA 1
ATOM 4350 C C . VAL B 1 277 ? 65.523 30.648 -57.748 1.00 82.94 276 VAL B C 1
ATOM 4351 O O . VAL B 1 277 ? 64.965 31.696 -57.985 1.00 83.64 276 VAL B O 1
ATOM 4355 N N . TRP B 1 278 ? 65.768 30.237 -56.523 1.00 81.09 277 TRP B N 1
ATOM 4356 C CA . TRP B 1 278 ? 65.296 30.975 -55.381 1.00 85.17 277 TRP B CA 1
ATOM 4357 C C . TRP B 1 278 ? 66.472 31.489 -54.585 1.00 88.52 277 TRP B C 1
ATOM 4358 O O . TRP B 1 278 ? 67.288 30.714 -54.140 1.00 88.46 277 TRP B O 1
ATOM 4369 N N . GLU B 1 279 ? 66.553 32.797 -54.393 1.00 94.53 278 GLU B N 1
ATOM 4370 C CA . GLU B 1 279 ? 67.600 33.368 -53.573 1.00 97.95 278 GLU B CA 1
ATOM 4371 C C . GLU B 1 279 ? 66.960 33.876 -52.323 1.00 98.72 278 GLU B C 1
ATOM 4372 O O . GLU B 1 279 ? 67.174 33.365 -51.235 1.00 97.83 278 GLU B O 1
ATOM 4378 N N . ASP B 1 280 ? 66.165 34.908 -52.487 1.00 95.63 279 ASP B N 1
ATOM 4379 C CA . ASP B 1 280 ? 65.279 35.347 -51.437 1.00 91.23 279 ASP B CA 1
ATOM 4380 C C . ASP B 1 280 ? 63.886 35.448 -52.050 1.00 88.17 279 ASP B C 1
ATOM 4381 O O . ASP B 1 280 ? 62.877 35.165 -51.430 1.00 81.53 279 ASP B O 1
ATOM 4386 N N . GLY B 1 281 ? 63.874 35.808 -53.320 1.00 86.98 280 GLY B N 1
ATOM 4387 C CA . GLY B 1 281 ? 62.682 35.850 -54.116 1.00 86.22 280 GLY B CA 1
ATOM 4388 C C . GLY B 1 281 ? 63.077 35.053 -55.319 1.00 86.26 280 GLY B C 1
ATOM 4389 O O . GLY B 1 281 ? 64.247 34.927 -55.580 1.00 88.11 280 GLY B O 1
ATOM 4390 N N . GLN B 1 282 ? 62.125 34.458 -56.013 1.00 85.66 281 GLN B N 1
ATOM 4391 C CA . GLN B 1 282 ? 62.462 33.624 -57.149 1.00 84.77 281 GLN B CA 1
ATOM 4392 C C . GLN B 1 282 ? 62.878 34.445 -58.359 1.00 85.35 281 GLN B C 1
ATOM 4393 O O . GLN B 1 282 ? 62.364 35.516 -58.569 1.00 81.43 281 GLN B O 1
ATOM 4399 N N . THR B 1 283 ? 63.822 33.943 -59.142 1.00 91.74 282 THR B N 1
ATOM 4400 C CA . THR B 1 283 ? 64.230 34.628 -60.353 1.00 94.27 282 THR B CA 1
ATOM 4401 C C . THR B 1 283 ? 64.815 33.692 -61.387 1.00 93.81 282 THR B C 1
ATOM 4402 O O . THR B 1 283 ? 65.308 32.648 -61.038 1.00 93.67 282 THR B O 1
ATOM 4406 N N . PRO B 1 284 ? 64.786 34.080 -62.656 1.00 101.45 283 PRO B N 1
ATOM 4407 C CA . PRO B 1 284 ? 65.480 33.352 -63.728 1.00 100.61 283 PRO B CA 1
ATOM 4408 C C . PRO B 1 284 ? 67.007 33.398 -63.601 1.00 101.22 283 PRO B C 1
ATOM 4409 O O . PRO B 1 284 ? 67.539 34.390 -63.097 1.00 102.45 283 PRO B O 1
ATOM 4413 N N . VAL B 1 285 ? 67.678 32.323 -64.022 1.00 100.03 284 VAL B N 1
ATOM 4414 C CA . VAL B 1 285 ? 69.112 32.323 -64.361 1.00 104.27 284 VAL B CA 1
ATOM 4415 C C . VAL B 1 285 ? 69.430 31.143 -65.280 1.00 106.56 284 VAL B C 1
ATOM 4416 O O . VAL B 1 285 ? 70.082 31.307 -66.315 1.00 108.86 284 VAL B O 1
#

InterPro domains:
  IPR007930 Protein of unknown function DUF724 [PF05266] (522-708)
  IPR008395 Agenet-like domain [PF05641] (8-71)
  IPR008395 Agenet-like domain [PF05641] (83-129)
  IPR008395 Agenet-like domain [PF05641] (153-218)
  IPR014002 Agenet domain, plant type [SM00743] (3-74)
  IPR014002 Agenet domain, plant type [SM00743] (78-134)
  IPR014002 Agenet domain, plant type [SM00743] (148-221)
  IPR014002 Agenet domain, plant type [SM00743] (223-279)